Protein AF-A0A6L8HTH6-F1 (afdb_monomer)

Solvent-accessible surface area (backbone atoms only — not comparable to full-atom values): 28071 Å² total; per-residue (Å²): 134,63,76,67,59,60,54,58,64,71,73,51,79,66,88,66,79,50,76,73,47,48,69,48,47,52,23,50,49,39,28,51,43,17,48,33,50,43,60,61,72,52,52,37,51,85,82,63,54,65,46,49,65,26,28,51,46,13,30,51,47,13,42,53,49,41,50,51,86,66,55,68,87,54,42,53,59,53,44,50,56,54,46,50,52,38,40,54,71,38,47,30,78,69,26,59,63,98,43,74,67,46,6,47,51,39,45,53,50,53,51,54,51,50,57,48,34,67,72,67,74,49,69,56,59,60,58,62,67,56,52,47,48,52,40,48,48,37,21,50,53,29,18,52,20,26,25,27,42,69,56,67,56,31,43,59,73,36,44,51,61,52,48,52,56,46,49,48,54,52,74,52,34,96,66,77,88,52,71,31,60,56,41,24,50,48,14,43,53,49,32,43,52,49,38,51,50,57,52,48,50,56,52,31,61,74,70,68,55,88,74,69,96,57,46,73,58,55,52,46,54,51,46,49,53,52,45,51,52,49,52,54,52,60,73,68,58,83,54,81,86,52,44,71,66,46,48,60,54,48,45,72,65,39,49,68,54,50,65,71,40,43,78,61,49,70,75,50,62,47,56,28,52,70,77,50,78,82,70,67,94,65,60,54,48,65,61,57,26,40,56,57,86,69,88,76,70,47,67,50,80,43,54,94,69,62,83,65,74,38,51,65,62,63,47,41,49,67,48,38,30,35,27,48,66,70,66,41,80,44,83,35,53,51,68,42,68,37,70,22,40,71,45,55,73,71,52,76,54,60,45,81,47,50,40,43,38,37,31,52,44,76,48,43,67,44,64,25,32,60,50,56,28,32,32,66,48,49,26,38,37,32,18,48,66,96,41,61,61,47,63,39,31,34,28,45,75,59,80,39,44,68,75,40,72,50,41,28,35,12,34,45,81,68,68,48,72,70,58,51,55,69,53,83,87,85,70,57,66,75,52,55,71,47,68,64,54,70,48,96,78,62,59,66,66,54,57,54,48,52,53,62,62,35,62,95,59,89,39,72,49,60,36,51,53,36,47,51,59,56,59,67,72,43,46,84,36,48,80,34,76,51,51,58,76,98,41,44,41,52,57,36,34,73,75,73,60,48,43,30,40,72,66,55,55,53,58,62,66,104

pLDDT: mean 86.54, std 12.52, range [32.03, 98.25]

Sequence (510 aa):
MSGRLRRFFIETPRLLMSWEDWLTFAPALVVYIAIAVAIQQAEWVRDFPSLVPAVIGGLIIGLLAARTRASHFVVHPVALLLGLMVITLTATPYGDGGSIAARVEDVVARMNEWVLVVREDDVSNDNLPFVLLVHTLGVFVSYLAAWAVFRWRNAWIAVAPACAGLLVIIATTSGRPSGAFLMFSFGALLLISRLHLQRAFVQWDRARVEYPEWLSLQSAQLTLVLTVVMVVIAWQVPLGKQADAIDTTIDYVTDPIEAALEPVSRLFNDLAGSGGNFHKFGRTLPIRGDVSLGSKVLFEVRGESLGLVRGTSYDEYTGSGWRSSGREEEEVNAGDPTSAEIQARAYRERIITTLDIEVFDDEETLFSVGTPLGTNIDSVADLPESFPGDIERIRSQEDLQEGDRYRVAGTLSIATPDQLRADGVNYPDWVRERYLQLPDDLPERVGDEAARVTEGVTNPYDLAKAIEAYILEFELDMSVRSAPSRRDVVDFFLFDLQRGYFDYFSTAMT

Secondary structure (DSSP, 8-state):
--HHHHHHHHTS--SSPPHHHHHHHHHHHHHHHHHHHHHHHT--STTPPPSHHHHHHHHHHHHHHHH--S-HHHHHHHHHHHHHHHHHHHHGGGS-SSSHHHHHHHHHHHHHHHHHHHHTT------HHHHHHHHHHHHHHHHHHHHIIIII--HHHHHHHHHHHHHHHHHHS-SSPPHHHHHHHHHHHHHHHHHHHHHHHHHHHHHT----TTHHHHHHHHHHHHHHHHHHHHHH---TTTHHHHHHHHHHHHHHHHHHHHHHHTT-TT-TT--S-S---SSEEE--SB--------EEEEES----EE-B---EE-SSEEE---EEEEEE-TTPBPTHHHHHTTSSSEEEEEEEEEESS-EEEEPEEBEEEEESS-EEEEEETT-TT--SEEEEEEEE-TT-EEEEEEEEE---HHHHHT------HHHHHHHT---TT--HHHHHHHHHHTTT--SHHHHHHHHHHHHTTSEE-SBPPPPPTT--HHHHIIIII-EE-HHHHHHHH-

Nearest PDB structures (foldseek):
  7piu-assembly1_R  TM=1.355E-01  e=2.571E-01  Homo sapiens
  3npk-assembly1_A  TM=1.562E-01  e=8.217E-01  Campylobacter jejuni RM1221

Mean predicted aligned error: 8.84 Å

Radius of gyration: 29.87 Å; Cα contacts (8 Å, |Δi|>4): 756; chains: 1; bounding box: 66×54×95 Å

Structure (mmCIF, N/CA/C/O backbone):
data_AF-A0A6L8HTH6-F1
#
_entry.id   AF-A0A6L8HTH6-F1
#
loop_
_atom_site.group_PDB
_atom_site.id
_atom_site.type_symbol
_atom_site.label_atom_id
_atom_site.label_alt_id
_atom_site.label_comp_id
_atom_site.la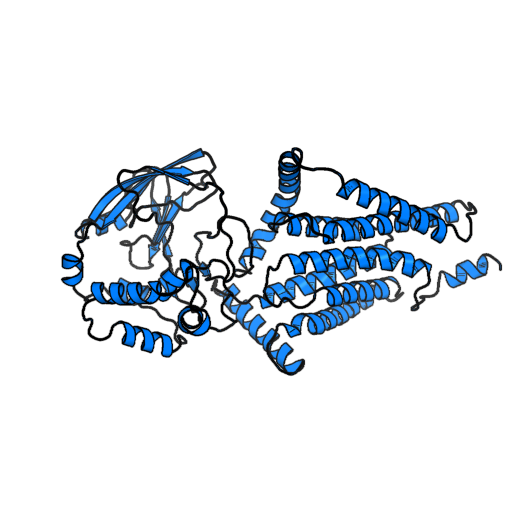bel_asym_id
_atom_site.label_entity_id
_atom_site.label_seq_id
_atom_site.pdbx_PDB_ins_code
_atom_site.Cartn_x
_atom_site.Cartn_y
_atom_site.Cartn_z
_atom_site.occupancy
_atom_site.B_iso_or_equiv
_atom_site.auth_seq_id
_atom_site.auth_comp_id
_atom_site.auth_asym_id
_atom_site.auth_atom_id
_atom_site.pdbx_PDB_model_num
ATOM 1 N N . MET A 1 1 ? 34.445 0.503 -51.834 1.00 44.09 1 MET A N 1
ATOM 2 C CA . MET A 1 1 ? 33.323 -0.458 -51.997 1.00 44.09 1 MET A CA 1
ATOM 3 C C . MET A 1 1 ? 32.061 0.319 -52.346 1.00 44.09 1 MET A C 1
ATOM 5 O O . MET A 1 1 ? 31.753 1.278 -51.656 1.00 44.09 1 MET A O 1
ATOM 9 N N . SER A 1 2 ? 31.390 -0.019 -53.449 1.00 44.41 2 SER A N 1
ATOM 10 C CA . SER A 1 2 ? 30.325 0.797 -54.057 1.00 44.41 2 SER A CA 1
ATOM 11 C C . SER A 1 2 ? 29.021 0.820 -53.238 1.00 44.41 2 SER A C 1
ATOM 13 O O . SER A 1 2 ? 28.629 -0.176 -52.628 1.00 44.41 2 SER A O 1
ATOM 15 N N . GLY A 1 3 ? 28.306 1.953 -53.264 1.00 43.00 3 GLY A N 1
ATOM 16 C CA . GLY A 1 3 ? 27.085 2.217 -52.481 1.00 43.00 3 GLY A CA 1
ATOM 17 C C . GLY A 1 3 ? 25.904 1.252 -52.691 1.00 43.00 3 GLY A C 1
ATOM 18 O O . GLY A 1 3 ? 24.955 1.275 -51.910 1.00 43.00 3 GLY A O 1
ATOM 19 N N . ARG A 1 4 ? 25.962 0.348 -53.683 1.00 37.31 4 ARG A N 1
ATOM 20 C CA . ARG A 1 4 ? 24.978 -0.742 -53.851 1.00 37.31 4 ARG A CA 1
ATOM 21 C C . ARG A 1 4 ? 25.170 -1.885 -52.846 1.00 37.31 4 ARG A C 1
ATOM 23 O O . ARG A 1 4 ? 24.177 -2.453 -52.408 1.00 37.31 4 ARG A O 1
ATOM 30 N N . LEU A 1 5 ? 26.403 -2.173 -52.417 1.00 34.75 5 LEU A N 1
ATOM 31 C CA . LEU A 1 5 ? 26.671 -3.182 -51.380 1.00 34.75 5 LEU A CA 1
ATOM 32 C C . LEU A 1 5 ? 26.262 -2.691 -49.983 1.00 34.75 5 LEU A C 1
ATOM 34 O O . LEU A 1 5 ? 25.754 -3.483 -49.195 1.00 34.75 5 LEU A O 1
ATOM 38 N N . ARG A 1 6 ? 26.378 -1.381 -49.695 1.00 42.88 6 ARG A N 1
ATOM 39 C CA . ARG A 1 6 ? 25.811 -0.787 -48.466 1.00 42.88 6 ARG A CA 1
ATOM 40 C C . ARG A 1 6 ? 24.289 -0.971 -48.407 1.00 42.88 6 ARG A C 1
ATOM 42 O O . ARG A 1 6 ? 23.794 -1.393 -47.372 1.00 42.88 6 ARG A O 1
ATOM 49 N N . ARG A 1 7 ? 23.558 -0.748 -49.509 1.00 38.50 7 ARG A N 1
ATOM 50 C CA . ARG A 1 7 ? 22.094 -0.957 -49.557 1.00 38.50 7 ARG A CA 1
ATOM 51 C C . ARG A 1 7 ? 21.678 -2.419 -49.372 1.00 38.50 7 ARG A C 1
ATOM 53 O O . ARG A 1 7 ? 20.735 -2.672 -48.637 1.00 38.50 7 ARG A O 1
ATOM 60 N N . PHE A 1 8 ? 22.407 -3.376 -49.951 1.00 32.03 8 PHE A N 1
ATOM 61 C CA . PHE A 1 8 ? 22.089 -4.803 -49.791 1.00 32.03 8 PHE A CA 1
ATOM 62 C C . PHE A 1 8 ? 22.287 -5.300 -48.345 1.00 32.03 8 PHE A C 1
ATOM 64 O O . PHE A 1 8 ? 21.510 -6.107 -47.848 1.00 32.03 8 PHE A O 1
ATOM 71 N N . PHE A 1 9 ? 23.275 -4.759 -47.623 1.00 36.28 9 PHE A N 1
ATOM 72 C CA . PHE A 1 9 ? 23.505 -5.082 -46.209 1.00 36.28 9 PHE A CA 1
ATOM 73 C C . PHE A 1 9 ? 22.554 -4.383 -45.223 1.00 36.28 9 PHE A C 1
ATOM 75 O O . PHE A 1 9 ? 22.465 -4.810 -44.071 1.00 36.28 9 PHE A O 1
ATOM 82 N N . ILE A 1 10 ? 21.839 -3.342 -45.661 1.00 44.44 10 ILE A N 1
ATOM 83 C CA . ILE A 1 10 ? 20.794 -2.650 -44.886 1.00 44.44 10 ILE A CA 1
ATOM 84 C C . ILE A 1 10 ? 19.468 -3.443 -44.915 1.00 44.44 10 ILE A C 1
ATOM 86 O O . ILE A 1 10 ? 18.613 -3.261 -44.051 1.00 44.44 10 ILE A O 1
ATOM 90 N N . GLU A 1 11 ? 19.317 -4.393 -45.846 1.00 40.59 11 GLU A N 1
ATOM 91 C CA . GLU A 1 11 ? 18.091 -5.169 -46.071 1.00 40.59 11 GLU A CA 1
ATOM 92 C C . GLU A 1 11 ? 18.224 -6.673 -45.756 1.00 40.59 11 GLU A C 1
ATOM 94 O O . GLU A 1 11 ? 17.476 -7.492 -46.291 1.00 40.59 11 GLU A O 1
ATOM 99 N N . THR A 1 12 ? 19.096 -7.073 -44.836 1.00 40.91 12 THR A N 1
ATOM 100 C CA . THR A 1 12 ? 19.072 -8.431 -44.259 1.00 40.91 12 THR A CA 1
ATOM 101 C C . THR A 1 12 ? 18.843 -8.334 -42.756 1.00 40.91 12 THR A C 1
ATOM 103 O O . THR A 1 12 ? 19.548 -7.547 -42.123 1.00 40.91 12 THR A O 1
ATOM 106 N N . PRO A 1 13 ? 17.898 -9.090 -42.158 1.00 49.62 13 PRO A N 1
ATOM 107 C CA . PRO A 1 13 ? 17.739 -9.109 -40.709 1.00 49.62 13 PRO A CA 1
ATOM 108 C C . PRO A 1 13 ? 19.037 -9.633 -40.088 1.00 49.62 13 PRO A C 1
ATOM 110 O O . PRO A 1 13 ? 19.347 -10.821 -40.157 1.00 49.62 13 PRO A O 1
ATOM 113 N N . ARG A 1 14 ? 19.843 -8.730 -39.529 1.00 62.19 14 ARG A N 1
ATOM 114 C CA . ARG A 1 14 ? 21.039 -9.097 -38.776 1.00 62.19 14 ARG A CA 1
ATOM 115 C C . ARG A 1 14 ? 20.611 -9.374 -37.341 1.00 62.19 14 ARG A C 1
ATOM 117 O O . ARG A 1 14 ? 20.308 -8.447 -36.591 1.00 62.19 14 ARG A O 1
ATOM 124 N N . LEU A 1 15 ? 20.577 -10.658 -36.989 1.00 59.78 15 LEU A N 1
ATOM 125 C CA . LEU A 1 15 ? 20.404 -11.104 -35.602 1.00 59.78 15 LEU A CA 1
ATOM 126 C C . LEU A 1 15 ? 21.563 -10.614 -34.718 1.00 59.78 15 LEU A C 1
ATOM 128 O O . LEU A 1 15 ? 21.353 -10.278 -33.560 1.00 59.78 15 LEU A O 1
ATOM 132 N N . LEU A 1 16 ? 22.769 -10.503 -35.284 1.00 69.06 16 LEU A N 1
ATOM 133 C CA . LEU A 1 16 ? 23.934 -9.943 -34.602 1.00 69.06 16 LEU A CA 1
ATOM 134 C C . LEU A 1 16 ? 23.901 -8.408 -34.634 1.00 69.06 16 LEU A C 1
ATOM 136 O O . LEU A 1 16 ? 23.765 -7.802 -35.702 1.00 69.06 16 LEU A O 1
ATOM 140 N N . MET A 1 17 ? 24.050 -7.787 -33.462 1.00 75.62 17 MET A N 1
ATOM 141 C CA . MET A 1 17 ? 24.172 -6.335 -33.329 1.00 75.62 17 MET A CA 1
ATOM 142 C C . MET A 1 17 ? 25.450 -5.822 -34.000 1.00 75.62 17 MET A C 1
ATOM 144 O O . MET A 1 17 ? 26.545 -6.339 -33.778 1.00 75.62 17 MET A O 1
ATOM 148 N N . SER A 1 18 ? 25.316 -4.758 -34.785 1.00 84.06 18 SER A N 1
ATOM 149 C CA . SER A 1 18 ? 26.449 -3.940 -35.215 1.00 84.06 18 SER A CA 1
ATOM 150 C C . SER A 1 18 ? 26.910 -3.007 -34.087 1.00 84.06 18 SER A C 1
ATOM 152 O O . SER A 1 18 ? 26.186 -2.771 -33.122 1.00 84.06 18 SER A O 1
ATOM 154 N N . TRP A 1 19 ? 28.103 -2.424 -34.205 1.00 81.56 19 TRP A N 1
ATOM 155 C CA . TRP A 1 19 ? 28.587 -1.432 -33.233 1.00 81.56 19 TRP A CA 1
ATOM 156 C C . TRP A 1 19 ? 27.652 -0.210 -33.119 1.00 81.56 19 TRP A C 1
ATOM 158 O O . TRP A 1 19 ? 27.480 0.346 -32.039 1.00 81.56 19 TRP A O 1
ATOM 168 N N . GLU A 1 20 ? 26.983 0.172 -34.212 1.00 84.19 20 GLU A N 1
ATOM 169 C CA . GLU A 1 20 ? 25.988 1.251 -34.229 1.00 84.19 20 GLU A CA 1
ATOM 170 C C . GLU A 1 20 ? 24.714 0.914 -33.446 1.00 84.19 20 GLU A C 1
ATOM 172 O O . GLU A 1 20 ? 24.043 1.818 -32.929 1.00 84.19 20 GLU A O 1
ATOM 177 N N . ASP A 1 21 ? 24.389 -0.377 -33.369 1.00 85.81 21 ASP A N 1
ATOM 178 C CA . ASP A 1 21 ? 23.266 -0.890 -32.595 1.00 85.81 21 ASP A CA 1
ATOM 179 C C . ASP A 1 21 ? 23.595 -0.872 -31.110 1.00 85.81 21 ASP A C 1
ATOM 181 O O . ASP A 1 21 ? 22.783 -0.401 -30.320 1.00 85.81 21 ASP A O 1
ATOM 185 N N . TRP A 1 22 ? 24.813 -1.279 -30.744 1.00 88.88 22 TRP A N 1
ATOM 186 C CA . TRP A 1 22 ? 25.313 -1.181 -29.374 1.00 88.88 22 TRP A CA 1
ATOM 187 C C . TRP A 1 22 ? 25.331 0.262 -28.866 1.00 88.88 22 TRP A C 1
ATOM 189 O O . TRP A 1 22 ? 24.907 0.510 -27.741 1.00 88.88 22 TRP A O 1
ATOM 199 N N . LEU A 1 23 ? 25.702 1.230 -29.714 1.00 89.69 23 LEU A N 1
ATOM 200 C CA . LEU A 1 23 ? 25.622 2.661 -29.384 1.00 89.69 23 LEU A CA 1
ATOM 201 C C . LEU A 1 23 ? 24.196 3.170 -29.127 1.00 89.69 23 LEU A C 1
ATOM 203 O O . LEU A 1 23 ? 24.031 4.251 -28.573 1.00 89.69 23 LEU A O 1
ATOM 207 N N . THR A 1 24 ? 23.170 2.426 -29.541 1.00 92.38 24 THR A N 1
ATOM 208 C CA . THR A 1 24 ? 21.759 2.778 -29.311 1.00 92.38 24 THR A CA 1
ATOM 209 C C . THR A 1 24 ? 21.164 1.956 -28.166 1.00 92.38 24 THR A C 1
ATOM 211 O O . THR A 1 24 ? 20.426 2.483 -27.339 1.00 92.38 24 THR A O 1
ATOM 214 N N . PHE A 1 25 ? 21.521 0.674 -28.086 1.00 94.06 25 PHE A N 1
ATOM 215 C CA . PHE A 1 25 ? 21.062 -0.243 -27.052 1.00 94.06 25 PHE A CA 1
ATOM 216 C C . PHE A 1 25 ? 21.638 0.101 -25.678 1.00 94.06 25 PHE A C 1
ATOM 218 O O . PHE A 1 25 ? 20.900 0.065 -24.704 1.00 94.06 25 PHE A O 1
ATOM 225 N N . ALA A 1 26 ? 22.917 0.483 -25.584 1.00 94.81 26 ALA A N 1
ATOM 226 C CA . ALA A 1 26 ? 23.540 0.804 -24.300 1.00 94.81 26 ALA A CA 1
ATOM 227 C C . ALA A 1 26 ? 22.874 2.003 -23.586 1.00 94.81 26 ALA A C 1
ATOM 229 O O . ALA A 1 26 ? 22.539 1.858 -22.414 1.00 94.81 26 ALA A O 1
ATOM 230 N N . PRO A 1 27 ? 22.577 3.142 -24.246 1.00 95.44 27 PRO A N 1
ATOM 231 C CA . PRO A 1 27 ? 21.788 4.207 -23.621 1.00 95.44 27 PRO A CA 1
ATOM 232 C C . PRO A 1 27 ? 20.387 3.763 -23.183 1.00 95.44 27 PRO A C 1
ATOM 234 O O . PRO A 1 27 ? 19.966 4.098 -22.080 1.00 95.44 27 PRO A O 1
ATOM 237 N N . ALA A 1 28 ? 19.680 2.973 -24.004 1.00 96.31 28 ALA A N 1
ATOM 238 C CA . ALA A 1 28 ? 18.368 2.436 -23.634 1.00 96.31 28 ALA A CA 1
ATOM 239 C C . ALA A 1 28 ? 18.455 1.510 -22.409 1.00 96.31 28 ALA A C 1
ATOM 241 O O . ALA A 1 28 ? 17.639 1.607 -21.501 1.00 96.31 28 ALA A O 1
ATOM 242 N N . LEU A 1 29 ? 19.484 0.666 -22.345 1.00 97.00 29 LEU A N 1
ATOM 243 C CA . LEU A 1 29 ? 19.769 -0.185 -21.197 1.00 97.00 29 LEU A CA 1
ATOM 244 C C . LEU A 1 29 ? 19.983 0.647 -19.925 1.00 97.00 29 LEU A C 1
ATOM 246 O O . LEU A 1 29 ? 19.386 0.343 -18.901 1.00 97.00 29 LEU A O 1
ATOM 250 N N . VAL A 1 30 ? 20.772 1.723 -19.999 1.00 96.69 30 VAL A N 1
ATOM 251 C CA . VAL A 1 30 ? 21.015 2.620 -18.857 1.00 96.69 30 VAL A CA 1
ATOM 252 C C . VAL A 1 30 ? 19.722 3.281 -18.367 1.00 96.69 30 VAL A C 1
ATOM 254 O O . VAL A 1 30 ? 19.465 3.272 -17.166 1.00 96.69 30 VAL A O 1
ATOM 257 N N . VAL A 1 31 ? 18.889 3.797 -19.280 1.00 96.75 31 VAL A N 1
ATOM 258 C CA . VAL A 1 31 ? 17.579 4.397 -18.948 1.00 96.75 31 VAL A CA 1
ATOM 259 C C . VAL A 1 31 ? 16.720 3.430 -18.142 1.00 96.75 31 VAL A C 1
ATOM 261 O O . VAL A 1 31 ? 16.164 3.783 -17.110 1.00 96.75 31 VAL A O 1
ATOM 264 N N . TYR A 1 32 ? 16.622 2.195 -18.613 1.00 96.69 32 TYR A N 1
ATOM 265 C CA . TYR A 1 32 ? 15.690 1.219 -18.073 1.00 96.69 32 TYR A CA 1
ATOM 266 C C . TYR A 1 32 ? 16.222 0.499 -16.825 1.00 96.69 32 TYR A C 1
ATOM 268 O O . TYR A 1 32 ? 15.445 0.190 -15.924 1.00 96.69 32 TYR A O 1
ATOM 276 N N . ILE A 1 33 ? 17.542 0.321 -16.705 1.00 96.06 33 ILE A N 1
ATOM 277 C CA . ILE A 1 33 ? 18.172 -0.074 -15.437 1.00 96.06 33 ILE A CA 1
ATOM 278 C C . ILE A 1 33 ? 17.953 1.010 -14.378 1.00 96.06 33 ILE A C 1
ATOM 280 O O . ILE A 1 33 ? 17.729 0.672 -13.223 1.00 96.06 33 ILE A O 1
ATOM 284 N N . ALA A 1 34 ? 17.965 2.295 -14.746 1.00 94.25 34 ALA A N 1
ATOM 285 C CA . ALA A 1 34 ? 17.720 3.371 -13.787 1.00 94.25 34 ALA A CA 1
ATOM 286 C C . ALA A 1 34 ? 16.332 3.299 -13.164 1.00 94.25 34 ALA A C 1
ATOM 288 O O . ALA A 1 34 ? 16.215 3.408 -11.949 1.00 94.25 34 ALA A O 1
ATOM 289 N N . ILE A 1 35 ? 15.309 3.018 -13.969 1.00 92.69 35 ILE A N 1
ATOM 290 C CA . ILE A 1 35 ? 13.950 2.784 -13.469 1.00 92.69 35 ILE A CA 1
ATOM 291 C C . ILE A 1 35 ? 13.924 1.559 -12.550 1.00 92.69 35 ILE A C 1
ATOM 293 O O . ILE A 1 35 ? 13.371 1.625 -11.459 1.00 92.69 35 ILE A O 1
ATOM 297 N N . ALA A 1 36 ? 14.551 0.452 -12.964 1.00 93.69 36 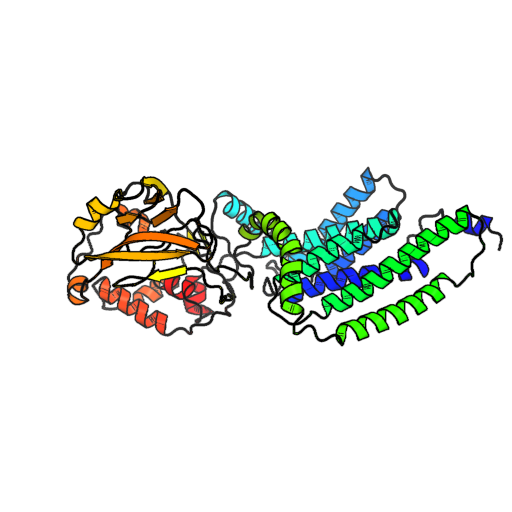ALA A N 1
ATOM 298 C CA . ALA A 1 36 ? 14.576 -0.769 -12.162 1.00 93.69 36 ALA A CA 1
ATOM 299 C C . ALA A 1 36 ? 15.245 -0.561 -10.795 1.00 93.69 36 ALA A C 1
ATOM 301 O O . ALA A 1 36 ? 14.737 -1.036 -9.785 1.00 93.69 36 ALA A O 1
ATOM 302 N N . VAL A 1 37 ? 16.351 0.183 -10.765 1.00 91.50 37 VAL A N 1
ATOM 303 C CA . VAL A 1 37 ? 17.055 0.547 -9.530 1.00 91.50 37 VAL A CA 1
ATOM 304 C C . VAL A 1 37 ? 16.223 1.507 -8.681 1.00 91.50 37 VAL A C 1
ATOM 306 O O . VAL A 1 37 ? 16.192 1.337 -7.470 1.00 91.50 37 VAL A O 1
ATOM 309 N N . ALA A 1 38 ? 15.529 2.478 -9.284 1.00 89.19 38 ALA A N 1
ATOM 310 C CA . ALA A 1 38 ? 14.655 3.391 -8.545 1.00 89.19 38 ALA A CA 1
ATOM 311 C C . ALA A 1 38 ? 13.529 2.639 -7.824 1.00 89.19 38 ALA A C 1
ATOM 313 O O . ALA A 1 38 ? 13.320 2.862 -6.640 1.00 89.19 38 ALA A O 1
ATOM 314 N N . ILE A 1 39 ? 12.868 1.699 -8.511 1.00 88.31 39 ILE A N 1
ATOM 315 C CA . ILE A 1 39 ? 11.820 0.853 -7.917 1.00 88.31 39 ILE A CA 1
ATOM 316 C C . ILE A 1 39 ? 12.378 0.024 -6.754 1.00 88.31 39 ILE A C 1
ATOM 318 O O . ILE A 1 39 ? 11.735 -0.106 -5.722 1.00 88.31 39 ILE A O 1
ATOM 322 N N . GLN A 1 40 ? 13.588 -0.521 -6.895 1.00 86.62 40 GLN A N 1
ATOM 323 C CA . GLN A 1 40 ? 14.223 -1.295 -5.823 1.00 86.62 40 GLN A CA 1
ATOM 324 C C . GLN A 1 40 ? 14.600 -0.439 -4.614 1.00 86.62 40 GLN A C 1
ATOM 326 O O . GLN A 1 40 ? 14.490 -0.902 -3.487 1.00 86.62 40 GLN A O 1
ATOM 331 N N . GLN A 1 41 ? 15.048 0.794 -4.850 1.00 85.38 41 GLN A N 1
ATOM 332 C CA . GLN A 1 41 ? 15.402 1.748 -3.798 1.00 85.38 41 GLN A CA 1
ATOM 333 C C . GLN A 1 41 ? 14.184 2.338 -3.088 1.00 85.38 41 GLN A C 1
ATOM 335 O O . GLN A 1 41 ? 14.347 2.893 -2.009 1.00 85.38 41 GLN A O 1
ATOM 340 N N . ALA A 1 42 ? 12.994 2.228 -3.682 1.00 80.50 42 ALA A N 1
ATOM 341 C CA . ALA A 1 42 ? 11.752 2.641 -3.043 1.00 80.50 42 ALA A CA 1
ATOM 342 C C . ALA A 1 42 ? 11.352 1.710 -1.883 1.00 80.50 42 ALA A C 1
ATOM 344 O O . ALA A 1 42 ? 10.518 2.089 -1.074 1.00 80.50 42 ALA A O 1
ATOM 345 N N . GLU A 1 43 ? 11.932 0.502 -1.810 1.00 79.81 43 GLU A N 1
ATOM 346 C CA . GLU A 1 43 ? 11.732 -0.468 -0.720 1.00 79.81 43 GLU A CA 1
ATOM 347 C C . GLU A 1 43 ? 10.253 -0.782 -0.402 1.00 79.81 43 GLU A C 1
ATOM 349 O O . GLU A 1 43 ? 9.937 -1.255 0.684 1.00 79.81 43 GLU A O 1
ATOM 354 N N . TRP A 1 44 ? 9.354 -0.613 -1.384 1.00 78.19 44 TRP A N 1
ATOM 355 C CA . TRP A 1 44 ? 7.908 -0.843 -1.243 1.00 78.19 44 TRP A CA 1
ATOM 356 C C . TRP A 1 44 ? 7.548 -2.235 -0.716 1.00 78.19 44 TRP A C 1
ATOM 358 O O . TRP A 1 44 ? 6.530 -2.400 -0.052 1.00 78.19 44 TRP A O 1
ATOM 368 N N . VAL A 1 45 ? 8.364 -3.244 -1.030 1.00 81.38 45 VAL A N 1
ATOM 369 C CA . VAL A 1 45 ? 8.184 -4.628 -0.582 1.00 81.38 45 VAL A CA 1
ATOM 370 C C . VAL A 1 45 ? 9.538 -5.181 -0.152 1.00 81.38 45 VAL A C 1
ATOM 372 O O . VAL A 1 45 ? 10.531 -5.067 -0.878 1.00 81.38 45 VAL A O 1
ATOM 375 N N . ARG A 1 46 ? 9.586 -5.828 1.015 1.00 77.06 46 ARG A N 1
ATOM 376 C CA . ARG A 1 46 ? 10.796 -6.516 1.489 1.00 77.06 46 ARG A CA 1
ATOM 377 C C . ARG A 1 46 ? 11.090 -7.746 0.634 1.00 77.06 46 ARG A C 1
ATOM 379 O O . ARG A 1 46 ? 10.178 -8.413 0.155 1.00 77.06 46 ARG A O 1
ATOM 386 N N . ASP A 1 47 ? 12.374 -8.025 0.425 1.00 84.00 47 ASP A N 1
ATOM 387 C CA . ASP A 1 47 ? 12.854 -9.127 -0.421 1.00 84.00 47 ASP A CA 1
ATOM 388 C C . ASP A 1 47 ? 12.334 -9.080 -1.875 1.00 84.00 47 ASP A C 1
ATOM 390 O O . ASP A 1 47 ? 12.227 -10.107 -2.551 1.00 84.00 47 ASP A O 1
ATOM 394 N N . PHE A 1 48 ? 12.039 -7.876 -2.387 1.00 88.31 48 PHE A N 1
ATOM 395 C CA . PHE A 1 48 ? 11.583 -7.680 -3.762 1.00 88.31 48 PHE A CA 1
ATOM 396 C C . PHE A 1 48 ? 12.597 -8.270 -4.770 1.00 88.31 48 PHE A C 1
ATOM 398 O O . PHE A 1 48 ? 13.761 -7.843 -4.802 1.00 88.31 48 PHE A O 1
ATOM 405 N N . PRO A 1 49 ? 12.196 -9.233 -5.629 1.00 92.69 49 PRO A N 1
ATOM 406 C CA . PRO A 1 49 ? 13.096 -9.842 -6.600 1.00 92.69 49 PRO A CA 1
ATOM 407 C C . PRO A 1 49 ? 13.679 -8.817 -7.564 1.00 92.69 49 PRO A C 1
ATOM 409 O O . PRO A 1 49 ? 13.049 -7.818 -7.908 1.00 92.69 49 PRO A O 1
ATOM 412 N N . SER A 1 50 ? 14.898 -9.065 -8.046 1.00 93.38 50 SER A N 1
ATOM 413 C CA . SER A 1 50 ? 15.554 -8.053 -8.861 1.00 93.38 50 SER A CA 1
ATOM 414 C C . SER A 1 50 ? 14.801 -7.778 -10.168 1.00 93.38 50 SER A C 1
ATOM 416 O O . SER A 1 50 ? 14.617 -8.688 -10.974 1.00 93.38 50 SER A O 1
ATOM 418 N N . LEU A 1 51 ? 14.437 -6.514 -10.420 1.00 95.00 51 LEU A N 1
ATOM 419 C CA . LEU A 1 51 ? 13.713 -6.103 -11.629 1.00 95.00 51 LEU A CA 1
ATOM 420 C C . LEU A 1 51 ? 14.646 -5.932 -12.840 1.00 95.00 51 LEU A C 1
ATOM 422 O O . LEU A 1 51 ? 14.211 -5.974 -13.993 1.00 95.00 51 LEU A O 1
ATOM 426 N N . VAL A 1 52 ? 15.950 -5.767 -12.595 1.00 96.00 52 VAL A N 1
ATOM 427 C CA . VAL A 1 52 ? 16.961 -5.529 -13.637 1.00 96.00 52 VAL A CA 1
ATOM 428 C C . VAL A 1 52 ? 16.958 -6.629 -14.714 1.00 96.00 52 VAL A C 1
ATOM 430 O O . VAL A 1 52 ? 16.864 -6.284 -15.894 1.00 96.00 52 VAL A O 1
ATOM 433 N N . PRO A 1 53 ? 16.992 -7.940 -14.389 1.00 96.94 53 PRO A N 1
ATOM 434 C CA . PRO A 1 53 ? 16.926 -8.995 -15.400 1.00 96.94 53 PRO A CA 1
ATOM 435 C C . PRO A 1 53 ? 15.628 -8.977 -16.215 1.00 96.94 53 PRO A C 1
ATOM 437 O O . PRO A 1 53 ? 15.667 -9.255 -17.413 1.00 96.94 53 PRO A O 1
ATOM 440 N N . ALA A 1 54 ? 14.498 -8.616 -15.601 1.00 97.19 54 ALA A N 1
ATOM 441 C CA . ALA A 1 54 ? 13.203 -8.569 -16.276 1.00 97.19 54 ALA A CA 1
ATOM 442 C C . ALA A 1 54 ? 13.190 -7.478 -17.351 1.00 97.19 54 ALA A C 1
ATOM 444 O O . ALA A 1 54 ? 12.864 -7.716 -18.514 1.00 97.19 54 ALA A O 1
ATOM 445 N N . VAL A 1 55 ? 13.660 -6.291 -16.979 1.00 97.44 55 VAL A N 1
ATOM 446 C CA . VAL A 1 55 ? 13.779 -5.138 -17.868 1.00 97.44 55 VAL A CA 1
ATOM 447 C C . VAL A 1 55 ? 14.801 -5.378 -18.989 1.00 97.44 55 VAL A C 1
ATOM 449 O O . VAL A 1 55 ? 14.548 -5.042 -20.147 1.00 97.44 55 VAL A O 1
ATOM 452 N N . ILE A 1 56 ? 15.934 -6.024 -18.689 1.00 97.88 56 ILE A N 1
ATOM 453 C CA . ILE A 1 56 ? 16.902 -6.456 -19.711 1.00 97.88 56 ILE A CA 1
ATOM 454 C C . ILE A 1 56 ? 16.254 -7.455 -20.676 1.00 97.88 56 ILE A C 1
ATOM 456 O O . ILE A 1 56 ? 16.401 -7.321 -21.893 1.00 97.88 56 ILE A O 1
ATOM 460 N N . GLY A 1 57 ? 15.520 -8.436 -20.146 1.00 97.75 57 GLY A N 1
ATOM 461 C CA . GLY A 1 57 ? 14.783 -9.421 -20.930 1.00 97.75 57 GLY A CA 1
ATOM 462 C C . GLY A 1 57 ? 13.791 -8.761 -21.885 1.00 97.75 57 GLY A C 1
ATOM 463 O O . GLY A 1 57 ? 13.829 -9.033 -23.085 1.00 97.75 57 GLY A O 1
ATOM 464 N N . GLY A 1 58 ? 12.973 -7.828 -21.391 1.00 97.81 58 GLY A N 1
ATOM 465 C CA . GLY A 1 58 ? 12.026 -7.075 -22.213 1.00 97.81 58 GLY A CA 1
ATOM 466 C C . GLY A 1 58 ? 12.709 -6.244 -23.305 1.00 97.81 58 GLY A C 1
ATOM 467 O O . GLY A 1 58 ? 12.304 -6.327 -24.468 1.00 97.81 58 GLY A O 1
ATOM 468 N N . LEU A 1 59 ? 13.811 -5.544 -22.998 1.00 97.56 59 LEU A N 1
ATOM 469 C CA . LEU A 1 59 ? 14.611 -4.824 -24.003 1.00 97.56 59 LEU A CA 1
ATOM 470 C C . LEU A 1 59 ? 15.147 -5.754 -25.104 1.00 97.56 59 LEU A C 1
ATOM 472 O O . LEU A 1 59 ? 15.094 -5.409 -26.288 1.00 97.56 59 LEU A O 1
ATOM 476 N N . ILE A 1 60 ? 15.669 -6.929 -24.736 1.00 96.56 60 ILE A N 1
ATOM 477 C CA . ILE A 1 60 ? 16.199 -7.915 -25.690 1.00 96.56 60 ILE A CA 1
ATOM 478 C C . ILE A 1 60 ? 15.068 -8.472 -26.562 1.00 96.56 60 ILE A C 1
ATOM 480 O O . ILE A 1 60 ? 15.208 -8.515 -27.786 1.00 96.56 60 ILE A O 1
ATOM 484 N N . ILE A 1 61 ? 13.935 -8.852 -25.965 1.00 97.00 61 ILE A N 1
ATOM 485 C CA . ILE A 1 61 ? 12.763 -9.348 -26.699 1.00 97.00 61 ILE A CA 1
ATOM 486 C C . ILE A 1 61 ? 12.264 -8.277 -27.677 1.00 97.00 61 ILE A C 1
ATOM 488 O O . ILE A 1 61 ? 12.035 -8.575 -28.850 1.00 97.00 61 ILE A O 1
ATOM 492 N N . GLY A 1 62 ? 12.148 -7.022 -27.233 1.00 96.00 62 GLY A N 1
ATOM 493 C CA . GLY A 1 62 ? 11.682 -5.909 -28.062 1.00 96.00 62 GLY A CA 1
ATOM 494 C C . GLY A 1 62 ? 12.636 -5.581 -29.208 1.00 96.00 62 GLY A C 1
ATOM 495 O O . GLY A 1 62 ? 12.196 -5.351 -30.336 1.00 96.00 62 GLY A O 1
ATOM 496 N N . LEU A 1 63 ? 13.946 -5.650 -28.968 1.00 94.44 63 LEU A N 1
ATOM 497 C CA . LEU A 1 63 ? 14.964 -5.517 -30.007 1.00 94.44 63 LEU A CA 1
ATOM 498 C C . LEU A 1 63 ? 14.850 -6.620 -31.065 1.00 94.44 63 LEU A C 1
ATOM 500 O O . LEU A 1 63 ? 14.883 -6.327 -32.263 1.00 94.44 63 LEU A O 1
ATOM 504 N N . LEU A 1 64 ? 14.761 -7.882 -30.635 1.00 93.50 64 LEU A N 1
ATOM 505 C CA . LEU A 1 64 ? 14.649 -9.023 -31.542 1.00 93.50 64 LEU A CA 1
ATOM 506 C C . LEU A 1 64 ? 13.368 -8.906 -32.370 1.00 93.50 64 LEU A C 1
ATOM 508 O O . LEU A 1 64 ? 13.426 -8.973 -33.599 1.00 93.50 64 LEU A O 1
ATOM 512 N N . ALA A 1 65 ? 12.243 -8.622 -31.711 1.00 93.75 65 ALA A N 1
ATOM 513 C CA . ALA A 1 65 ? 10.954 -8.376 -32.343 1.00 93.75 65 ALA A CA 1
ATOM 514 C C . ALA A 1 65 ? 11.047 -7.269 -33.403 1.00 93.75 65 ALA A C 1
ATOM 516 O O . ALA A 1 65 ? 10.659 -7.490 -34.552 1.00 93.75 65 ALA A O 1
ATOM 517 N N . ALA A 1 66 ? 11.637 -6.118 -33.064 1.00 91.69 66 ALA A N 1
ATOM 518 C CA . ALA A 1 66 ? 11.781 -4.971 -33.962 1.00 91.69 66 ALA A CA 1
ATOM 519 C C . ALA A 1 66 ? 12.613 -5.265 -35.223 1.00 91.69 66 ALA A C 1
ATOM 521 O O . ALA A 1 66 ? 12.465 -4.577 -36.237 1.00 91.69 66 ALA A O 1
ATOM 522 N N . ARG A 1 67 ? 13.495 -6.270 -35.170 1.00 88.19 67 ARG A N 1
ATOM 523 C CA . ARG A 1 67 ? 14.361 -6.682 -36.288 1.00 88.19 67 ARG A CA 1
ATOM 524 C C . ARG A 1 67 ? 13.786 -7.808 -37.126 1.00 88.19 67 ARG A C 1
ATOM 526 O O . ARG A 1 67 ? 14.231 -8.013 -38.260 1.00 88.19 67 ARG A O 1
ATOM 533 N N . THR A 1 68 ? 12.845 -8.566 -36.579 1.00 88.31 68 THR A N 1
ATOM 534 C CA . THR A 1 68 ? 12.210 -9.646 -37.325 1.00 88.31 68 THR A CA 1
ATOM 535 C C . THR A 1 68 ? 11.369 -9.086 -38.475 1.00 88.31 68 THR A C 1
ATOM 537 O O . THR A 1 68 ? 10.750 -8.029 -38.379 1.00 88.31 68 THR A O 1
ATOM 540 N N . ARG A 1 69 ? 11.366 -9.803 -39.602 1.00 84.12 69 ARG A N 1
ATOM 541 C CA . ARG A 1 69 ? 10.518 -9.498 -40.770 1.00 84.12 69 ARG A CA 1
ATOM 542 C C . ARG A 1 69 ? 9.203 -10.265 -40.769 1.00 84.12 69 ARG A C 1
ATOM 544 O O . ARG A 1 69 ? 8.442 -10.169 -41.727 1.00 84.12 69 ARG A O 1
ATOM 551 N N . ALA A 1 70 ? 8.979 -11.073 -39.738 1.00 87.69 70 ALA A N 1
ATOM 552 C CA . ALA A 1 70 ? 7.746 -11.813 -39.591 1.00 87.69 70 ALA A CA 1
ATOM 553 C C . ALA A 1 70 ? 6.570 -10.842 -39.430 1.00 87.69 70 ALA A C 1
ATOM 555 O O . ALA A 1 70 ? 6.729 -9.691 -39.019 1.00 87.69 70 ALA A O 1
ATOM 556 N N . SER A 1 71 ? 5.380 -11.321 -39.780 1.00 90.56 71 SER A N 1
ATOM 557 C CA . SER A 1 71 ? 4.153 -10.559 -39.582 1.00 90.56 71 SER A CA 1
ATOM 558 C C . SER A 1 71 ? 3.991 -10.186 -38.109 1.00 90.56 71 SER A C 1
ATOM 560 O O . SER A 1 71 ? 4.294 -10.991 -37.227 1.00 90.56 71 SER A O 1
ATOM 562 N N . HIS A 1 72 ? 3.461 -8.993 -37.837 1.00 88.88 72 HIS A N 1
ATOM 563 C CA . HIS A 1 72 ? 3.202 -8.532 -36.471 1.00 88.88 72 HIS A CA 1
ATOM 564 C C . HIS A 1 72 ? 2.291 -9.515 -35.702 1.00 88.88 72 HIS A C 1
ATOM 566 O O . HIS A 1 72 ? 2.470 -9.703 -34.502 1.00 88.88 72 HIS A O 1
ATOM 572 N N . PHE A 1 73 ? 1.406 -10.231 -36.412 1.00 91.56 73 PHE A N 1
ATOM 573 C CA . PHE A 1 73 ? 0.554 -11.295 -35.860 1.00 91.56 73 PHE A CA 1
ATOM 574 C C . PHE A 1 73 ? 1.319 -12.513 -35.320 1.00 91.56 73 PHE A C 1
ATOM 576 O O . PHE A 1 73 ? 0.753 -13.287 -34.563 1.00 91.56 73 PHE A O 1
ATOM 583 N N . VAL A 1 74 ? 2.585 -12.700 -35.698 1.00 93.06 74 VAL A N 1
ATOM 584 C CA . VAL A 1 74 ? 3.453 -13.767 -35.170 1.00 93.06 74 VAL A CA 1
ATOM 585 C C . VAL A 1 74 ? 4.416 -13.207 -34.128 1.00 93.06 74 VAL A C 1
ATOM 587 O O . VAL A 1 74 ? 4.651 -13.825 -33.095 1.00 93.06 74 VAL A O 1
ATOM 590 N N . VAL A 1 75 ? 4.956 -12.014 -34.380 1.00 93.44 75 VAL A N 1
ATOM 591 C CA . VAL A 1 75 ? 5.996 -11.411 -33.539 1.00 93.44 75 VAL A CA 1
ATOM 592 C C . VAL A 1 75 ? 5.483 -11.076 -32.141 1.00 93.44 75 VAL A C 1
ATOM 594 O O . VAL A 1 75 ? 6.153 -11.407 -31.166 1.00 93.44 75 VAL A O 1
ATOM 597 N N . HIS A 1 76 ? 4.311 -10.445 -32.024 1.00 94.62 76 HIS A N 1
ATOM 598 C CA . HIS A 1 76 ? 3.794 -10.031 -30.718 1.00 94.62 76 HIS A CA 1
ATOM 599 C C . HIS A 1 76 ? 3.377 -11.223 -29.835 1.00 94.62 76 HIS A C 1
ATOM 601 O O . HIS A 1 76 ? 3.774 -11.228 -28.672 1.00 94.62 76 HIS A O 1
ATOM 607 N N . PRO A 1 77 ? 2.697 -12.275 -30.341 1.00 96.19 77 PRO A N 1
ATOM 608 C CA . PRO A 1 77 ? 2.429 -13.470 -29.534 1.00 96.19 77 PRO A CA 1
ATOM 609 C C . PRO A 1 77 ? 3.690 -14.204 -29.072 1.00 96.19 77 PRO A C 1
ATOM 611 O O . PRO A 1 77 ? 3.768 -14.631 -27.925 1.00 96.19 77 PRO A O 1
ATOM 614 N N . VAL A 1 78 ? 4.714 -14.316 -29.926 1.00 95.81 78 VAL A N 1
ATOM 615 C CA . VAL A 1 78 ? 5.995 -14.920 -29.519 1.00 95.81 78 VAL A CA 1
ATOM 616 C C . VAL A 1 78 ? 6.689 -14.063 -28.460 1.00 95.81 78 VAL A C 1
ATOM 618 O O . VAL A 1 78 ? 7.196 -14.598 -27.477 1.00 95.81 78 VAL A O 1
ATOM 621 N N . ALA A 1 79 ? 6.682 -12.737 -28.621 1.00 96.00 79 ALA A N 1
ATOM 622 C CA . ALA A 1 79 ? 7.215 -11.820 -27.618 1.00 96.00 79 ALA A CA 1
ATOM 623 C C . ALA A 1 79 ? 6.471 -11.930 -26.279 1.00 96.00 79 ALA A C 1
ATOM 625 O O . ALA A 1 79 ? 7.117 -11.888 -25.238 1.00 96.00 79 ALA A O 1
ATOM 626 N N . LEU A 1 80 ? 5.150 -12.133 -26.301 1.00 96.62 80 LEU A N 1
ATOM 627 C CA . LEU A 1 80 ? 4.343 -12.355 -25.102 1.00 96.62 80 LEU A CA 1
ATOM 628 C C . LEU A 1 80 ? 4.746 -13.648 -24.378 1.00 96.62 80 LEU A C 1
ATOM 630 O O . LEU A 1 80 ? 4.943 -13.622 -23.169 1.00 96.62 80 LEU A O 1
ATOM 634 N N . LEU A 1 81 ? 4.935 -14.755 -25.106 1.00 97.00 81 LEU A N 1
ATOM 635 C CA . LEU A 1 81 ? 5.387 -16.026 -24.521 1.00 97.00 81 LEU A CA 1
ATOM 636 C C . LEU A 1 81 ? 6.788 -15.916 -23.903 1.00 97.00 81 LEU A C 1
ATOM 638 O O . LEU A 1 81 ? 7.026 -16.419 -22.807 1.00 97.00 81 LEU A O 1
ATOM 642 N N . LEU A 1 82 ? 7.713 -15.232 -24.585 1.00 97.62 82 LEU A N 1
ATOM 643 C CA . LEU A 1 82 ? 9.050 -14.967 -24.046 1.00 97.62 82 LEU A CA 1
ATOM 644 C C . LEU A 1 82 ? 8.996 -14.028 -22.836 1.00 97.62 82 LEU A C 1
ATOM 646 O O . LEU A 1 82 ? 9.731 -14.233 -21.876 1.00 97.62 82 LEU A O 1
ATOM 650 N N . GLY A 1 83 ? 8.121 -13.021 -22.867 1.00 97.19 83 GLY A N 1
ATOM 651 C CA . GLY A 1 83 ? 7.894 -12.114 -21.747 1.00 97.19 83 GLY A CA 1
ATOM 652 C C . GLY A 1 83 ? 7.369 -12.856 -20.523 1.00 97.19 83 GLY A C 1
ATOM 653 O O . GLY A 1 83 ? 7.923 -12.693 -19.442 1.00 97.19 83 GLY A O 1
ATOM 654 N N . LEU A 1 84 ? 6.385 -13.742 -20.706 1.00 95.62 84 LEU A N 1
ATOM 655 C CA . LEU A 1 84 ? 5.874 -14.609 -19.645 1.00 95.62 84 LEU A CA 1
ATOM 656 C C . LEU A 1 84 ? 6.987 -15.481 -19.057 1.00 95.62 84 LEU A C 1
ATOM 658 O O . LEU A 1 84 ? 7.131 -15.534 -17.843 1.00 95.62 84 LEU A O 1
ATOM 662 N N . MET A 1 85 ? 7.830 -16.086 -19.900 1.00 95.56 85 MET A N 1
ATOM 663 C CA . MET A 1 85 ? 8.989 -16.858 -19.439 1.00 95.56 85 MET A CA 1
ATOM 664 C C . MET A 1 85 ? 9.963 -16.006 -18.610 1.00 95.56 85 MET A C 1
ATOM 666 O O . MET A 1 85 ? 10.443 -16.467 -17.577 1.00 95.56 85 MET A O 1
ATOM 670 N N . VAL A 1 86 ? 10.255 -14.770 -19.035 1.00 97.00 86 VAL A N 1
ATOM 671 C CA . VAL A 1 86 ? 11.103 -13.844 -18.266 1.00 97.00 86 VAL A CA 1
ATOM 672 C C . VAL A 1 86 ? 10.469 -13.545 -16.910 1.00 97.00 86 VAL A C 1
ATOM 674 O O . VAL A 1 86 ? 11.144 -13.717 -15.901 1.00 97.00 86 VAL A O 1
ATOM 677 N N . ILE A 1 87 ? 9.182 -13.188 -16.875 1.00 95.06 87 ILE A N 1
ATOM 678 C CA . ILE A 1 87 ? 8.445 -12.900 -15.635 1.00 95.06 87 ILE A CA 1
ATOM 679 C C . ILE A 1 87 ? 8.489 -14.107 -14.696 1.00 95.06 87 ILE A C 1
ATOM 681 O O . ILE A 1 87 ? 8.814 -13.949 -13.522 1.00 95.06 87 ILE A O 1
ATOM 685 N N . THR A 1 88 ? 8.249 -15.320 -15.204 1.00 91.94 88 THR A N 1
ATOM 686 C CA . THR A 1 88 ? 8.352 -16.547 -14.407 1.00 91.94 88 THR A CA 1
ATOM 687 C C . THR A 1 88 ? 9.748 -16.699 -13.802 1.00 91.94 88 THR A C 1
ATOM 689 O O . THR A 1 88 ? 9.869 -17.019 -12.627 1.00 91.94 88 THR A O 1
ATOM 692 N N . LEU A 1 89 ? 10.819 -16.438 -14.552 1.00 92.19 89 LEU A N 1
ATOM 693 C CA . LEU A 1 89 ? 12.185 -16.592 -14.041 1.00 92.19 89 LEU A CA 1
ATOM 694 C C . LEU A 1 89 ? 12.585 -15.504 -13.036 1.00 92.19 89 LEU A C 1
ATOM 696 O O . LEU A 1 89 ? 13.420 -15.763 -12.171 1.00 92.19 89 LEU A O 1
ATOM 700 N N . THR A 1 90 ? 12.022 -14.302 -13.151 1.00 94.06 90 THR A N 1
ATOM 701 C CA . THR A 1 90 ? 12.421 -13.153 -12.327 1.00 94.06 90 THR A CA 1
ATOM 702 C C . THR A 1 90 ? 11.542 -12.946 -11.104 1.00 94.06 90 THR A C 1
ATOM 704 O O . THR A 1 90 ? 12.064 -12.523 -10.082 1.00 94.06 90 THR A O 1
ATOM 707 N N . ALA A 1 91 ? 10.248 -13.271 -11.179 1.00 91.25 91 ALA A N 1
ATOM 708 C CA . ALA A 1 91 ? 9.294 -13.042 -10.091 1.00 91.25 91 ALA A CA 1
ATOM 709 C C . ALA A 1 91 ? 9.061 -14.274 -9.198 1.00 91.25 91 ALA A C 1
ATOM 711 O O . ALA A 1 91 ? 8.802 -14.115 -8.009 1.00 91.25 91 ALA A O 1
ATOM 712 N N . THR A 1 92 ? 9.218 -15.504 -9.710 1.00 89.94 92 THR A N 1
ATOM 713 C CA . THR A 1 92 ? 9.045 -16.715 -8.878 1.00 89.94 92 THR A CA 1
ATOM 714 C C . THR A 1 92 ? 10.024 -16.867 -7.715 1.00 89.94 92 THR A C 1
ATOM 716 O O . THR A 1 92 ? 9.658 -17.569 -6.782 1.00 89.94 92 THR A O 1
ATOM 719 N N . PRO A 1 93 ? 11.221 -16.239 -7.667 1.00 91.81 93 PRO A N 1
ATOM 720 C CA . PRO A 1 93 ? 12.016 -16.219 -6.442 1.00 91.81 93 PRO A CA 1
ATOM 721 C C . PRO A 1 93 ? 11.300 -15.646 -5.211 1.00 91.81 93 PRO A C 1
ATOM 723 O O . PRO A 1 93 ? 11.785 -15.892 -4.115 1.00 91.81 93 PRO A O 1
ATOM 726 N N . TYR A 1 94 ? 10.192 -14.913 -5.386 1.00 91.25 94 TYR A N 1
ATOM 727 C CA . TYR A 1 94 ? 9.338 -14.441 -4.289 1.00 91.25 94 TYR A CA 1
ATOM 728 C C . TYR A 1 94 ? 8.369 -15.508 -3.750 1.00 91.25 94 TYR A C 1
ATOM 730 O O . TYR A 1 94 ? 7.825 -15.359 -2.660 1.00 91.25 94 TYR A O 1
ATOM 738 N N . GLY A 1 95 ? 8.113 -16.558 -4.534 1.00 89.50 95 GLY A N 1
ATOM 739 C CA . GLY A 1 95 ? 7.321 -17.704 -4.101 1.00 89.50 95 GLY A CA 1
ATOM 740 C C . GLY A 1 95 ? 8.158 -18.693 -3.299 1.00 89.50 95 GLY A C 1
ATOM 741 O O . GLY A 1 95 ? 9.378 -18.801 -3.481 1.00 89.50 95 GLY A O 1
ATOM 742 N N . ASP A 1 96 ? 7.483 -19.465 -2.460 1.00 87.88 96 ASP A N 1
ATOM 743 C CA . ASP A 1 96 ? 8.120 -20.468 -1.621 1.00 87.88 96 ASP A CA 1
ATOM 744 C C . ASP A 1 96 ? 8.455 -21.745 -2.403 1.00 87.88 96 ASP A C 1
ATOM 746 O O . ASP A 1 96 ? 7.737 -22.192 -3.297 1.00 87.88 96 ASP A O 1
ATOM 750 N N . GLY A 1 97 ? 9.591 -22.363 -2.069 1.00 88.56 97 GLY A N 1
ATOM 751 C CA . GLY A 1 97 ? 9.982 -23.665 -2.608 1.00 88.56 97 GLY A CA 1
ATOM 752 C C . GLY A 1 97 ? 11.429 -23.762 -3.095 1.00 88.56 97 GLY A C 1
ATOM 753 O O . GLY A 1 97 ? 12.051 -22.808 -3.574 1.00 88.56 97 GLY A O 1
ATOM 754 N N . GLY A 1 98 ? 11.981 -24.975 -2.994 1.00 88.81 98 GLY A N 1
ATOM 755 C CA . GLY A 1 98 ? 13.368 -25.273 -3.374 1.00 88.81 98 GLY A CA 1
ATOM 756 C C . GLY A 1 98 ? 13.608 -25.437 -4.881 1.00 88.81 98 GLY A C 1
ATOM 757 O O . GLY A 1 98 ? 14.754 -25.396 -5.321 1.00 88.81 98 GLY A O 1
ATOM 758 N N . SER A 1 99 ? 12.554 -25.616 -5.686 1.00 92.81 99 SER A N 1
ATOM 759 C CA . SER A 1 99 ? 12.640 -25.770 -7.146 1.00 92.81 99 SER A CA 1
ATOM 760 C C . SER A 1 99 ? 11.802 -24.713 -7.869 1.00 92.81 99 SER A C 1
ATOM 762 O O . SER A 1 99 ? 10.836 -24.209 -7.307 1.00 92.81 99 SER A O 1
ATOM 764 N N . ILE A 1 100 ? 12.130 -24.409 -9.132 1.00 89.31 100 ILE A N 1
ATOM 765 C CA . ILE A 1 100 ? 11.345 -23.462 -9.950 1.00 89.31 100 ILE A CA 1
ATOM 766 C C . ILE A 1 100 ? 9.887 -23.923 -10.070 1.00 89.31 100 ILE A C 1
ATOM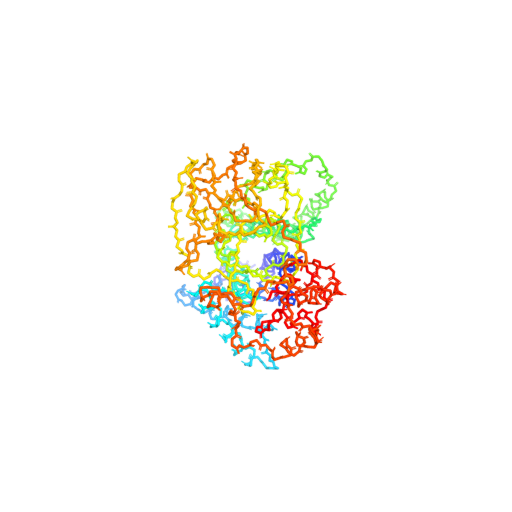 768 O O . ILE A 1 100 ? 8.987 -23.100 -9.987 1.00 89.31 100 ILE A O 1
ATOM 772 N N . ALA A 1 101 ? 9.647 -25.229 -10.224 1.00 92.38 101 ALA A N 1
ATOM 773 C CA . ALA A 1 101 ? 8.294 -25.771 -10.321 1.00 92.38 101 ALA A CA 1
ATOM 774 C C . ALA A 1 101 ? 7.485 -25.529 -9.037 1.00 92.38 101 ALA A C 1
ATOM 776 O O . ALA A 1 101 ? 6.363 -25.046 -9.125 1.00 92.38 101 ALA A O 1
ATOM 777 N N . ALA A 1 102 ? 8.083 -25.779 -7.866 1.00 94.06 102 ALA A N 1
ATOM 778 C CA . ALA A 1 102 ? 7.437 -25.529 -6.575 1.00 94.06 102 ALA A CA 1
ATOM 779 C C . ALA A 1 102 ? 7.125 -24.038 -6.370 1.00 94.06 102 ALA A C 1
ATOM 781 O O . ALA A 1 102 ? 6.027 -23.694 -5.957 1.00 94.06 102 ALA A O 1
ATOM 782 N N . ARG A 1 103 ? 8.049 -23.147 -6.753 1.00 93.50 103 ARG A N 1
ATOM 783 C CA . ARG A 1 103 ? 7.818 -21.696 -6.681 1.00 93.50 103 ARG A CA 1
ATOM 784 C C . ARG A 1 103 ? 6.713 -21.226 -7.618 1.00 93.50 103 ARG A C 1
ATOM 786 O O . ARG A 1 103 ? 5.961 -20.327 -7.277 1.00 93.50 103 ARG A O 1
ATOM 793 N N . VAL A 1 104 ? 6.620 -21.802 -8.819 1.00 92.94 104 VAL A N 1
ATOM 794 C CA . VAL A 1 104 ? 5.520 -21.509 -9.751 1.00 92.94 104 VAL A CA 1
ATOM 795 C C . VAL A 1 104 ? 4.189 -21.976 -9.172 1.00 92.94 104 VAL A C 1
ATOM 797 O O . VAL A 1 104 ? 3.208 -21.251 -9.281 1.00 92.94 104 VAL A O 1
ATOM 800 N N . GLU A 1 105 ? 4.155 -23.160 -8.564 1.00 94.12 105 GLU A N 1
ATOM 801 C CA . GLU A 1 105 ? 2.963 -23.688 -7.900 1.00 94.12 105 GLU A CA 1
ATOM 802 C C . GLU A 1 105 ? 2.511 -22.780 -6.750 1.00 94.12 105 GLU A C 1
ATOM 804 O O . GLU A 1 105 ? 1.344 -22.395 -6.722 1.00 94.12 105 GLU A O 1
ATOM 809 N N . ASP A 1 106 ? 3.435 -22.347 -5.887 1.00 93.75 106 ASP A N 1
ATOM 810 C CA . ASP A 1 106 ? 3.154 -21.395 -4.806 1.00 93.75 106 ASP A CA 1
ATOM 811 C C . ASP A 1 106 ? 2.640 -20.049 -5.337 1.00 93.75 106 ASP A C 1
ATOM 813 O O . ASP A 1 106 ? 1.612 -19.547 -4.886 1.00 93.75 106 ASP A O 1
ATOM 817 N N . VAL A 1 107 ? 3.293 -19.502 -6.368 1.00 93.69 107 VAL A N 1
ATOM 818 C CA . VAL A 1 107 ? 2.858 -18.257 -7.015 1.00 93.69 107 VAL A CA 1
ATOM 819 C C . VAL A 1 107 ? 1.442 -18.380 -7.578 1.00 93.69 107 VAL A C 1
ATOM 821 O O . VAL A 1 107 ? 0.638 -17.463 -7.433 1.00 93.69 107 VAL A O 1
ATOM 824 N N . VAL A 1 108 ? 1.117 -19.501 -8.228 1.00 93.44 108 VAL A N 1
ATOM 825 C CA . VAL A 1 108 ? -0.228 -19.742 -8.769 1.00 93.44 108 VAL A CA 1
ATOM 826 C C . VAL A 1 108 ? -1.253 -19.886 -7.645 1.00 93.44 108 VAL A C 1
ATOM 828 O O . VAL A 1 108 ? -2.344 -19.331 -7.765 1.00 93.44 108 VAL A O 1
ATOM 831 N N . ALA A 1 109 ? -0.919 -20.592 -6.562 1.00 93.25 109 ALA A N 1
ATOM 832 C CA . ALA A 1 109 ? -1.797 -20.751 -5.406 1.00 93.25 109 ALA A CA 1
ATOM 833 C C . ALA A 1 109 ? -2.130 -19.396 -4.763 1.00 93.25 109 ALA A C 1
ATOM 835 O O . ALA A 1 109 ? -3.302 -19.029 -4.703 1.00 93.25 109 ALA A O 1
ATOM 836 N N . ARG A 1 110 ? -1.109 -18.602 -4.421 1.00 91.94 110 ARG A N 1
ATOM 837 C CA . ARG A 1 110 ? -1.261 -17.264 -3.823 1.00 91.94 110 ARG A CA 1
ATOM 838 C C . ARG A 1 110 ? -2.002 -16.286 -4.735 1.00 91.94 110 ARG A C 1
ATOM 840 O O . ARG A 1 110 ? -2.810 -15.492 -4.272 1.00 91.94 110 ARG A O 1
ATOM 847 N N . MET A 1 111 ? -1.797 -16.366 -6.054 1.00 92.38 111 MET A N 1
ATOM 848 C CA . MET A 1 111 ? -2.580 -15.565 -7.004 1.00 92.38 111 MET A CA 1
ATOM 849 C C . MET A 1 111 ? -4.056 -15.970 -7.047 1.00 92.38 111 MET A C 1
ATOM 851 O O . MET A 1 111 ? -4.911 -15.101 -7.205 1.00 92.38 111 MET A O 1
ATOM 855 N N . ASN A 1 112 ? -4.375 -17.261 -6.918 1.00 92.69 112 ASN A N 1
ATOM 856 C CA . ASN A 1 112 ? -5.766 -17.708 -6.836 1.00 92.69 112 ASN A CA 1
ATOM 857 C C . ASN A 1 112 ? -6.421 -17.247 -5.525 1.00 92.69 112 ASN A C 1
ATOM 859 O O . ASN A 1 112 ? -7.555 -16.779 -5.568 1.00 92.69 112 ASN A O 1
ATOM 863 N N . GLU A 1 113 ? -5.703 -17.334 -4.401 1.00 89.25 113 GLU A N 1
ATOM 864 C CA . GLU A 1 113 ? -6.137 -16.816 -3.093 1.00 89.25 113 GLU A CA 1
ATOM 865 C C . GLU A 1 113 ? -6.397 -15.306 -3.161 1.00 89.25 113 GLU A C 1
ATOM 867 O O . GLU A 1 113 ? -7.486 -14.852 -2.824 1.00 89.25 113 GLU A O 1
ATOM 872 N N . TRP A 1 114 ? -5.463 -14.529 -3.715 1.00 89.75 114 TRP A N 1
ATOM 873 C CA . TRP A 1 114 ? -5.636 -13.084 -3.876 1.00 89.75 114 TRP A CA 1
ATOM 874 C C . TRP A 1 114 ? -6.838 -12.718 -4.759 1.00 89.75 114 TRP A C 1
ATOM 876 O O . TRP A 1 114 ? -7.575 -11.790 -4.442 1.00 89.75 114 TRP A O 1
ATOM 886 N N . VAL A 1 115 ? -7.092 -13.454 -5.851 1.00 89.81 115 VAL A N 1
ATOM 887 C CA . VAL A 1 115 ? -8.285 -13.219 -6.690 1.00 89.81 115 VAL A CA 1
ATOM 888 C C . VAL A 1 115 ? -9.582 -13.472 -5.916 1.00 89.81 115 VAL A C 1
ATOM 890 O O . VAL A 1 115 ? -10.581 -12.813 -6.204 1.00 89.81 115 VAL A O 1
ATOM 893 N N . LEU A 1 116 ? -9.596 -14.423 -4.979 1.00 88.06 116 LEU A N 1
ATOM 894 C CA . LEU A 1 116 ? -10.749 -14.659 -4.109 1.00 88.06 116 LEU A CA 1
ATOM 895 C C . LEU A 1 116 ? -10.910 -13.514 -3.106 1.00 88.06 116 LEU A C 1
ATOM 897 O O . LEU A 1 116 ? -11.977 -12.912 -3.076 1.00 88.06 116 LEU A O 1
ATOM 901 N N . VAL A 1 117 ? -9.833 -13.131 -2.414 1.00 85.62 117 VAL A N 1
ATOM 902 C CA . VAL A 1 117 ? -9.822 -12.005 -1.464 1.00 85.62 117 VAL A CA 1
ATOM 903 C C . VAL A 1 117 ? -10.332 -10.712 -2.109 1.00 85.62 117 VAL A C 1
ATOM 905 O O . VAL A 1 117 ? -11.224 -10.063 -1.575 1.00 85.62 117 VAL A O 1
ATOM 908 N N . VAL A 1 118 ? -9.851 -10.373 -3.309 1.00 84.75 118 VAL A N 1
ATOM 909 C CA . VAL A 1 118 ? -10.304 -9.178 -4.046 1.00 84.75 118 VAL A CA 1
ATOM 910 C C . VAL A 1 118 ? -11.778 -9.258 -4.455 1.00 84.75 118 VAL A C 1
ATOM 912 O O . VAL A 1 118 ? -12.430 -8.231 -4.598 1.00 84.75 118 VAL A O 1
ATOM 915 N N . ARG A 1 119 ? -12.327 -10.456 -4.689 1.00 86.12 119 ARG A N 1
ATOM 916 C CA . ARG A 1 119 ? -13.754 -10.621 -5.024 1.00 86.12 119 ARG A CA 1
ATOM 917 C C . ARG A 1 119 ? -14.663 -10.534 -3.807 1.00 86.12 119 ARG A C 1
ATOM 919 O O . ARG A 1 119 ? -15.833 -10.206 -3.976 1.00 86.12 119 ARG A O 1
ATOM 926 N N . GLU A 1 120 ? -14.143 -10.885 -2.640 1.00 84.12 120 GLU A N 1
ATOM 927 C CA . GLU A 1 120 ? -14.866 -10.897 -1.369 1.00 84.12 120 GLU A CA 1
ATOM 928 C C . GLU A 1 120 ? -14.672 -9.594 -0.574 1.00 84.12 120 GLU A C 1
ATOM 930 O O . GLU A 1 120 ? -15.190 -9.486 0.533 1.00 84.12 120 GLU A O 1
ATOM 935 N N . ASP A 1 121 ? -13.972 -8.600 -1.145 1.00 78.25 121 ASP A N 1
ATOM 936 C CA . ASP A 1 121 ? -13.567 -7.352 -0.477 1.00 78.25 121 ASP A CA 1
ATOM 937 C C . ASP A 1 121 ? -12.860 -7.610 0.871 1.00 78.25 121 ASP A C 1
ATOM 939 O O . ASP A 1 121 ? -13.053 -6.886 1.852 1.00 78.25 121 ASP A O 1
ATOM 943 N N . ASP A 1 122 ? -12.041 -8.665 0.917 1.00 80.44 122 ASP A N 1
ATOM 944 C CA . ASP A 1 122 ? -11.354 -9.117 2.124 1.00 80.44 122 ASP A CA 1
ATOM 945 C C . ASP A 1 122 ? -9.936 -8.525 2.268 1.00 80.44 122 ASP A C 1
ATOM 947 O O . ASP A 1 122 ? -9.390 -7.883 1.362 1.00 80.44 122 ASP A O 1
ATOM 951 N N . VAL A 1 123 ? -9.315 -8.726 3.430 1.00 80.31 123 VAL A N 1
ATOM 952 C CA . VAL A 1 123 ? -7.973 -8.217 3.736 1.00 80.31 123 VAL A CA 1
ATOM 953 C C . VAL A 1 123 ? -6.892 -9.176 3.228 1.00 80.31 123 VAL A C 1
ATOM 955 O O . VAL A 1 123 ? -6.834 -10.335 3.622 1.00 80.31 123 VAL A O 1
ATOM 958 N N . SER A 1 124 ? -5.961 -8.674 2.410 1.00 80.06 124 SER A N 1
ATOM 959 C CA . SER A 1 124 ? -4.745 -9.404 2.021 1.00 80.06 124 SER A CA 1
ATOM 960 C C . SER A 1 124 ? -3.493 -8.566 2.258 1.00 80.06 124 SER A C 1
ATOM 962 O O . SER A 1 124 ? -3.346 -7.488 1.679 1.00 80.06 124 SER A O 1
ATOM 964 N N . ASN A 1 125 ? -2.551 -9.135 3.012 1.00 79.69 125 ASN A N 1
ATOM 965 C CA . ASN A 1 125 ? -1.199 -8.597 3.205 1.00 79.69 125 ASN A CA 1
ATOM 966 C C . ASN A 1 125 ? -0.175 -9.220 2.236 1.00 79.69 125 ASN A C 1
ATOM 968 O O . ASN A 1 125 ? 1.031 -9.032 2.372 1.00 79.69 125 ASN A O 1
ATOM 972 N N . ASP A 1 126 ? -0.632 -10.006 1.256 1.00 85.44 126 ASP A N 1
ATOM 973 C CA . ASP A 1 126 ? 0.258 -10.626 0.284 1.00 85.44 126 ASP A CA 1
ATOM 974 C C . ASP A 1 126 ? 0.726 -9.618 -0.782 1.00 85.44 126 ASP A C 1
ATOM 976 O O . ASP A 1 126 ? -0.061 -9.109 -1.582 1.00 85.44 126 ASP A O 1
ATOM 980 N N . ASN A 1 127 ? 2.037 -9.376 -0.833 1.00 87.38 127 ASN A N 1
ATOM 981 C CA . ASN A 1 127 ? 2.673 -8.481 -1.799 1.00 87.38 127 ASN A CA 1
ATOM 982 C C . ASN A 1 127 ? 3.024 -9.151 -3.147 1.00 87.38 127 ASN A C 1
ATOM 984 O O . ASN A 1 127 ? 3.439 -8.467 -4.087 1.00 87.38 127 ASN A O 1
ATOM 988 N N . LEU A 1 128 ? 2.860 -10.473 -3.298 1.00 90.94 128 LEU A N 1
ATOM 989 C CA . LEU A 1 128 ? 3.163 -11.196 -4.543 1.00 90.94 128 LEU A CA 1
ATOM 990 C C . LEU A 1 128 ? 2.416 -10.635 -5.771 1.00 90.94 128 LEU A C 1
ATOM 992 O O . LEU A 1 128 ? 3.057 -10.461 -6.815 1.00 90.94 128 LEU A O 1
ATOM 996 N N . PRO A 1 129 ? 1.108 -10.324 -5.698 1.00 91.19 129 PRO A N 1
ATOM 997 C CA . PRO A 1 129 ? 0.370 -9.732 -6.812 1.00 91.19 129 PRO A CA 1
ATOM 998 C C . PRO A 1 129 ? 0.996 -8.417 -7.296 1.00 91.19 129 PRO A C 1
ATOM 1000 O O . PRO A 1 129 ? 1.142 -8.203 -8.504 1.00 91.19 129 PRO A O 1
ATOM 1003 N N . PHE A 1 130 ? 1.465 -7.578 -6.367 1.00 89.31 130 PHE A N 1
ATOM 1004 C CA . PHE A 1 130 ? 2.184 -6.347 -6.687 1.00 89.31 130 PHE A CA 1
ATOM 1005 C C . PHE A 1 130 ? 3.541 -6.631 -7.344 1.00 89.31 130 PHE A C 1
ATOM 1007 O O . PHE A 1 130 ? 3.864 -6.060 -8.389 1.00 89.31 130 PHE A O 1
ATOM 1014 N N . VAL A 1 131 ? 4.323 -7.566 -6.790 1.00 92.19 131 VAL A N 1
ATOM 1015 C CA . VAL A 1 131 ? 5.613 -7.991 -7.363 1.00 92.19 131 VAL A CA 1
ATOM 1016 C C . VAL A 1 131 ? 5.441 -8.460 -8.811 1.00 92.19 131 VAL A C 1
ATOM 1018 O O . VAL A 1 131 ? 6.215 -8.061 -9.690 1.00 92.19 131 VAL A O 1
ATOM 1021 N N . LEU A 1 132 ? 4.417 -9.273 -9.084 1.00 94.25 132 LEU A N 1
ATOM 1022 C CA . LEU A 1 132 ? 4.095 -9.758 -10.427 1.00 94.25 132 LEU A CA 1
ATOM 1023 C C . LEU A 1 132 ? 3.658 -8.630 -11.361 1.00 94.25 132 LEU A C 1
ATOM 1025 O O . LEU A 1 132 ? 4.093 -8.604 -12.518 1.00 94.25 132 LEU A O 1
ATOM 1029 N N . LEU A 1 133 ? 2.840 -7.693 -10.877 1.00 92.38 133 LEU A N 1
ATOM 1030 C CA . LEU A 1 133 ? 2.405 -6.526 -11.639 1.00 92.38 133 LEU A CA 1
ATOM 1031 C C . LEU A 1 133 ? 3.609 -5.686 -12.082 1.00 92.38 133 LEU A C 1
ATOM 1033 O O . LEU A 1 133 ? 3.762 -5.413 -13.275 1.00 92.38 133 LEU A O 1
ATOM 1037 N N . VAL A 1 134 ? 4.505 -5.344 -11.153 1.00 92.62 134 VAL A N 1
ATOM 1038 C CA . VAL A 1 134 ? 5.701 -4.535 -11.429 1.00 92.62 134 VAL A CA 1
ATOM 1039 C C . VAL A 1 134 ? 6.649 -5.245 -12.399 1.00 92.62 134 VAL A C 1
ATOM 1041 O O . VAL A 1 134 ? 7.140 -4.624 -13.343 1.00 92.62 134 VAL A O 1
ATOM 1044 N N . HIS A 1 135 ? 6.871 -6.555 -12.242 1.00 96.12 135 HIS A N 1
ATOM 1045 C CA . HIS A 1 135 ? 7.673 -7.334 -13.193 1.00 96.12 135 HIS A CA 1
ATOM 1046 C C . HIS A 1 135 ? 7.037 -7.379 -14.587 1.00 96.12 135 HIS A C 1
ATOM 1048 O O . HIS A 1 135 ? 7.734 -7.222 -15.594 1.00 96.12 135 HIS A O 1
ATOM 1054 N N . THR A 1 136 ? 5.715 -7.538 -14.656 1.00 96.06 136 THR A N 1
ATOM 1055 C CA . THR A 1 136 ? 4.964 -7.556 -15.917 1.00 96.06 136 THR A CA 1
ATOM 1056 C C . THR A 1 136 ? 5.053 -6.211 -16.634 1.00 96.06 136 THR A C 1
ATOM 1058 O O . THR A 1 136 ? 5.403 -6.166 -17.816 1.00 96.06 136 THR A O 1
ATOM 1061 N N . LEU A 1 137 ? 4.823 -5.108 -15.918 1.00 94.00 137 LEU A N 1
ATOM 1062 C CA . LEU A 1 137 ? 4.999 -3.746 -16.427 1.00 94.00 137 LEU A CA 1
ATOM 1063 C C . LEU A 1 137 ? 6.444 -3.486 -16.856 1.00 94.00 137 LEU A C 1
ATOM 1065 O O . LEU A 1 137 ? 6.670 -2.965 -17.946 1.00 94.00 137 LEU A O 1
ATOM 1069 N N . GLY A 1 138 ? 7.427 -3.904 -16.057 1.00 95.00 138 GLY A N 1
ATOM 1070 C CA . GLY A 1 138 ? 8.847 -3.765 -16.375 1.00 95.00 138 GLY A CA 1
ATOM 1071 C C . GLY A 1 138 ? 9.214 -4.427 -17.705 1.00 95.00 138 GLY A C 1
ATOM 1072 O O . GLY A 1 138 ? 9.836 -3.793 -18.563 1.00 95.00 138 GLY A O 1
ATOM 1073 N N . VAL A 1 139 ? 8.776 -5.672 -17.929 1.00 97.75 139 VAL A N 1
ATOM 1074 C CA . VAL A 1 139 ? 8.974 -6.384 -19.206 1.00 97.75 139 VAL A CA 1
ATOM 1075 C C . VAL A 1 139 ? 8.210 -5.705 -20.343 1.00 97.75 139 VAL A C 1
ATOM 1077 O O . VAL A 1 139 ? 8.773 -5.494 -21.417 1.00 97.75 139 VAL A O 1
ATOM 1080 N N . PHE A 1 140 ? 6.948 -5.336 -20.125 1.00 96.56 140 PHE A N 1
ATOM 1081 C CA . PHE A 1 140 ? 6.094 -4.750 -21.156 1.00 96.56 140 PHE A CA 1
ATOM 1082 C C . PHE A 1 140 ? 6.589 -3.377 -21.633 1.00 96.56 140 PHE A C 1
ATOM 1084 O O . PHE A 1 140 ? 6.734 -3.148 -22.837 1.00 96.56 140 PHE A O 1
ATOM 1091 N N . VAL A 1 141 ? 6.894 -2.467 -20.706 1.00 95.56 141 VAL A N 1
ATOM 1092 C CA . VAL A 1 141 ? 7.345 -1.107 -21.029 1.00 95.56 141 VAL A CA 1
ATOM 1093 C C . VAL A 1 141 ? 8.726 -1.148 -21.680 1.00 95.56 141 VAL A C 1
ATOM 1095 O O . VAL A 1 141 ? 8.943 -0.475 -22.686 1.00 95.56 141 VAL A O 1
ATOM 1098 N N . SER A 1 142 ? 9.649 -1.974 -21.178 1.00 97.19 142 SER A N 1
ATOM 1099 C CA . SER A 1 142 ? 10.974 -2.125 -21.792 1.00 97.19 142 SER A CA 1
ATOM 1100 C C . SER A 1 142 ? 10.908 -2.768 -23.185 1.00 97.19 142 SER A C 1
ATOM 1102 O O . SER A 1 142 ? 11.597 -2.323 -24.109 1.00 97.19 142 SER A O 1
ATOM 1104 N N . TYR A 1 143 ? 10.014 -3.739 -23.392 1.00 97.44 143 TYR A N 1
ATOM 1105 C CA . TYR A 1 143 ? 9.698 -4.281 -24.713 1.00 97.44 143 TYR A CA 1
ATOM 1106 C C . TYR A 1 143 ? 9.204 -3.194 -25.676 1.00 97.44 143 TYR A C 1
ATOM 1108 O O . TYR A 1 143 ? 9.748 -3.042 -26.778 1.00 97.44 143 TYR A O 1
ATOM 1116 N N . LEU A 1 144 ? 8.203 -2.411 -25.259 1.00 96.38 144 LEU A N 1
ATOM 1117 C CA . LEU A 1 144 ? 7.618 -1.346 -26.072 1.00 96.38 144 LEU A CA 1
ATOM 1118 C C . LEU A 1 144 ? 8.651 -0.263 -26.403 1.00 96.38 144 LEU A C 1
ATOM 1120 O O . LEU A 1 144 ? 8.690 0.244 -27.525 1.00 96.38 144 LEU A O 1
ATOM 1124 N N . ALA A 1 145 ? 9.530 0.050 -25.458 1.00 96.38 145 ALA A N 1
ATOM 1125 C CA . ALA A 1 145 ? 10.601 1.014 -25.634 1.00 96.38 145 ALA A CA 1
ATOM 1126 C C . ALA A 1 145 ? 11.635 0.562 -26.657 1.00 96.38 145 ALA A C 1
ATOM 1128 O O . ALA A 1 145 ? 11.977 1.321 -27.566 1.00 96.38 145 ALA A O 1
ATOM 1129 N N . ALA A 1 146 ? 12.097 -0.687 -26.567 1.00 96.12 146 ALA A N 1
ATOM 1130 C CA . ALA A 1 146 ? 12.989 -1.254 -27.568 1.00 96.12 146 ALA A CA 1
ATOM 1131 C C . ALA A 1 146 ? 12.307 -1.293 -28.945 1.00 96.12 146 ALA A C 1
ATOM 1133 O O . ALA A 1 146 ? 12.912 -0.900 -29.947 1.00 96.12 146 ALA A O 1
ATOM 1134 N N . TRP A 1 147 ? 11.025 -1.659 -29.011 1.00 95.31 147 TRP A N 1
ATOM 1135 C CA . TRP A 1 147 ? 10.262 -1.584 -30.254 1.00 95.31 147 TRP A CA 1
ATOM 1136 C C . TRP A 1 147 ? 10.222 -0.156 -30.822 1.00 95.31 147 TRP A C 1
ATOM 1138 O O . TRP A 1 147 ? 10.567 0.060 -31.986 1.00 95.31 147 TRP A O 1
ATOM 1148 N N . ALA A 1 148 ? 9.888 0.844 -30.008 1.00 95.12 148 ALA A N 1
ATOM 1149 C CA . ALA A 1 148 ? 9.840 2.242 -30.427 1.00 95.12 148 ALA A CA 1
ATOM 1150 C C . ALA A 1 148 ? 11.210 2.771 -30.882 1.00 95.12 148 ALA A C 1
ATOM 1152 O O . ALA A 1 148 ? 11.303 3.460 -31.904 1.00 95.12 148 ALA A O 1
ATOM 1153 N N . VAL A 1 149 ? 12.284 2.412 -30.178 1.00 94.69 149 VAL A N 1
ATOM 1154 C CA . VAL A 1 149 ? 13.656 2.824 -30.494 1.00 94.69 149 VAL A CA 1
ATOM 1155 C C . VAL A 1 149 ? 14.136 2.201 -31.803 1.00 94.69 149 VAL A C 1
ATOM 1157 O O . VAL A 1 149 ? 14.591 2.921 -32.692 1.00 94.69 149 VAL A O 1
ATOM 1160 N N . PHE A 1 150 ? 14.007 0.884 -31.968 1.00 91.56 150 PHE A N 1
ATOM 1161 C CA . PHE A 1 150 ? 14.604 0.179 -33.105 1.00 91.56 150 PHE A CA 1
ATOM 1162 C C . PHE A 1 150 ? 13.695 0.130 -34.340 1.00 91.56 150 PHE A C 1
ATOM 1164 O O . PHE A 1 150 ? 14.192 0.228 -35.465 1.00 91.56 150 PHE A O 1
ATOM 1171 N N . ARG A 1 151 ? 12.370 0.013 -34.166 1.00 90.12 151 ARG A N 1
ATOM 1172 C CA . ARG A 1 151 ? 11.412 -0.088 -35.281 1.00 90.12 151 ARG A CA 1
ATOM 1173 C C . ARG A 1 151 ? 10.920 1.274 -35.753 1.00 90.12 151 ARG A C 1
ATOM 1175 O O . ARG A 1 151 ? 10.879 1.513 -36.961 1.00 90.12 151 ARG A O 1
ATOM 1182 N N . TRP A 1 152 ? 10.527 2.144 -34.822 1.00 89.38 152 TRP A N 1
ATOM 1183 C CA . TRP A 1 152 ? 9.946 3.458 -35.131 1.00 89.38 152 TRP A CA 1
ATOM 1184 C C . TRP A 1 152 ? 10.959 4.601 -35.086 1.00 89.38 152 TRP A C 1
ATOM 1186 O O . TRP A 1 152 ? 10.668 5.689 -35.582 1.00 89.38 152 TRP A O 1
ATOM 1196 N N . ARG A 1 153 ? 12.153 4.366 -34.526 1.00 89.69 153 ARG A N 1
ATOM 1197 C CA . ARG A 1 153 ? 13.178 5.396 -34.301 1.00 89.69 153 ARG A CA 1
ATOM 1198 C C . ARG A 1 153 ? 12.606 6.566 -33.508 1.00 89.69 153 ARG A C 1
ATOM 1200 O O . ARG A 1 153 ? 12.815 7.730 -33.864 1.00 89.69 153 ARG A O 1
ATOM 1207 N N . ASN A 1 154 ? 11.848 6.266 -32.451 1.00 91.31 154 ASN A N 1
ATOM 1208 C CA . ASN A 1 154 ? 11.240 7.259 -31.576 1.00 91.31 154 ASN A CA 1
ATOM 1209 C C . ASN A 1 154 ? 11.714 7.152 -30.127 1.00 91.31 154 ASN A C 1
ATOM 1211 O O . ASN A 1 154 ? 11.291 6.265 -29.398 1.00 91.31 154 ASN A O 1
ATOM 1215 N N . ALA A 1 155 ? 12.561 8.104 -29.722 1.00 92.00 155 ALA A N 1
ATOM 1216 C CA . ALA A 1 155 ? 13.094 8.172 -28.366 1.00 92.00 155 ALA A CA 1
ATOM 1217 C C . ALA A 1 155 ? 12.030 8.606 -27.357 1.00 92.00 155 ALA A C 1
ATOM 1219 O O . ALA A 1 155 ? 12.067 8.159 -26.222 1.00 92.00 155 ALA A O 1
ATOM 1220 N N . TRP A 1 156 ? 11.057 9.425 -27.762 1.00 93.19 156 TRP A N 1
ATOM 1221 C CA . TRP A 1 156 ? 10.077 9.984 -26.831 1.00 93.19 156 TRP A CA 1
ATOM 1222 C C . TRP A 1 156 ? 9.122 8.935 -26.267 1.00 93.19 156 TRP A C 1
ATOM 1224 O O . TRP A 1 156 ? 8.816 8.986 -25.086 1.00 93.19 156 TRP A O 1
ATOM 1234 N N . ILE A 1 157 ? 8.726 7.939 -27.066 1.00 92.56 157 ILE A N 1
ATOM 1235 C CA . ILE A 1 157 ? 7.882 6.829 -26.585 1.00 92.56 157 ILE A CA 1
ATOM 1236 C C . ILE A 1 157 ? 8.639 5.955 -25.571 1.00 92.56 157 ILE A C 1
ATOM 1238 O O . ILE A 1 157 ? 8.020 5.378 -24.688 1.00 92.56 157 ILE A O 1
ATOM 1242 N N . ALA A 1 158 ? 9.968 5.874 -25.674 1.00 93.81 158 ALA A N 1
ATOM 1243 C CA . ALA A 1 158 ? 10.794 5.156 -24.706 1.00 93.81 158 ALA A CA 1
ATOM 1244 C C . ALA A 1 158 ? 11.093 6.001 -23.454 1.00 93.81 158 ALA A C 1
ATOM 1246 O O . ALA A 1 158 ? 11.033 5.506 -22.340 1.00 93.81 158 ALA A O 1
ATOM 1247 N N . VAL A 1 159 ? 11.419 7.283 -23.621 1.00 95.50 159 VAL A N 1
ATOM 1248 C CA . VAL A 1 159 ? 11.916 8.125 -22.525 1.00 95.50 159 VAL A CA 1
ATOM 1249 C C . VAL A 1 159 ? 10.786 8.778 -21.732 1.00 95.50 159 VAL A C 1
ATOM 1251 O O . VAL A 1 159 ? 10.878 8.828 -20.514 1.00 95.50 159 VAL A O 1
ATOM 1254 N N . ALA A 1 160 ? 9.727 9.281 -22.372 1.00 91.88 160 ALA A N 1
ATOM 1255 C CA . ALA A 1 160 ? 8.721 10.082 -21.670 1.00 91.88 160 ALA A CA 1
ATOM 1256 C C . ALA A 1 160 ? 7.905 9.274 -20.638 1.00 91.88 160 ALA A C 1
ATOM 1258 O O . ALA A 1 160 ? 7.841 9.721 -19.495 1.00 91.88 160 ALA A O 1
ATOM 1259 N N . PRO A 1 161 ? 7.364 8.075 -20.953 1.00 89.69 161 PRO A N 1
ATOM 1260 C CA . PRO A 1 161 ? 6.657 7.268 -19.953 1.00 89.69 161 PRO A CA 1
ATOM 1261 C C . PRO A 1 161 ? 7.579 6.808 -18.819 1.00 89.69 161 PRO A C 1
ATOM 1263 O O . PRO A 1 161 ? 7.188 6.789 -17.658 1.00 89.69 161 PRO A O 1
ATOM 1266 N N . ALA A 1 162 ? 8.828 6.480 -19.156 1.00 91.38 162 ALA A N 1
ATOM 1267 C CA . ALA A 1 162 ? 9.853 6.116 -18.190 1.00 91.38 162 ALA A CA 1
ATOM 1268 C C . ALA A 1 162 ? 10.212 7.274 -17.240 1.00 91.38 162 ALA A C 1
ATOM 1270 O O . ALA A 1 162 ? 10.404 7.050 -16.050 1.00 91.38 162 ALA A O 1
ATOM 1271 N N . CYS A 1 163 ? 10.265 8.503 -17.761 1.00 89.75 163 CYS A N 1
ATOM 1272 C CA . CYS A 1 163 ? 10.466 9.720 -16.978 1.00 89.75 163 CYS A CA 1
ATOM 1273 C C . CYS A 1 163 ? 9.300 9.940 -16.011 1.00 89.75 163 CYS A C 1
ATOM 1275 O O . CYS A 1 163 ? 9.536 10.145 -14.829 1.00 89.75 163 CYS A O 1
ATOM 1277 N N . ALA A 1 164 ? 8.057 9.837 -16.496 1.00 85.31 164 ALA A N 1
ATOM 1278 C CA . ALA A 1 164 ? 6.865 9.995 -15.665 1.00 85.31 164 ALA A CA 1
ATOM 1279 C C . ALA A 1 164 ? 6.833 8.976 -14.514 1.00 85.31 164 ALA A C 1
ATOM 1281 O O . ALA A 1 164 ? 6.681 9.367 -13.364 1.00 85.31 164 ALA A O 1
ATOM 1282 N N . GLY A 1 165 ? 7.074 7.691 -14.801 1.00 84.00 165 GLY A N 1
ATOM 1283 C CA . GLY A 1 165 ? 7.140 6.662 -13.758 1.00 84.00 165 GLY A CA 1
ATOM 1284 C C . GLY A 1 165 ? 8.257 6.912 -12.740 1.00 84.00 165 GLY A C 1
ATOM 1285 O O . GLY A 1 165 ? 8.049 6.737 -11.547 1.00 84.00 165 GLY A O 1
ATOM 1286 N N . LEU A 1 166 ? 9.428 7.372 -13.192 1.00 86.06 166 LEU A N 1
ATOM 1287 C CA . LEU A 1 166 ? 10.529 7.727 -12.295 1.00 86.06 166 LEU A CA 1
ATOM 1288 C C . LEU A 1 166 ? 10.199 8.934 -11.406 1.00 86.06 166 LEU A C 1
ATOM 1290 O O . LEU A 1 166 ? 10.604 8.944 -10.249 1.00 86.06 166 LEU A O 1
ATOM 1294 N N . LEU A 1 167 ? 9.481 9.931 -11.929 1.00 81.19 167 LEU A N 1
ATOM 1295 C CA . LEU A 1 167 ? 9.045 11.091 -11.150 1.00 81.19 167 LEU A CA 1
ATOM 1296 C C . LEU A 1 167 ? 8.044 10.696 -10.065 1.00 81.19 167 LEU A C 1
ATOM 1298 O O . LEU A 1 167 ? 8.239 11.115 -8.934 1.00 81.19 167 LEU A O 1
ATOM 1302 N N . VAL A 1 168 ? 7.066 9.837 -10.376 1.00 78.69 168 VAL A N 1
ATOM 1303 C CA . VAL A 1 168 ? 6.136 9.292 -9.369 1.00 78.69 168 VAL A CA 1
ATOM 1304 C C . VAL A 1 168 ? 6.909 8.564 -8.267 1.00 78.69 168 VAL A C 1
ATOM 1306 O O . VAL A 1 168 ? 6.726 8.861 -7.097 1.00 78.69 168 VAL A O 1
ATOM 1309 N N . ILE A 1 169 ? 7.857 7.687 -8.624 1.00 80.00 169 ILE A N 1
ATOM 1310 C CA . ILE A 1 169 ? 8.676 6.970 -7.628 1.00 80.00 169 ILE A CA 1
ATOM 1311 C C . ILE A 1 169 ? 9.442 7.945 -6.724 1.00 80.00 169 ILE A C 1
ATOM 1313 O O . ILE A 1 169 ? 9.524 7.735 -5.516 1.00 80.00 169 ILE A O 1
ATOM 1317 N N . ILE A 1 170 ? 10.024 9.001 -7.301 1.00 76.56 170 ILE A N 1
ATOM 1318 C CA . ILE A 1 170 ? 10.765 10.014 -6.541 1.00 76.56 170 ILE A CA 1
ATOM 1319 C C . ILE A 1 170 ? 9.825 10.819 -5.639 1.00 76.56 170 ILE A C 1
ATOM 1321 O O . ILE A 1 170 ? 10.195 11.066 -4.497 1.00 76.56 170 ILE A O 1
ATOM 1325 N N . ALA A 1 171 ? 8.635 11.189 -6.119 1.00 72.00 171 ALA A N 1
ATOM 1326 C CA . ALA A 1 171 ? 7.633 11.914 -5.338 1.00 72.00 171 ALA A CA 1
ATOM 1327 C C . ALA A 1 171 ? 7.161 11.095 -4.126 1.00 72.00 171 ALA A C 1
ATOM 1329 O O . ALA A 1 171 ? 7.052 11.626 -3.026 1.00 72.00 171 ALA A O 1
ATOM 1330 N N . THR A 1 172 ? 6.990 9.781 -4.294 1.00 68.31 172 THR A N 1
ATOM 1331 C CA . THR A 1 172 ? 6.534 8.891 -3.217 1.00 68.31 172 THR A CA 1
ATOM 1332 C C . THR A 1 172 ? 7.637 8.449 -2.249 1.00 68.31 172 THR A C 1
ATOM 1334 O O . THR A 1 172 ? 7.336 7.867 -1.214 1.00 68.31 172 THR A O 1
ATOM 1337 N N . THR A 1 173 ? 8.921 8.659 -2.567 1.00 67.69 173 THR A N 1
ATOM 1338 C CA . THR A 1 173 ? 10.036 8.153 -1.745 1.00 67.69 173 THR A CA 1
ATOM 1339 C C . THR A 1 173 ? 10.667 9.279 -0.926 1.00 67.69 173 THR A C 1
ATOM 1341 O O . THR A 1 173 ? 11.332 10.161 -1.466 1.00 67.69 173 THR A O 1
ATOM 1344 N N . SER A 1 174 ? 10.540 9.208 0.400 1.00 55.12 174 SER A N 1
ATOM 1345 C CA . SER A 1 174 ? 11.133 10.156 1.355 1.00 55.12 174 SER A CA 1
ATOM 1346 C C . SER A 1 174 ? 12.673 10.093 1.355 1.00 55.12 174 SER A C 1
ATOM 1348 O O . SER A 1 174 ? 13.282 9.399 2.168 1.00 55.12 174 SER A O 1
ATOM 1350 N N . GLY A 1 175 ? 13.353 10.808 0.450 1.00 54.12 175 GLY A N 1
ATOM 1351 C CA . GLY A 1 175 ? 14.820 10.792 0.391 1.00 54.12 175 GLY A CA 1
ATOM 1352 C C . GLY A 1 175 ? 15.458 11.617 -0.735 1.00 54.12 175 GLY A C 1
ATOM 1353 O O . GLY A 1 175 ? 14.857 11.892 -1.763 1.00 54.12 175 GLY A O 1
ATOM 1354 N N . ARG A 1 176 ? 16.720 12.024 -0.517 1.00 52.69 176 ARG A N 1
ATOM 1355 C CA . ARG A 1 176 ? 17.592 12.812 -1.428 1.00 52.69 176 ARG A CA 1
ATOM 1356 C C . ARG A 1 176 ? 17.619 12.281 -2.880 1.00 52.69 176 ARG A C 1
ATOM 1358 O O . ARG A 1 176 ? 17.432 11.084 -3.073 1.00 52.69 176 ARG A O 1
ATOM 1365 N N . PRO A 1 177 ? 17.965 13.117 -3.891 1.00 55.12 177 PRO A N 1
ATOM 1366 C CA . PRO A 1 177 ? 17.880 12.752 -5.308 1.00 55.12 177 PRO A CA 1
ATOM 1367 C C . PRO A 1 177 ? 18.610 11.442 -5.607 1.00 55.12 177 PRO A C 1
ATOM 1369 O O . PRO A 1 177 ? 19.829 11.330 -5.441 1.00 55.12 177 PRO A O 1
ATOM 1372 N N . SER A 1 178 ? 17.837 10.449 -6.041 1.00 66.00 178 SER A N 1
ATOM 1373 C CA . SER A 1 178 ? 18.320 9.099 -6.287 1.00 66.00 178 SER A CA 1
ATOM 1374 C C . SER A 1 178 ? 19.364 9.124 -7.403 1.00 66.00 178 SER A C 1
ATOM 1376 O O . SER A 1 178 ? 19.181 9.744 -8.454 1.00 66.00 178 SER A O 1
ATOM 1378 N N . GLY A 1 179 ? 20.481 8.415 -7.222 1.00 79.62 179 GLY A N 1
ATOM 1379 C CA . GLY A 1 179 ? 21.448 8.200 -8.307 1.00 79.62 179 GLY A CA 1
ATOM 1380 C C . GLY A 1 179 ? 20.786 7.636 -9.576 1.00 79.62 179 GLY A C 1
ATOM 1381 O O . GLY A 1 179 ? 21.293 7.836 -10.681 1.00 79.62 179 GLY A O 1
ATOM 1382 N N . ALA A 1 180 ? 19.609 7.016 -9.431 1.00 86.12 180 ALA A N 1
ATOM 1383 C CA . ALA A 1 180 ? 18.734 6.617 -10.519 1.00 86.12 180 ALA A CA 1
ATOM 1384 C C . ALA A 1 180 ? 18.276 7.791 -11.407 1.00 86.12 180 ALA A C 1
ATOM 1386 O O . ALA A 1 180 ? 18.340 7.651 -12.624 1.00 86.12 180 ALA A O 1
ATOM 1387 N N . PHE A 1 181 ? 17.904 8.960 -10.871 1.00 86.00 181 PHE A N 1
ATOM 1388 C CA . PHE A 1 181 ? 17.527 10.119 -11.698 1.00 86.00 181 PHE A CA 1
ATOM 1389 C C . PHE A 1 181 ? 18.668 10.602 -12.600 1.00 86.00 181 PHE A C 1
ATOM 1391 O O . PHE A 1 181 ? 18.468 10.881 -13.787 1.00 86.00 181 PHE A O 1
ATOM 1398 N N . LEU A 1 182 ? 19.893 10.652 -12.072 1.00 87.38 182 LEU A N 1
ATOM 1399 C CA . LEU A 1 182 ? 21.067 11.026 -12.866 1.00 87.38 182 LEU A CA 1
ATOM 1400 C C . LEU A 1 182 ? 21.402 9.960 -13.902 1.00 87.38 182 LEU A C 1
ATOM 1402 O O . LEU A 1 182 ? 21.709 10.294 -15.045 1.00 87.38 182 LEU A O 1
ATOM 1406 N N . MET A 1 183 ? 21.330 8.684 -13.514 1.00 91.50 183 MET A N 1
ATOM 1407 C CA . MET A 1 183 ? 21.570 7.563 -14.417 1.00 91.50 183 MET A CA 1
ATOM 1408 C C . MET A 1 183 ? 20.548 7.557 -15.559 1.00 91.50 183 MET A C 1
ATOM 1410 O O . MET A 1 183 ? 20.928 7.433 -16.725 1.00 91.50 183 MET A O 1
ATOM 1414 N N . PHE A 1 184 ? 19.273 7.789 -15.241 1.00 93.81 184 PHE A N 1
ATOM 1415 C CA . PHE A 1 184 ? 18.195 7.958 -16.207 1.00 93.81 184 PHE A CA 1
ATOM 1416 C C . PHE A 1 184 ? 18.474 9.131 -17.146 1.00 93.81 184 PHE A C 1
ATOM 1418 O O . PHE A 1 184 ? 18.498 8.943 -18.360 1.00 93.81 184 PHE A O 1
ATOM 1425 N N . SER A 1 185 ? 18.752 10.319 -16.601 1.00 91.75 185 SER A N 1
ATOM 1426 C CA . SER A 1 185 ? 19.014 11.540 -17.375 1.00 91.75 185 SER A CA 1
ATOM 1427 C C . SER A 1 185 ? 20.198 11.365 -18.327 1.00 91.75 185 SER A C 1
ATOM 1429 O O . SER A 1 185 ? 20.125 11.728 -19.503 1.00 91.75 185 SER A O 1
ATOM 1431 N N . PHE A 1 186 ? 21.272 10.739 -17.841 1.00 93.88 186 PHE A N 1
ATOM 1432 C CA . PHE A 1 186 ? 22.448 10.406 -18.633 1.00 93.88 186 PHE A CA 1
ATOM 1433 C C . PHE A 1 186 ? 22.101 9.472 -19.803 1.00 93.88 186 PHE A C 1
ATOM 1435 O O . PHE A 1 186 ? 22.428 9.768 -20.956 1.00 93.88 186 PHE A O 1
ATOM 1442 N N . GLY A 1 187 ? 21.393 8.370 -19.538 1.00 95.44 187 GLY A N 1
ATOM 1443 C CA . GLY A 1 187 ? 20.955 7.441 -20.581 1.00 95.44 187 GLY A CA 1
ATOM 1444 C C . GLY A 1 187 ? 19.983 8.085 -21.578 1.00 95.44 187 GLY A C 1
ATOM 1445 O O . GLY A 1 187 ? 20.108 7.882 -22.787 1.00 95.44 187 GLY A O 1
ATOM 1446 N N . ALA A 1 188 ? 19.049 8.902 -21.090 1.00 95.50 188 ALA A N 1
ATOM 1447 C CA . ALA A 1 188 ? 18.008 9.544 -21.882 1.00 95.50 188 ALA A CA 1
ATOM 1448 C C . ALA A 1 188 ? 18.590 10.566 -22.865 1.00 95.50 188 ALA A C 1
ATOM 1450 O O . ALA A 1 188 ? 18.255 10.529 -24.049 1.00 95.50 188 ALA A O 1
ATOM 1451 N N . LEU A 1 189 ? 19.505 11.432 -22.416 1.00 94.69 189 LEU A N 1
ATOM 1452 C CA . LEU A 1 189 ? 20.167 12.422 -23.274 1.00 94.69 189 LEU A CA 1
ATOM 1453 C C . LEU A 1 189 ? 20.991 11.754 -24.382 1.00 94.69 189 LEU A C 1
ATOM 1455 O O . LEU A 1 189 ? 20.894 12.139 -25.553 1.00 94.69 189 LEU A O 1
ATOM 1459 N N . LEU A 1 190 ? 21.739 10.699 -24.040 1.00 95.00 190 LEU A N 1
ATOM 1460 C CA . LEU A 1 190 ? 22.473 9.896 -25.018 1.00 95.00 190 LEU A CA 1
ATOM 1461 C C . LEU A 1 190 ? 21.534 9.236 -26.035 1.00 95.00 190 LEU A C 1
ATOM 1463 O O . LEU A 1 190 ? 21.799 9.279 -27.240 1.00 95.00 190 LEU A O 1
ATOM 1467 N N . LEU A 1 191 ? 20.424 8.656 -25.570 1.00 95.31 191 LEU A N 1
ATOM 1468 C CA . LEU A 1 191 ? 19.449 7.982 -26.423 1.00 95.31 191 LEU A CA 1
ATOM 1469 C C . LEU A 1 191 ? 18.750 8.969 -27.369 1.00 95.31 191 LEU A C 1
ATOM 1471 O O . LEU A 1 191 ? 18.681 8.725 -28.574 1.00 95.31 191 LEU A O 1
ATOM 1475 N N . ILE A 1 192 ? 18.278 10.107 -26.854 1.00 94.94 192 ILE A N 1
ATOM 1476 C CA . ILE A 1 192 ? 17.617 11.152 -27.646 1.00 94.94 192 ILE A CA 1
ATOM 1477 C C . ILE A 1 192 ? 18.567 11.690 -28.718 1.00 94.94 192 ILE A C 1
ATOM 1479 O O . ILE A 1 192 ? 18.192 11.730 -29.894 1.00 94.94 192 ILE A O 1
ATOM 1483 N N . SER A 1 193 ? 19.804 12.037 -28.346 1.00 92.69 193 SER A N 1
ATOM 1484 C CA . SER A 1 193 ? 20.826 12.493 -29.297 1.00 92.69 193 SER A CA 1
ATOM 1485 C C . SER A 1 193 ? 21.092 11.442 -30.380 1.00 92.69 193 SER A C 1
ATOM 1487 O O . SER A 1 193 ? 21.089 11.746 -31.578 1.00 92.69 193 SER A O 1
ATOM 1489 N N . ARG A 1 194 ? 21.225 10.166 -29.987 1.00 92.81 194 ARG A N 1
ATOM 1490 C CA . ARG A 1 194 ? 21.458 9.063 -30.925 1.00 92.81 194 ARG A CA 1
ATOM 1491 C C . ARG A 1 194 ? 20.320 8.908 -31.931 1.00 92.81 194 ARG A C 1
ATOM 1493 O O . ARG A 1 194 ? 20.583 8.766 -33.127 1.00 92.81 194 ARG A O 1
ATOM 1500 N N . LEU A 1 195 ? 19.067 8.949 -31.481 1.00 91.25 195 LEU A N 1
ATOM 1501 C CA . LEU A 1 195 ? 17.913 8.816 -32.372 1.00 91.25 195 LEU A CA 1
ATOM 1502 C C . LEU A 1 195 ? 17.710 10.055 -33.245 1.00 91.25 195 LEU A C 1
ATOM 1504 O O . LEU A 1 195 ? 17.291 9.922 -34.398 1.00 91.25 195 LEU A O 1
ATOM 1508 N N . HIS A 1 196 ? 18.044 11.245 -32.743 1.00 91.06 196 HIS A N 1
ATOM 1509 C CA . HIS A 1 196 ? 18.066 12.458 -33.552 1.00 91.06 196 HIS A CA 1
ATOM 1510 C C . HIS A 1 196 ? 19.054 12.316 -34.718 1.00 91.06 196 HIS A C 1
ATOM 1512 O O . HIS A 1 196 ? 18.673 12.518 -35.872 1.00 91.06 196 HIS A O 1
ATOM 1518 N N . LEU A 1 197 ? 20.279 11.854 -34.449 1.00 89.81 197 LEU A N 1
ATOM 1519 C CA . LEU A 1 197 ? 21.276 11.608 -35.490 1.00 89.81 197 LEU A CA 1
ATOM 1520 C C . LEU A 1 197 ? 20.835 10.524 -36.484 1.00 89.81 197 LEU A C 1
ATOM 1522 O O . LEU A 1 197 ? 20.992 10.691 -37.691 1.00 89.81 197 LEU A O 1
ATOM 1526 N N . GLN A 1 198 ? 20.232 9.428 -36.013 1.00 88.62 198 GLN A N 1
ATOM 1527 C CA . GLN A 1 198 ? 19.704 8.388 -36.905 1.00 88.62 198 GLN A CA 1
ATOM 1528 C C . GLN A 1 198 ? 18.603 8.910 -37.838 1.00 88.62 198 GLN A C 1
ATOM 1530 O O . GLN A 1 198 ? 18.507 8.468 -38.985 1.00 88.62 198 GLN A O 1
ATOM 1535 N N . ARG A 1 199 ? 17.763 9.842 -37.371 1.00 87.31 199 ARG A N 1
ATOM 1536 C CA . ARG A 1 199 ? 16.772 10.522 -38.220 1.00 87.31 199 ARG A CA 1
ATOM 1537 C C . ARG A 1 199 ? 17.446 11.481 -39.201 1.00 87.31 199 ARG A C 1
ATOM 1539 O O . ARG A 1 199 ? 17.047 11.503 -40.364 1.00 87.31 199 ARG A O 1
ATOM 1546 N N . ALA A 1 200 ? 18.475 12.207 -38.764 1.00 88.19 200 ALA A N 1
ATOM 1547 C CA . ALA A 1 200 ? 19.261 13.090 -39.622 1.00 88.19 200 ALA A CA 1
ATOM 1548 C C . ALA A 1 200 ? 19.936 12.316 -40.765 1.00 88.19 200 ALA A C 1
ATOM 1550 O O . ALA A 1 200 ? 19.815 12.724 -41.916 1.00 88.19 200 ALA A O 1
ATOM 1551 N N . PHE A 1 201 ? 20.519 11.138 -40.498 1.00 87.00 201 PHE A N 1
ATOM 1552 C CA . PHE A 1 201 ? 21.075 10.278 -41.551 1.00 87.00 201 PHE A CA 1
ATOM 1553 C C . PHE A 1 201 ? 20.042 9.894 -42.610 1.00 87.00 201 PHE A C 1
ATOM 1555 O O . PHE A 1 201 ? 20.327 9.991 -43.797 1.00 87.00 201 PHE A O 1
ATOM 1562 N N . VAL A 1 202 ? 18.814 9.541 -42.213 1.00 85.88 202 VAL A N 1
ATOM 1563 C CA . VAL A 1 202 ? 17.742 9.241 -43.182 1.00 85.88 202 VAL A CA 1
ATOM 1564 C C . VAL A 1 202 ? 17.408 10.457 -44.043 1.00 85.88 202 VAL A C 1
ATOM 1566 O O . VAL A 1 202 ? 17.138 10.311 -45.236 1.00 85.88 202 VAL A O 1
ATOM 1569 N N . GLN A 1 203 ? 17.394 11.652 -43.453 1.00 88.88 203 GLN A N 1
ATOM 1570 C CA . GLN A 1 203 ? 17.131 12.889 -44.187 1.00 88.88 203 GLN A CA 1
ATOM 1571 C C . GLN A 1 203 ? 18.274 13.215 -45.157 1.00 88.88 203 GLN A C 1
ATOM 1573 O O . GLN A 1 203 ? 18.007 13.522 -46.318 1.00 88.88 203 GLN A O 1
ATOM 1578 N N . TRP A 1 204 ? 19.529 13.082 -44.727 1.00 90.38 204 TRP A N 1
ATOM 1579 C CA . TRP A 1 204 ? 20.706 13.312 -45.567 1.00 90.38 204 TRP A CA 1
ATOM 1580 C C . TRP A 1 204 ? 20.842 12.283 -46.687 1.00 90.38 204 TRP A C 1
ATOM 1582 O O . TRP A 1 204 ? 21.109 12.672 -47.820 1.00 90.38 204 TRP A O 1
ATOM 1592 N N . ASP A 1 205 ? 20.545 11.009 -46.428 1.00 88.00 205 ASP A N 1
ATOM 1593 C CA . ASP A 1 205 ? 20.501 9.963 -47.455 1.00 88.00 205 ASP A CA 1
ATOM 1594 C C . ASP A 1 205 ? 19.450 10.269 -48.531 1.00 88.00 205 ASP A C 1
ATOM 1596 O O . ASP A 1 205 ? 19.695 10.083 -49.727 1.00 88.00 205 ASP A O 1
ATOM 1600 N N . ARG A 1 206 ? 18.276 10.777 -48.125 1.00 90.44 206 ARG A N 1
ATOM 1601 C CA . ARG A 1 206 ? 17.230 11.233 -49.058 1.00 90.44 206 ARG A CA 1
ATOM 1602 C C . ARG A 1 206 ? 17.674 12.462 -49.851 1.00 90.44 206 ARG A C 1
ATOM 1604 O O . ARG A 1 206 ? 17.393 12.537 -51.045 1.00 90.44 206 ARG A O 1
ATOM 1611 N N . ALA A 1 207 ? 18.385 13.385 -49.207 1.00 92.62 207 ALA A N 1
ATOM 1612 C CA . ALA A 1 207 ? 18.932 14.593 -49.822 1.00 92.62 207 ALA A CA 1
ATOM 1613 C C . ALA A 1 207 ? 20.243 14.360 -50.604 1.00 92.62 207 ALA A C 1
ATOM 1615 O O . ALA A 1 207 ? 20.721 15.278 -51.263 1.00 92.62 207 ALA A O 1
ATOM 1616 N N . ARG A 1 208 ? 20.809 13.142 -50.565 1.00 90.50 208 ARG A N 1
ATOM 1617 C CA . ARG A 1 208 ? 22.118 12.770 -51.140 1.00 90.50 208 ARG A CA 1
ATOM 1618 C C . ARG A 1 208 ? 23.284 13.637 -50.646 1.00 90.50 208 ARG A C 1
ATOM 1620 O O . ARG A 1 208 ? 24.215 13.906 -51.401 1.00 90.50 208 ARG A O 1
ATOM 1627 N N . VAL A 1 209 ? 23.230 14.066 -49.390 1.00 91.75 209 VAL A N 1
ATOM 1628 C CA . VAL A 1 209 ? 24.324 14.795 -48.738 1.00 91.75 209 VAL A CA 1
ATOM 1629 C C . VAL A 1 209 ? 25.331 13.779 -48.205 1.00 91.75 209 VAL A C 1
ATOM 1631 O O . 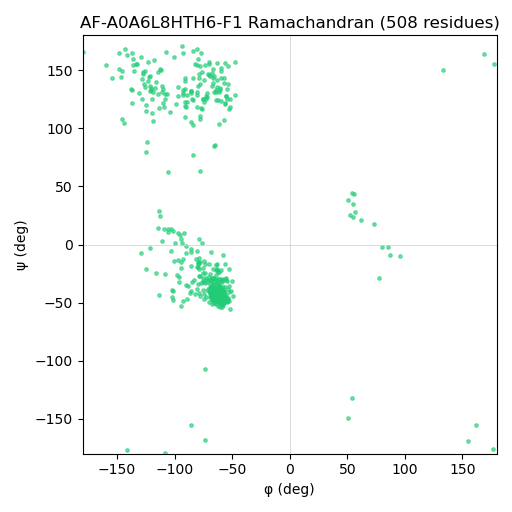VAL A 1 209 ? 24.959 12.880 -47.454 1.00 91.75 209 VAL A O 1
ATOM 1634 N N . GLU A 1 210 ? 26.599 13.904 -48.598 1.00 87.31 210 GLU A N 1
ATOM 1635 C CA . GLU A 1 210 ? 27.673 13.068 -48.058 1.00 87.31 210 GLU A CA 1
ATOM 1636 C C . GLU A 1 210 ? 28.038 13.505 -46.635 1.00 87.31 210 GLU A C 1
ATOM 1638 O O . GLU A 1 210 ? 28.077 14.694 -46.320 1.00 87.31 210 GLU A O 1
ATOM 1643 N N . TYR A 1 211 ? 28.323 12.534 -45.772 1.00 86.69 211 TYR A N 1
ATOM 1644 C CA . TYR A 1 211 ? 28.722 12.763 -44.388 1.00 86.69 211 TYR A CA 1
ATOM 1645 C C . TYR A 1 211 ? 29.903 11.854 -44.005 1.00 86.69 211 TYR A C 1
ATOM 1647 O O . TYR A 1 211 ? 30.075 10.786 -44.603 1.00 86.69 211 TYR A O 1
ATOM 1655 N N . PRO A 1 212 ? 30.733 12.249 -43.018 1.00 89.00 212 PRO A N 1
ATOM 1656 C CA . PRO A 1 212 ? 31.921 11.489 -42.628 1.00 89.00 212 PRO A CA 1
ATOM 1657 C C . PRO A 1 212 ? 31.602 10.060 -42.162 1.00 89.00 212 PRO A C 1
ATOM 1659 O O . PRO A 1 212 ? 30.623 9.836 -41.451 1.00 89.00 212 PRO A O 1
ATOM 1662 N N . GLU A 1 213 ? 32.473 9.094 -42.482 1.00 80.25 213 GLU A N 1
ATOM 1663 C CA . GLU A 1 213 ? 32.268 7.673 -42.136 1.00 80.25 213 GLU A CA 1
ATOM 1664 C C . GLU A 1 213 ? 32.180 7.409 -40.624 1.00 80.25 213 GLU A C 1
ATOM 1666 O O . GLU A 1 213 ? 31.473 6.499 -40.197 1.00 80.25 213 GLU A O 1
ATOM 1671 N N . TRP A 1 214 ? 32.857 8.227 -39.813 1.00 83.81 214 TRP A N 1
ATOM 1672 C CA . TRP A 1 214 ? 32.937 8.083 -38.355 1.00 83.81 214 TRP A CA 1
ATOM 1673 C C . TRP A 1 214 ? 32.043 9.070 -37.599 1.00 83.81 214 TRP A C 1
ATOM 1675 O O . TRP A 1 214 ? 32.191 9.218 -36.384 1.00 83.81 214 TRP A O 1
ATOM 1685 N N . LEU A 1 215 ? 31.109 9.738 -38.290 1.00 87.88 215 LEU A N 1
ATOM 1686 C CA . LEU A 1 215 ? 30.275 10.776 -37.681 1.00 87.88 215 LEU A CA 1
ATOM 1687 C C . LEU A 1 215 ? 29.490 10.241 -36.475 1.00 87.88 215 LEU A C 1
ATOM 1689 O O . LEU A 1 215 ? 29.464 10.903 -35.446 1.00 87.88 215 LEU A O 1
ATOM 1693 N N . SER A 1 216 ? 28.947 9.018 -36.564 1.00 84.88 216 SER A N 1
ATOM 1694 C CA . SER A 1 216 ? 28.271 8.320 -35.454 1.00 84.88 216 SER A CA 1
ATOM 1695 C C . SER A 1 216 ? 29.130 8.239 -34.182 1.00 84.88 216 SER A C 1
ATOM 1697 O O . SER A 1 216 ? 28.609 8.402 -33.080 1.00 84.88 216 SER A O 1
ATOM 1699 N N . LEU A 1 217 ? 30.435 7.973 -34.316 1.00 85.94 217 LEU A N 1
ATOM 1700 C CA . LEU A 1 217 ? 31.342 7.833 -33.174 1.00 85.94 217 LEU A CA 1
ATOM 1701 C C . LEU A 1 217 ? 31.749 9.204 -32.619 1.00 85.94 217 LEU A C 1
ATOM 1703 O O . LEU A 1 217 ? 31.734 9.400 -31.407 1.00 85.94 217 LEU A O 1
ATOM 1707 N N . GLN A 1 218 ? 32.043 10.165 -33.499 1.00 89.12 218 GLN A N 1
ATOM 1708 C CA . GLN A 1 218 ? 32.391 11.536 -33.112 1.00 89.12 218 GLN A CA 1
ATOM 1709 C C . GLN A 1 218 ? 31.233 12.230 -32.387 1.00 89.12 218 GLN A C 1
ATOM 1711 O O . GLN A 1 218 ? 31.425 12.828 -31.329 1.00 89.12 218 GLN A O 1
ATOM 1716 N N . SER A 1 219 ? 30.010 12.096 -32.905 1.00 88.81 219 SER A N 1
ATOM 1717 C CA . SER A 1 219 ? 28.813 12.625 -32.252 1.00 88.81 219 SER A CA 1
ATOM 1718 C C . SER A 1 219 ? 28.543 11.938 -30.917 1.00 88.81 219 SER A C 1
ATOM 1720 O O . SER A 1 219 ? 28.114 12.599 -29.977 1.00 88.81 219 SER A O 1
ATOM 1722 N N . ALA A 1 220 ? 28.785 10.623 -30.817 1.00 87.88 220 ALA A N 1
ATOM 1723 C CA . ALA A 1 220 ? 28.594 9.881 -29.574 1.00 87.88 220 ALA A CA 1
ATOM 1724 C C . ALA A 1 220 ? 29.584 10.345 -28.497 1.00 87.88 220 ALA A C 1
ATOM 1726 O O . ALA A 1 220 ? 29.164 10.606 -27.376 1.00 87.88 220 ALA A O 1
ATOM 1727 N N . GLN A 1 221 ? 30.863 10.527 -28.843 1.00 91.00 221 GLN A N 1
ATOM 1728 C CA . GLN A 1 221 ? 31.875 11.074 -27.933 1.00 91.00 221 GLN A CA 1
ATOM 1729 C C . GLN A 1 221 ? 31.529 12.495 -27.476 1.00 91.00 221 GLN A C 1
ATOM 1731 O O . GLN A 1 221 ? 31.576 12.780 -26.282 1.00 91.00 221 GLN A O 1
ATOM 1736 N N . LEU A 1 222 ? 31.132 13.376 -28.401 1.00 91.62 222 LEU A N 1
ATOM 1737 C CA . LEU A 1 222 ? 30.741 14.742 -28.054 1.00 91.62 222 LEU A CA 1
ATOM 1738 C C . LEU A 1 222 ? 29.499 14.761 -27.153 1.00 91.62 222 LEU A C 1
ATOM 1740 O O . LEU A 1 222 ? 29.496 15.445 -26.133 1.00 91.62 222 LEU A O 1
ATOM 1744 N N . THR A 1 223 ? 28.467 13.984 -27.498 1.00 91.25 223 THR A N 1
ATOM 1745 C CA . THR A 1 223 ? 27.245 13.883 -26.685 1.00 91.25 223 THR A CA 1
ATOM 1746 C C . THR A 1 223 ? 27.569 13.326 -25.305 1.00 91.25 223 THR A C 1
ATOM 1748 O O . THR A 1 223 ? 27.055 13.842 -24.322 1.00 91.25 223 THR A O 1
ATOM 1751 N N . LEU A 1 224 ? 28.443 12.321 -25.209 1.00 93.19 224 LEU A N 1
ATOM 1752 C CA . LEU A 1 224 ? 28.892 11.764 -23.936 1.00 93.19 224 LEU A CA 1
ATOM 1753 C C . LEU A 1 224 ? 29.533 12.837 -23.057 1.00 93.19 224 LEU A C 1
ATOM 1755 O O . LEU A 1 224 ? 29.108 13.012 -21.920 1.00 93.19 224 LEU A O 1
ATOM 1759 N N . VAL A 1 225 ? 30.493 13.597 -23.590 1.00 94.12 225 VAL A N 1
ATOM 1760 C CA . VAL A 1 225 ? 31.156 14.677 -22.844 1.00 94.12 225 VAL A CA 1
ATOM 1761 C C . VAL A 1 225 ? 30.151 15.747 -22.416 1.00 94.12 225 VAL A C 1
ATOM 1763 O O . VAL A 1 225 ? 30.118 16.107 -21.243 1.00 94.12 225 VAL A O 1
ATOM 1766 N N . LEU A 1 226 ? 29.296 16.219 -23.328 1.00 93.12 226 LEU A N 1
ATOM 1767 C CA . LEU A 1 226 ? 28.280 17.228 -23.014 1.00 93.12 226 LEU A CA 1
ATOM 1768 C C . LEU A 1 226 ? 27.275 16.731 -21.969 1.00 93.12 226 LEU A C 1
ATOM 1770 O O . LEU A 1 226 ? 26.922 17.482 -21.067 1.00 93.12 226 LEU A O 1
ATOM 1774 N N . THR A 1 227 ? 26.861 15.466 -22.051 1.00 93.06 227 THR A N 1
ATOM 1775 C CA . THR A 1 227 ? 25.939 14.851 -21.088 1.00 93.06 227 THR A CA 1
ATOM 1776 C C . THR A 1 227 ? 26.586 14.762 -19.709 1.00 93.06 227 THR A C 1
ATOM 1778 O O . THR A 1 227 ? 25.963 15.149 -18.728 1.00 93.06 227 THR A O 1
ATOM 1781 N N . VAL A 1 228 ? 27.848 14.325 -19.620 1.00 92.75 228 VAL A N 1
ATOM 1782 C CA . VAL A 1 228 ? 28.594 14.295 -18.349 1.00 92.75 228 VAL A CA 1
ATOM 1783 C C . VAL A 1 228 ? 28.710 15.699 -17.760 1.00 92.75 228 VAL A C 1
ATOM 1785 O O . VAL A 1 228 ? 28.429 15.886 -16.581 1.00 92.75 228 VAL A O 1
ATOM 1788 N N . VAL A 1 229 ? 29.067 16.696 -18.574 1.00 92.50 229 VAL A N 1
ATOM 1789 C CA . VAL A 1 229 ? 29.153 18.093 -18.128 1.00 92.50 229 VAL A CA 1
ATOM 1790 C C . VAL A 1 229 ? 27.797 18.593 -17.627 1.00 92.50 229 VAL A C 1
ATOM 1792 O O . VAL A 1 229 ? 27.738 19.173 -16.548 1.00 92.50 229 VAL A O 1
ATOM 1795 N N . MET A 1 230 ? 26.705 18.327 -18.349 1.00 88.44 230 MET A N 1
ATOM 1796 C CA . MET A 1 230 ? 25.355 18.705 -17.920 1.00 88.44 230 MET A CA 1
ATOM 1797 C C . MET A 1 230 ? 24.954 18.039 -16.602 1.00 88.44 230 MET A C 1
ATOM 1799 O O . MET A 1 230 ? 24.429 18.721 -15.729 1.00 88.44 230 MET A O 1
ATOM 1803 N N . VAL A 1 231 ? 25.225 16.742 -16.434 1.00 86.00 231 VAL A N 1
ATOM 1804 C CA . VAL A 1 231 ? 24.918 16.001 -15.199 1.00 86.00 231 VAL A CA 1
ATOM 1805 C C . VAL A 1 231 ? 25.732 16.539 -14.018 1.00 86.00 231 VAL A C 1
ATOM 1807 O O . VAL A 1 231 ? 25.181 16.735 -12.939 1.00 86.00 231 VAL A O 1
ATOM 1810 N N . VAL A 1 232 ? 27.020 16.842 -14.218 1.00 87.62 232 VAL A N 1
ATOM 1811 C CA . VAL A 1 232 ? 27.876 17.443 -13.179 1.00 87.62 232 VAL A CA 1
ATOM 1812 C C . VAL A 1 232 ? 27.390 18.840 -12.805 1.00 87.62 232 VAL A C 1
ATOM 1814 O O . VAL A 1 232 ? 27.343 19.159 -11.622 1.00 87.62 232 VAL A O 1
ATOM 1817 N N . ILE A 1 233 ? 27.006 19.666 -13.782 1.00 86.50 233 ILE A N 1
ATOM 1818 C CA . ILE A 1 233 ? 26.438 20.992 -13.510 1.00 86.50 233 ILE A CA 1
ATOM 1819 C C . ILE A 1 233 ? 25.129 20.848 -12.734 1.00 86.50 233 ILE A C 1
ATOM 1821 O O . ILE A 1 233 ? 24.986 21.493 -11.701 1.00 86.50 233 ILE A O 1
ATOM 1825 N N . ALA A 1 234 ? 24.216 19.980 -13.180 1.00 81.12 234 ALA A N 1
ATOM 1826 C CA . ALA A 1 234 ? 22.935 19.736 -12.518 1.00 81.12 234 ALA A CA 1
ATOM 1827 C C . ALA A 1 234 ? 23.115 19.292 -11.058 1.00 81.12 234 ALA A C 1
ATOM 1829 O O . ALA A 1 234 ? 22.419 19.790 -10.181 1.00 81.12 234 ALA A O 1
ATOM 1830 N N . TRP A 1 235 ? 24.099 18.431 -10.782 1.00 80.56 235 TRP A N 1
ATOM 1831 C CA . TRP A 1 235 ? 24.428 17.986 -9.425 1.00 80.56 235 TRP A CA 1
ATOM 1832 C C . TRP A 1 235 ? 24.919 19.115 -8.501 1.00 80.56 235 TRP A C 1
ATOM 1834 O O . TRP A 1 235 ? 24.785 19.019 -7.285 1.00 80.56 235 TRP A O 1
ATOM 1844 N N . GLN A 1 236 ? 25.503 20.181 -9.054 1.00 82.00 236 GLN A N 1
ATOM 1845 C CA . GLN A 1 236 ? 26.055 21.302 -8.282 1.00 82.00 236 GLN A CA 1
ATOM 1846 C C . GLN A 1 236 ? 25.039 22.423 -8.019 1.00 82.00 236 GLN A C 1
ATOM 1848 O O . GLN A 1 236 ? 25.360 23.358 -7.288 1.00 82.00 236 GLN A O 1
ATOM 1853 N N . VAL A 1 237 ? 23.839 22.377 -8.611 1.00 78.12 237 VAL A N 1
ATOM 1854 C CA . VAL A 1 237 ? 22.815 23.417 -8.425 1.00 78.12 237 VAL A CA 1
ATOM 1855 C C . VAL A 1 237 ? 22.143 23.253 -7.050 1.00 78.12 237 VAL A C 1
ATOM 1857 O O . VAL A 1 237 ? 21.484 22.240 -6.816 1.00 78.12 237 VAL A O 1
ATOM 1860 N N . PRO A 1 238 ? 22.263 24.229 -6.126 1.00 65.19 238 PRO A N 1
ATOM 1861 C CA . PRO A 1 238 ? 21.605 24.159 -4.825 1.00 65.19 238 PRO A CA 1
ATOM 1862 C C . PRO A 1 238 ? 20.115 24.507 -4.963 1.00 65.19 238 PRO A C 1
ATOM 1864 O O . PRO A 1 238 ? 19.755 25.658 -5.195 1.00 65.19 238 PRO A O 1
ATOM 1867 N N . LEU A 1 239 ? 19.241 23.517 -4.780 1.00 62.84 239 LEU A N 1
ATOM 1868 C CA . LEU A 1 239 ? 17.785 23.642 -4.974 1.00 62.84 239 LEU A CA 1
ATOM 1869 C C . LEU A 1 239 ? 17.040 24.392 -3.842 1.00 62.84 239 LEU A C 1
ATOM 1871 O O . LEU A 1 239 ? 15.833 24.573 -3.917 1.00 62.84 239 LEU A O 1
ATOM 1875 N N . GLY A 1 240 ? 17.735 24.885 -2.810 1.00 58.59 240 GLY A N 1
ATOM 1876 C CA . GLY A 1 240 ? 17.158 25.210 -1.493 1.00 58.59 240 GLY A CA 1
ATOM 1877 C C . GLY A 1 240 ? 15.878 26.065 -1.431 1.00 58.59 240 GLY A C 1
ATOM 1878 O O . GLY A 1 240 ? 15.000 25.728 -0.658 1.00 58.59 240 GLY A O 1
ATOM 1879 N N . LYS A 1 241 ? 15.747 27.158 -2.200 1.00 53.34 241 LYS A N 1
ATOM 1880 C CA . LYS A 1 241 ? 14.516 27.997 -2.222 1.00 53.34 241 LYS A CA 1
ATOM 1881 C C . LYS A 1 241 ? 13.629 27.767 -3.448 1.00 53.34 241 LYS A C 1
ATOM 1883 O O . LYS A 1 241 ? 12.588 28.395 -3.580 1.00 53.34 241 LYS A O 1
ATOM 1888 N N . GLN A 1 242 ? 14.099 26.953 -4.387 1.00 57.91 242 GLN A N 1
ATOM 1889 C CA . GLN A 1 242 ? 13.344 26.567 -5.577 1.00 57.91 242 GLN A CA 1
ATOM 1890 C C . GLN A 1 242 ? 12.612 25.242 -5.363 1.00 57.91 242 GLN A C 1
ATOM 1892 O O . GLN A 1 242 ? 11.715 24.961 -6.142 1.00 57.91 242 GLN A O 1
ATOM 1897 N N . ALA A 1 243 ? 12.971 24.479 -4.322 1.00 59.25 243 ALA A N 1
ATOM 1898 C CA . ALA A 1 243 ? 12.329 23.232 -3.923 1.00 59.25 243 ALA A CA 1
ATOM 1899 C C . ALA A 1 243 ? 10.811 23.404 -3.780 1.00 59.25 243 ALA A C 1
ATOM 1901 O O . ALA A 1 243 ? 10.096 22.812 -4.568 1.00 59.25 243 ALA A O 1
ATOM 1902 N N . ASP A 1 244 ? 10.340 24.349 -2.960 1.00 59.56 244 ASP A N 1
ATOM 1903 C CA . ASP A 1 244 ? 8.897 24.569 -2.756 1.00 59.56 244 ASP A CA 1
ATOM 1904 C C . ASP A 1 244 ? 8.131 24.892 -4.060 1.00 59.56 244 ASP A C 1
ATOM 1906 O O . ASP A 1 244 ? 6.999 24.466 -4.255 1.00 59.56 244 ASP A O 1
ATOM 1910 N N . ALA A 1 245 ? 8.744 25.636 -4.993 1.00 61.91 245 ALA A N 1
ATOM 1911 C CA . ALA A 1 245 ? 8.130 25.951 -6.290 1.00 61.91 245 ALA A CA 1
ATOM 1912 C C . ALA A 1 245 ? 8.195 24.777 -7.289 1.00 61.91 245 ALA A C 1
ATOM 1914 O O . ALA A 1 245 ? 7.385 24.689 -8.216 1.00 61.91 245 ALA A O 1
ATOM 1915 N N . ILE A 1 246 ? 9.193 23.907 -7.132 1.00 64.44 246 ILE A N 1
ATOM 1916 C CA . ILE A 1 246 ? 9.345 22.669 -7.894 1.00 64.44 246 ILE A CA 1
ATOM 1917 C C . ILE A 1 246 ? 8.342 21.634 -7.388 1.00 64.44 246 ILE A C 1
ATOM 1919 O O . ILE A 1 246 ? 7.736 20.986 -8.231 1.00 64.44 246 ILE A O 1
ATOM 1923 N N . ASP A 1 247 ? 8.103 21.557 -6.079 1.00 65.31 247 ASP A N 1
ATOM 1924 C CA . ASP A 1 247 ? 7.141 20.642 -5.462 1.00 65.31 247 ASP A CA 1
ATOM 1925 C C . ASP A 1 247 ? 5.740 20.893 -6.032 1.00 65.31 247 ASP A C 1
ATOM 1927 O O . ASP A 1 247 ? 5.193 20.012 -6.682 1.00 65.31 247 ASP A O 1
ATOM 1931 N N . THR A 1 248 ? 5.256 22.144 -6.044 1.00 68.75 248 THR A N 1
ATOM 1932 C CA . THR A 1 248 ? 3.955 22.476 -6.671 1.00 68.75 248 THR A CA 1
ATOM 1933 C C . THR A 1 248 ? 3.878 22.112 -8.165 1.00 68.75 248 THR A C 1
ATOM 1935 O O . THR A 1 248 ? 2.806 21.838 -8.703 1.00 68.75 248 THR A O 1
ATOM 1938 N N . THR A 1 249 ? 5.008 22.149 -8.881 1.00 70.31 249 THR A N 1
ATOM 1939 C CA . THR A 1 249 ? 5.051 21.779 -10.307 1.00 70.31 249 THR A CA 1
ATOM 1940 C C . THR A 1 249 ? 5.076 20.263 -10.498 1.00 70.31 249 THR A C 1
ATOM 1942 O O . THR A 1 249 ? 4.540 19.769 -11.490 1.00 70.31 249 THR A O 1
ATOM 1945 N N . ILE A 1 250 ? 5.730 19.539 -9.588 1.00 69.19 250 ILE A N 1
ATOM 1946 C CA . ILE A 1 250 ? 5.748 18.079 -9.557 1.00 69.19 250 ILE A CA 1
ATOM 1947 C C . ILE A 1 250 ? 4.338 17.583 -9.250 1.00 69.19 250 ILE A C 1
ATOM 1949 O O . ILE A 1 250 ? 3.823 16.834 -10.075 1.00 69.19 250 ILE A O 1
ATOM 1953 N N . ASP A 1 251 ? 3.701 18.104 -8.199 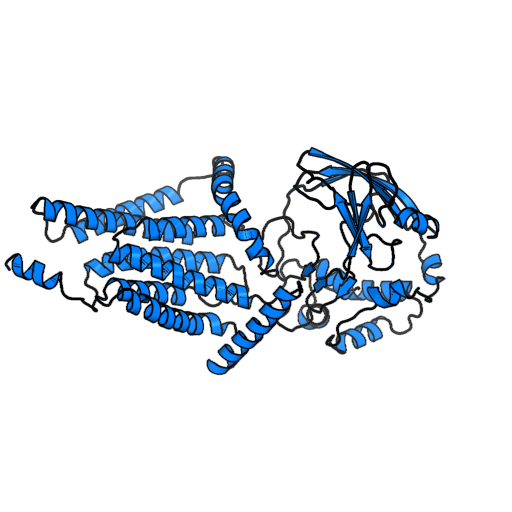1.00 73.25 251 ASP A N 1
ATOM 1954 C CA . ASP A 1 251 ? 2.336 17.760 -7.773 1.00 73.25 251 ASP A CA 1
ATOM 1955 C C . ASP A 1 251 ? 1.345 17.909 -8.937 1.00 73.25 251 ASP A C 1
ATOM 1957 O O . ASP A 1 251 ? 0.667 16.964 -9.331 1.00 73.25 251 ASP A O 1
ATOM 1961 N N . TYR A 1 252 ? 1.384 19.037 -9.658 1.00 77.12 252 TYR A N 1
ATOM 1962 C CA . TYR A 1 252 ? 0.535 19.245 -10.841 1.00 77.12 252 TYR A CA 1
ATOM 1963 C C . TYR A 1 252 ? 0.673 18.153 -11.927 1.00 77.12 252 TYR A C 1
ATOM 1965 O O . TYR A 1 252 ? -0.256 17.910 -12.704 1.00 77.12 252 TYR A O 1
ATOM 1973 N N . VAL A 1 253 ? 1.843 17.516 -12.034 1.00 72.31 253 VAL A N 1
ATOM 1974 C CA . VAL A 1 253 ? 2.107 16.429 -12.987 1.00 72.31 253 VAL A CA 1
ATOM 1975 C C . VAL A 1 253 ? 1.792 15.058 -12.385 1.00 72.31 253 VAL A C 1
ATOM 1977 O O . VAL A 1 253 ? 1.353 14.174 -13.128 1.00 72.31 253 VAL A O 1
ATOM 1980 N N . THR A 1 254 ? 2.031 14.859 -11.089 1.00 73.19 254 THR A N 1
ATOM 1981 C CA . THR A 1 254 ? 1.873 13.571 -10.404 1.00 73.19 254 THR A CA 1
ATOM 1982 C C . THR A 1 254 ? 0.448 13.332 -9.926 1.00 73.19 254 THR A C 1
ATOM 1984 O O . THR A 1 254 ? -0.046 12.232 -10.162 1.00 73.19 254 THR A O 1
ATOM 1987 N N . ASP A 1 255 ? -0.261 14.332 -9.398 1.00 77.69 255 ASP A N 1
ATOM 1988 C CA . ASP A 1 255 ? -1.606 14.180 -8.819 1.00 77.69 255 ASP A CA 1
ATOM 1989 C C . ASP A 1 255 ? -2.604 13.507 -9.775 1.00 77.69 255 ASP A C 1
ATOM 1991 O O . ASP A 1 255 ? -3.278 12.557 -9.371 1.00 77.69 255 ASP A O 1
ATOM 1995 N N . PRO A 1 256 ? -2.694 13.880 -11.075 1.00 81.94 256 PRO A N 1
ATOM 1996 C CA . PRO A 1 256 ? -3.625 13.214 -11.987 1.00 81.94 256 PRO A CA 1
ATOM 1997 C C . PRO A 1 256 ? -3.266 11.744 -12.232 1.00 81.94 256 PRO A C 1
ATOM 1999 O O . PRO A 1 256 ? -4.135 10.931 -12.547 1.00 81.94 256 PRO A O 1
ATOM 2002 N N . ILE A 1 257 ? -1.976 11.405 -12.143 1.00 74.12 257 ILE A N 1
ATOM 2003 C CA . ILE A 1 257 ? -1.473 10.041 -12.321 1.00 74.12 257 ILE A CA 1
ATOM 2004 C C . ILE A 1 257 ? -1.734 9.232 -11.051 1.00 74.12 257 ILE A C 1
ATOM 2006 O O . ILE A 1 257 ? -2.207 8.104 -11.152 1.00 74.12 257 ILE A O 1
ATOM 2010 N N . GLU A 1 258 ? -1.471 9.801 -9.878 1.00 73.00 258 GLU A N 1
ATOM 2011 C CA . GLU A 1 258 ? -1.736 9.172 -8.584 1.00 73.00 258 GLU A CA 1
ATOM 2012 C C . GLU A 1 258 ? -3.229 8.909 -8.392 1.00 73.00 258 GLU A C 1
ATOM 2014 O O . GLU A 1 258 ? -3.608 7.774 -8.108 1.00 73.00 258 GLU A O 1
ATOM 2019 N N . ALA A 1 259 ? -4.088 9.887 -8.695 1.00 74.75 259 ALA A N 1
ATOM 2020 C CA . ALA A 1 259 ? -5.539 9.715 -8.677 1.00 74.75 259 ALA A CA 1
ATOM 2021 C C . ALA A 1 259 ? -6.006 8.605 -9.638 1.00 74.75 259 ALA A C 1
ATOM 2023 O O . ALA A 1 259 ? -6.869 7.794 -9.302 1.00 74.75 259 ALA A O 1
ATOM 2024 N N . ALA A 1 260 ? -5.409 8.509 -10.833 1.00 76.44 260 ALA A N 1
ATOM 2025 C CA . ALA A 1 260 ? -5.721 7.437 -11.780 1.00 76.44 260 ALA A CA 1
ATOM 2026 C C . ALA A 1 260 ? -5.231 6.051 -11.315 1.00 76.44 260 ALA A C 1
ATOM 2028 O O . ALA A 1 260 ? -5.783 5.033 -11.740 1.00 76.44 260 ALA A O 1
ATOM 2029 N N . LEU A 1 261 ? -4.193 6.000 -10.475 1.00 71.88 261 LEU A N 1
ATOM 2030 C CA . LEU A 1 261 ? -3.621 4.769 -9.927 1.00 71.88 261 LEU A CA 1
ATOM 2031 C C . LEU A 1 261 ? -4.225 4.372 -8.573 1.00 71.88 261 LEU A C 1
ATOM 2033 O O . LEU A 1 261 ? -4.046 3.226 -8.167 1.00 71.88 261 LEU A O 1
ATOM 2037 N N . GLU A 1 262 ? -4.978 5.249 -7.907 1.00 71.38 262 GLU A N 1
ATOM 2038 C CA . GLU A 1 262 ? -5.556 4.992 -6.584 1.00 71.38 262 GLU A CA 1
ATOM 2039 C C . GLU A 1 262 ? -6.426 3.718 -6.515 1.00 71.38 262 GLU A C 1
ATOM 2041 O O . GLU A 1 262 ? -6.253 2.925 -5.588 1.00 71.38 262 GLU A O 1
ATOM 2046 N N . PRO A 1 263 ? -7.307 3.413 -7.491 1.00 72.94 263 PRO A N 1
ATOM 2047 C CA . PRO A 1 263 ? -8.068 2.162 -7.457 1.00 72.94 263 PRO A CA 1
ATOM 2048 C C . PRO A 1 263 ? -7.171 0.920 -7.492 1.00 72.94 263 PRO A C 1
ATOM 2050 O O . PRO A 1 263 ? -7.528 -0.119 -6.949 1.00 72.94 263 PRO A O 1
ATOM 2053 N N . VAL A 1 264 ? -6.004 1.025 -8.137 1.00 71.81 264 VAL A N 1
ATOM 2054 C CA . VAL A 1 264 ? -5.022 -0.058 -8.232 1.00 71.81 264 VAL A CA 1
ATOM 2055 C C . VAL A 1 264 ? -4.190 -0.145 -6.955 1.00 71.81 264 VAL A C 1
ATOM 2057 O O . VAL A 1 264 ? -3.906 -1.253 -6.513 1.00 71.81 264 VAL A O 1
ATOM 2060 N N . SER A 1 265 ? -3.823 0.980 -6.332 1.00 68.56 265 SER A N 1
ATOM 2061 C CA . SER A 1 265 ? -3.079 0.969 -5.065 1.00 68.56 265 SER A CA 1
ATOM 2062 C C . SER A 1 265 ? -3.905 0.387 -3.916 1.00 68.56 265 SER A C 1
ATOM 2064 O O . SER A 1 265 ? -3.359 -0.355 -3.107 1.00 68.56 265 SER A O 1
ATOM 2066 N N . ARG A 1 266 ? -5.229 0.605 -3.902 1.00 69.31 266 ARG A N 1
ATOM 2067 C CA . ARG A 1 266 ? -6.161 -0.020 -2.939 1.00 69.31 266 ARG A CA 1
ATOM 2068 C C . ARG A 1 266 ? -6.165 -1.555 -2.985 1.00 69.31 266 ARG A C 1
ATOM 2070 O O . ARG A 1 266 ? -6.543 -2.185 -2.006 1.00 69.31 266 ARG A O 1
ATOM 2077 N N . LEU A 1 267 ? -5.735 -2.166 -4.092 1.00 74.81 267 LEU A N 1
ATOM 2078 C CA . LEU A 1 267 ? -5.604 -3.626 -4.205 1.00 74.81 267 LEU A CA 1
ATOM 2079 C C . LEU A 1 267 ? -4.330 -4.173 -3.535 1.00 74.81 267 LEU A C 1
ATOM 2081 O O . LEU A 1 267 ? -4.188 -5.390 -3.401 1.00 74.81 267 LEU A O 1
ATOM 2085 N N . PHE A 1 268 ? -3.397 -3.296 -3.148 1.00 74.56 268 PHE A N 1
ATOM 2086 C CA . PHE A 1 268 ? -2.094 -3.640 -2.580 1.00 74.56 268 PHE A CA 1
ATOM 2087 C C . PHE A 1 268 ? -1.914 -2.948 -1.230 1.00 74.56 268 PHE A C 1
ATOM 2089 O O . PHE A 1 268 ? -1.261 -1.915 -1.097 1.00 74.56 268 PHE A O 1
ATOM 2096 N N . ASN A 1 269 ? -2.531 -3.546 -0.218 1.00 66.19 269 ASN A N 1
ATOM 2097 C CA . ASN A 1 269 ? -2.691 -2.942 1.094 1.00 66.19 269 ASN A CA 1
ATOM 2098 C C . ASN A 1 269 ? -1.422 -2.911 1.961 1.00 66.19 269 ASN A C 1
ATOM 2100 O O . ASN A 1 269 ? -1.430 -2.174 2.935 1.00 66.19 269 ASN A O 1
ATOM 2104 N N . ASP A 1 270 ? -0.353 -3.646 1.637 1.00 64.75 270 ASP A N 1
ATOM 2105 C CA . ASP A 1 270 ? 0.854 -3.788 2.480 1.00 64.75 270 ASP A CA 1
ATOM 2106 C C . ASP A 1 270 ? 2.126 -3.147 1.873 1.00 64.75 270 ASP A C 1
ATOM 2108 O O . ASP A 1 270 ? 3.255 -3.525 2.186 1.00 64.75 270 ASP A O 1
ATOM 2112 N N . LEU A 1 271 ? 1.972 -2.156 0.988 1.00 62.12 271 LEU A N 1
ATOM 2113 C CA . LEU A 1 271 ? 3.119 -1.437 0.419 1.00 62.12 271 LEU A CA 1
ATOM 2114 C C . LEU A 1 271 ? 3.719 -0.448 1.430 1.00 62.12 271 LEU A C 1
ATOM 2116 O O . LEU A 1 271 ? 3.029 0.443 1.931 1.00 62.12 271 LEU A O 1
ATOM 2120 N N . ALA A 1 272 ? 5.023 -0.576 1.685 1.00 54.91 272 ALA A N 1
ATOM 2121 C CA . ALA A 1 272 ? 5.766 0.326 2.561 1.00 54.91 272 ALA A CA 1
ATOM 2122 C C . ALA A 1 272 ? 5.843 1.747 1.975 1.00 54.91 272 ALA A C 1
ATOM 2124 O O . ALA A 1 272 ? 5.978 1.932 0.763 1.00 54.91 272 ALA A O 1
ATOM 2125 N N . GLY A 1 273 ? 5.806 2.758 2.846 1.00 50.78 273 GLY A N 1
ATOM 2126 C CA . GLY A 1 273 ? 6.129 4.137 2.469 1.00 50.78 273 GLY A CA 1
ATOM 2127 C C . GLY A 1 273 ? 5.086 4.876 1.622 1.00 50.78 273 GLY A C 1
ATOM 2128 O O . GLY A 1 273 ? 5.427 5.905 1.048 1.00 50.78 273 GLY A O 1
ATOM 2129 N N . SER A 1 274 ? 3.829 4.417 1.553 1.00 48.47 274 SER A N 1
ATOM 2130 C CA . SER A 1 274 ? 2.731 5.230 1.004 1.00 48.47 274 SER A CA 1
ATOM 2131 C C . SER A 1 274 ? 2.496 6.455 1.902 1.00 48.47 274 SER A C 1
ATOM 2133 O O . SER A 1 274 ? 1.687 6.413 2.827 1.00 48.47 274 SER A O 1
ATOM 2135 N N . GLY A 1 275 ? 3.250 7.532 1.671 1.00 38.50 275 GLY A N 1
ATOM 2136 C CA . GLY A 1 275 ? 3.109 8.804 2.375 1.00 38.50 275 GLY A CA 1
ATOM 2137 C C . GLY A 1 275 ? 1.731 9.418 2.125 1.00 38.50 275 GLY A C 1
ATOM 2138 O O . GLY A 1 275 ? 1.326 9.594 0.982 1.00 38.50 275 GLY A O 1
ATOM 2139 N N . GLY A 1 276 ? 0.997 9.707 3.199 1.00 50.72 276 GLY A N 1
ATOM 2140 C CA . GLY A 1 276 ? -0.378 10.214 3.175 1.00 50.72 276 GLY A CA 1
ATOM 2141 C C . GLY A 1 276 ? -1.120 9.860 4.467 1.00 50.72 276 GLY A C 1
ATOM 2142 O O . GLY A 1 276 ? -0.495 9.394 5.424 1.00 50.72 276 GLY A O 1
ATOM 2143 N N . ASN A 1 277 ? -2.444 10.064 4.507 1.00 54.38 277 ASN A N 1
ATOM 2144 C CA . ASN A 1 277 ? -3.290 9.577 5.604 1.00 54.38 277 ASN A CA 1
ATOM 2145 C C . ASN A 1 277 ? -3.136 8.062 5.738 1.00 54.38 277 ASN A C 1
ATOM 2147 O O . ASN A 1 277 ? -3.604 7.303 4.892 1.00 54.38 277 ASN A O 1
ATOM 2151 N N . PHE A 1 278 ? -2.440 7.643 6.801 1.00 65.06 278 PHE A N 1
ATOM 2152 C CA . PHE A 1 278 ? -2.071 6.250 7.056 1.00 65.06 278 PHE A CA 1
ATOM 2153 C C . PHE A 1 278 ? -3.294 5.316 7.016 1.00 65.06 278 PHE A C 1
ATOM 2155 O O . PHE A 1 278 ? -3.236 4.230 6.426 1.00 65.06 278 PHE A O 1
ATOM 2162 N N . HIS A 1 279 ? -4.423 5.797 7.542 1.00 75.69 279 HIS A N 1
ATOM 2163 C CA . HIS A 1 279 ? -5.728 5.160 7.434 1.00 75.69 279 HIS A CA 1
ATOM 2164 C C . HIS A 1 279 ? -6.667 5.956 6.541 1.00 75.69 279 HIS A C 1
ATOM 2166 O O . HIS A 1 279 ? -6.808 7.165 6.701 1.00 75.69 279 HIS A O 1
ATOM 2172 N N . LYS A 1 280 ? -7.380 5.236 5.674 1.00 74.12 280 LYS A N 1
ATOM 2173 C CA . LYS A 1 280 ? -8.670 5.667 5.135 1.00 74.12 280 LYS A CA 1
ATOM 2174 C C . LYS A 1 280 ? -9.739 4.818 5.817 1.00 74.12 280 LYS A C 1
ATOM 2176 O O . LYS A 1 280 ? -9.595 3.596 5.860 1.00 74.12 280 LYS A O 1
ATOM 2181 N N . PHE A 1 281 ? -10.778 5.437 6.371 1.00 80.38 281 PHE A N 1
ATOM 2182 C CA . PHE A 1 281 ? -11.816 4.750 7.153 1.00 80.38 281 PHE A CA 1
ATOM 2183 C C . PHE A 1 281 ? -12.820 4.015 6.250 1.00 80.38 281 PHE A C 1
ATOM 2185 O O . PHE A 1 281 ? -13.997 4.365 6.185 1.00 80.38 281 PHE A O 1
ATOM 2192 N N . GLY A 1 282 ? -12.331 3.025 5.500 1.00 81.44 282 GLY A N 1
ATOM 2193 C CA . GLY A 1 282 ? -13.109 2.200 4.578 1.00 81.44 282 GLY A CA 1
ATOM 2194 C C . GLY A 1 282 ? -13.784 1.002 5.251 1.00 81.44 282 GLY A C 1
ATOM 2195 O O . GLY A 1 282 ? -14.049 1.002 6.449 1.00 81.44 282 GLY A O 1
ATOM 2196 N N . ARG A 1 283 ? -14.066 -0.042 4.460 1.00 83.56 283 ARG A N 1
ATOM 2197 C CA . ARG A 1 283 ? -14.617 -1.316 4.959 1.00 83.56 283 ARG A CA 1
ATOM 2198 C C . ARG A 1 283 ? -13.565 -2.220 5.598 1.00 83.56 283 ARG A C 1
ATOM 2200 O O . ARG A 1 283 ? -13.928 -3.094 6.372 1.00 83.56 283 ARG A O 1
ATOM 2207 N N . THR A 1 284 ? -12.289 -2.021 5.286 1.00 87.06 284 THR A N 1
ATOM 2208 C CA . THR A 1 284 ? -11.184 -2.897 5.692 1.00 87.06 284 THR A CA 1
ATOM 2209 C C . THR A 1 284 ? -10.063 -2.103 6.351 1.00 87.06 284 THR A C 1
ATOM 2211 O O . THR A 1 284 ? -9.706 -1.025 5.872 1.00 87.06 284 THR A O 1
ATOM 2214 N N . LEU A 1 285 ? -9.448 -2.687 7.374 1.00 89.06 285 LEU A N 1
ATOM 2215 C CA . LEU A 1 285 ? -8.256 -2.210 8.062 1.00 89.06 285 LEU A CA 1
ATOM 2216 C C . LEU A 1 285 ? -7.174 -3.308 8.026 1.00 89.06 285 LEU A C 1
ATOM 2218 O O . LEU A 1 285 ? -7.118 -4.153 8.923 1.00 89.06 285 LEU A O 1
ATOM 2222 N N . PRO A 1 286 ? -6.334 -3.337 6.977 1.00 88.06 286 PRO A N 1
ATOM 2223 C CA . PRO A 1 286 ? -5.183 -4.234 6.910 1.00 88.06 286 PRO A CA 1
ATOM 2224 C C . PRO A 1 286 ? -4.143 -3.868 7.972 1.00 88.06 286 PRO A C 1
ATOM 2226 O O . PRO A 1 286 ? -3.831 -2.688 8.141 1.00 88.06 286 PRO A O 1
ATOM 2229 N N . ILE A 1 287 ? -3.550 -4.870 8.625 1.00 90.00 287 ILE A N 1
ATOM 2230 C CA . ILE A 1 287 ? -2.418 -4.645 9.532 1.00 90.00 287 ILE A CA 1
ATOM 2231 C C . ILE A 1 287 ? -1.130 -4.780 8.731 1.00 90.00 287 ILE A C 1
ATOM 2233 O O . ILE A 1 287 ? -0.760 -5.865 8.283 1.00 90.00 287 ILE A O 1
ATOM 2237 N N . ARG A 1 288 ? -0.457 -3.649 8.533 1.00 84.25 288 ARG A N 1
ATOM 2238 C CA . ARG A 1 288 ? 0.692 -3.520 7.630 1.00 84.25 288 ARG A CA 1
ATOM 2239 C C . ARG A 1 288 ? 2.018 -3.731 8.346 1.00 84.25 288 ARG A C 1
ATOM 2241 O O . ARG A 1 288 ? 2.090 -3.661 9.574 1.00 84.25 288 ARG A O 1
ATOM 2248 N N . GLY A 1 289 ? 3.083 -3.937 7.581 1.00 82.50 289 GLY A N 1
ATOM 2249 C CA . GLY A 1 289 ? 4.457 -3.917 8.081 1.00 82.50 289 GLY A CA 1
ATOM 2250 C C . GLY A 1 289 ? 4.982 -2.519 8.401 1.00 82.50 289 GLY A C 1
ATOM 2251 O O . GLY A 1 289 ? 4.654 -1.938 9.427 1.00 82.50 289 GLY A O 1
ATOM 2252 N N . ASP A 1 290 ? 5.876 -2.017 7.553 1.00 78.19 290 ASP A N 1
ATOM 2253 C CA . ASP A 1 290 ? 6.589 -0.753 7.759 1.00 78.19 290 ASP A CA 1
ATOM 2254 C C . ASP A 1 290 ? 5.659 0.438 7.497 1.00 78.19 290 ASP A C 1
ATOM 2256 O O . ASP A 1 290 ? 5.098 0.567 6.405 1.00 78.19 290 ASP A O 1
ATOM 2260 N N . VAL A 1 291 ? 5.492 1.307 8.496 1.00 78.75 291 VAL A N 1
ATOM 2261 C CA . VAL A 1 291 ? 4.569 2.445 8.422 1.00 78.75 291 VAL A CA 1
ATOM 2262 C C . VAL A 1 291 ? 5.292 3.758 8.676 1.00 78.75 291 VAL A C 1
ATOM 2264 O O . VAL A 1 291 ? 6.172 3.866 9.529 1.00 78.75 291 VAL A O 1
ATOM 2267 N N . SER A 1 292 ? 4.911 4.790 7.924 1.00 72.12 292 SER A N 1
ATOM 2268 C CA . SER A 1 292 ? 5.454 6.137 8.073 1.00 72.12 292 SER A CA 1
ATOM 2269 C C . SER A 1 292 ? 4.332 7.103 8.413 1.00 72.12 292 SER A C 1
ATOM 2271 O O . SER A 1 292 ? 3.331 7.179 7.703 1.00 72.12 292 SER A O 1
ATOM 2273 N N . LEU A 1 293 ? 4.495 7.834 9.514 1.00 76.81 293 LEU A N 1
ATOM 2274 C CA . LEU A 1 293 ? 3.540 8.852 9.936 1.00 76.81 293 LEU A CA 1
ATOM 2275 C C . LEU A 1 293 ? 3.916 10.200 9.314 1.00 76.81 293 LEU A C 1
ATOM 2277 O O . LEU A 1 293 ? 5.059 10.649 9.421 1.00 76.81 293 LEU A O 1
ATOM 2281 N N . GLY A 1 294 ? 2.942 10.847 8.678 1.00 72.56 294 GLY A N 1
ATOM 2282 C CA . GLY A 1 294 ? 3.081 12.205 8.158 1.00 72.56 294 GLY A CA 1
ATOM 2283 C C . GLY A 1 294 ? 2.908 13.276 9.240 1.00 72.56 294 GLY A C 1
ATOM 2284 O O . GLY A 1 294 ? 2.447 13.008 10.347 1.00 72.56 294 GLY A O 1
ATOM 2285 N N . SER A 1 295 ? 3.250 14.521 8.900 1.00 79.44 295 SER A N 1
ATOM 2286 C CA . SER A 1 295 ? 3.012 15.704 9.744 1.00 79.44 295 SER A CA 1
ATOM 2287 C C . SER A 1 295 ? 1.926 16.632 9.189 1.00 79.44 295 SER A C 1
ATOM 2289 O O . SER A 1 295 ? 1.840 17.788 9.605 1.00 79.44 295 SER A O 1
ATOM 2291 N N . LYS A 1 296 ? 1.146 16.165 8.205 1.00 80.94 296 LYS A N 1
ATOM 2292 C CA . LYS A 1 296 ? 0.035 16.924 7.624 1.00 80.94 296 LYS A CA 1
ATOM 2293 C C . LYS A 1 296 ? -1.044 17.109 8.691 1.00 80.94 296 LYS A C 1
ATOM 2295 O O . LYS A 1 296 ? -1.405 16.160 9.384 1.00 80.94 296 LYS A O 1
ATOM 2300 N N . VAL A 1 297 ? -1.522 18.338 8.849 1.00 86.31 297 VAL A N 1
ATOM 2301 C CA . VAL A 1 297 ? -2.656 18.625 9.733 1.00 86.31 297 VAL A CA 1
ATOM 2302 C C . VAL A 1 297 ? -3.916 18.150 9.023 1.00 86.31 297 VAL A C 1
ATOM 2304 O O . VAL A 1 297 ? -4.143 18.551 7.889 1.00 86.31 297 VAL A O 1
ATOM 2307 N N . LEU A 1 298 ? -4.698 17.291 9.678 1.00 86.88 298 LEU A N 1
ATOM 2308 C CA . LEU A 1 298 ? -5.929 16.732 9.106 1.00 86.88 298 LEU A CA 1
ATOM 2309 C C . LEU A 1 298 ? -7.168 17.419 9.666 1.00 86.88 298 LEU A C 1
ATOM 2311 O O . LEU A 1 298 ? -8.064 17.802 8.925 1.00 86.88 298 LEU A O 1
ATOM 2315 N N . PHE A 1 299 ? -7.191 17.618 10.985 1.00 90.31 299 PHE A N 1
ATOM 2316 C CA . PHE A 1 299 ? -8.322 18.205 11.689 1.00 90.31 299 PHE A CA 1
ATOM 2317 C C . PHE A 1 299 ? -7.845 19.046 12.868 1.00 90.31 299 PHE A C 1
ATOM 2319 O O . PHE A 1 299 ? -6.857 18.709 13.528 1.00 90.31 299 PHE A O 1
ATOM 2326 N N . GLU A 1 300 ? -8.598 20.092 13.192 1.00 94.94 300 GLU A N 1
ATOM 2327 C CA . GLU A 1 300 ? -8.543 20.733 14.502 1.00 94.94 300 GLU A CA 1
ATOM 2328 C C . GLU A 1 300 ? -9.826 20.416 15.271 1.00 94.94 300 GLU A C 1
ATOM 2330 O O . GLU A 1 300 ? -10.923 20.780 14.853 1.00 94.94 300 GLU A O 1
ATOM 2335 N N . VAL A 1 301 ? -9.682 19.737 16.411 1.00 95.12 301 VAL A N 1
ATOM 2336 C CA . VAL A 1 301 ? -10.801 19.301 17.255 1.00 95.12 301 VAL A CA 1
ATOM 2337 C C . VAL A 1 301 ? -10.834 20.141 18.527 1.00 95.12 301 VAL A C 1
ATOM 2339 O O . VAL A 1 301 ? -9.854 20.206 19.272 1.00 95.12 301 VAL A O 1
ATOM 2342 N N . ARG A 1 302 ? -11.976 20.772 18.802 1.00 96.06 302 ARG A N 1
ATOM 2343 C CA . ARG A 1 302 ? -12.218 21.588 19.998 1.00 96.06 302 ARG A CA 1
ATOM 2344 C C . ARG A 1 302 ? -13.413 21.020 20.764 1.00 96.06 302 ARG A C 1
ATOM 2346 O O . ARG A 1 302 ? -14.423 20.677 20.167 1.00 96.06 302 ARG A O 1
ATOM 2353 N N . GLY A 1 303 ? -13.318 20.924 22.086 1.00 92.19 303 GLY A N 1
ATOM 2354 C CA . GLY A 1 303 ? -14.410 20.421 22.924 1.00 92.19 303 GLY A CA 1
ATOM 2355 C C . GLY A 1 303 ? -14.054 20.427 24.408 1.00 92.19 303 GLY A C 1
ATOM 2356 O O . GLY A 1 303 ? -12.886 20.564 24.771 1.00 92.19 303 GLY A O 1
ATOM 2357 N N . GLU A 1 304 ? -15.057 20.279 25.276 1.00 85.50 304 GLU A N 1
ATOM 2358 C CA . GLU A 1 304 ? -14.857 20.268 26.737 1.00 85.50 304 GLU A CA 1
ATOM 2359 C C . GLU A 1 304 ? -14.123 19.009 27.224 1.00 85.50 304 GLU A C 1
ATOM 2361 O O . GLU A 1 304 ? -13.400 19.038 28.218 1.00 85.50 304 GLU A O 1
ATOM 2366 N N . SER A 1 305 ? -14.307 17.885 26.530 1.00 86.75 305 SER A N 1
ATOM 2367 C CA . SER A 1 305 ? -13.645 16.608 26.804 1.00 86.75 305 SER A CA 1
ATOM 2368 C C . SER A 1 305 ? -13.386 15.891 25.487 1.00 86.75 305 SER A C 1
ATOM 2370 O O . SER A 1 305 ? -14.325 15.420 24.850 1.00 86.75 305 SER A O 1
ATOM 2372 N N . LEU A 1 306 ? -12.114 15.839 25.078 1.00 81.88 306 LEU A N 1
ATOM 2373 C CA . LEU A 1 306 ? -11.716 15.311 23.768 1.00 81.88 306 LEU A CA 1
ATOM 2374 C C . LEU A 1 306 ? -11.763 13.777 23.700 1.00 81.88 306 LEU A C 1
ATOM 2376 O O . LEU A 1 306 ? -12.084 13.233 22.650 1.00 81.88 306 LEU A O 1
ATOM 2380 N N . GLY A 1 307 ? -11.504 13.082 24.815 1.00 84.56 307 GLY A N 1
ATOM 2381 C CA . GLY A 1 307 ? -11.515 11.615 24.861 1.00 84.56 307 GLY A CA 1
ATOM 2382 C C . GLY A 1 307 ? -10.664 10.971 23.755 1.00 84.56 307 GLY A C 1
ATOM 2383 O O . GLY A 1 307 ? -9.660 11.538 23.326 1.00 84.56 307 GLY A O 1
ATOM 2384 N N . LEU A 1 308 ? -11.078 9.783 23.302 1.00 89.25 308 LEU A N 1
ATOM 2385 C CA . LEU A 1 308 ? -10.624 9.205 22.037 1.00 89.25 308 LEU A CA 1
ATOM 2386 C C . LEU A 1 308 ? -11.582 9.646 20.927 1.00 89.25 308 LEU A C 1
ATOM 2388 O O . LEU A 1 308 ? -12.787 9.392 21.006 1.00 89.25 308 LEU A O 1
ATOM 2392 N N . VAL A 1 309 ? -11.027 10.293 19.907 1.00 92.00 309 VAL A N 1
ATOM 2393 C CA . VAL A 1 309 ? -11.761 10.772 18.735 1.00 92.00 309 VAL A CA 1
ATOM 2394 C C . VAL A 1 309 ? -11.891 9.609 17.746 1.00 92.00 309 VAL A C 1
ATOM 2396 O O . VAL A 1 309 ? -10.929 9.220 17.089 1.00 92.00 309 VAL A O 1
ATOM 2399 N N . ARG A 1 310 ? -13.077 9.003 17.702 1.00 91.38 310 ARG A N 1
ATOM 2400 C CA . ARG A 1 310 ? -13.430 7.826 16.901 1.00 91.38 310 ARG A CA 1
ATOM 2401 C C . ARG A 1 310 ? -13.863 8.247 15.498 1.00 91.38 310 ARG A C 1
ATOM 2403 O O . ARG A 1 310 ? -14.721 9.113 15.365 1.00 91.38 310 ARG A O 1
ATOM 2410 N N . GLY A 1 311 ? -13.311 7.586 14.480 1.00 91.06 311 GLY A N 1
ATOM 2411 C CA . GLY A 1 311 ? -13.769 7.688 13.086 1.00 91.06 311 GLY A CA 1
ATOM 2412 C C . GLY A 1 311 ? -14.630 6.495 12.651 1.00 91.06 311 GLY A C 1
ATOM 2413 O O . GLY A 1 311 ? -15.719 6.671 12.118 1.00 91.06 311 GLY A O 1
ATOM 2414 N N . THR A 1 312 ? -14.178 5.268 12.928 1.00 91.81 312 THR A N 1
ATOM 2415 C CA . THR A 1 312 ? -14.913 4.034 12.595 1.00 91.81 312 THR A CA 1
ATOM 2416 C C . THR A 1 312 ? -14.635 2.924 13.614 1.00 91.81 312 THR A C 1
ATOM 2418 O O . THR A 1 312 ? -13.649 2.996 14.350 1.00 91.81 312 THR A O 1
ATOM 2421 N N . SER A 1 313 ? -15.457 1.875 13.617 1.00 91.56 313 SER A N 1
ATOM 2422 C CA . SER A 1 313 ? -15.129 0.551 14.163 1.00 91.56 313 SER A CA 1
ATOM 2423 C C . SER A 1 313 ? -15.163 -0.527 13.079 1.00 91.56 313 SER A C 1
ATOM 2425 O O . SER A 1 313 ? -15.812 -0.351 12.047 1.00 91.56 313 SER A O 1
ATOM 2427 N N . TYR A 1 314 ? -14.469 -1.631 13.346 1.00 92.69 314 TYR A N 1
ATOM 2428 C CA . TYR A 1 314 ? -14.472 -2.866 12.564 1.00 92.69 314 TYR A CA 1
ATOM 2429 C C . TYR A 1 314 ? -14.777 -4.023 13.520 1.00 92.69 314 TYR A C 1
ATOM 2431 O O . TYR A 1 314 ? -14.430 -3.929 14.698 1.00 92.69 314 TYR A O 1
ATOM 2439 N N . ASP A 1 315 ? -15.446 -5.065 13.039 1.00 91.62 315 ASP A N 1
ATOM 2440 C CA . ASP A 1 315 ? -16.033 -6.107 13.887 1.00 91.62 315 ASP A CA 1
ATOM 2441 C C . ASP A 1 315 ? -15.579 -7.530 13.545 1.00 91.62 315 ASP A C 1
ATOM 2443 O O . ASP A 1 315 ? -15.641 -8.394 14.413 1.00 91.62 315 ASP A O 1
ATOM 2447 N N . GLU A 1 316 ? -15.084 -7.775 12.330 1.00 93.38 316 GLU A N 1
ATOM 2448 C CA . GLU A 1 316 ? -14.666 -9.110 11.895 1.00 93.38 316 GLU A CA 1
ATOM 2449 C C . GLU A 1 316 ? -13.141 -9.197 11.744 1.00 93.38 316 GLU A C 1
ATOM 2451 O O . GLU A 1 316 ? -12.536 -8.447 10.966 1.00 93.38 316 GLU A O 1
ATOM 2456 N N . TYR A 1 317 ? -12.522 -10.127 12.478 1.00 95.12 317 TYR A N 1
ATOM 2457 C CA . TYR A 1 317 ? -11.089 -10.403 12.406 1.00 95.12 317 TYR A CA 1
ATOM 2458 C C . TYR A 1 317 ? -10.797 -11.523 11.404 1.00 95.12 317 TYR A C 1
ATOM 2460 O O . TYR A 1 317 ? -11.389 -12.603 11.441 1.00 95.12 317 TYR A O 1
ATOM 2468 N N . THR A 1 318 ? -9.840 -11.261 10.513 1.00 92.44 318 THR A N 1
ATOM 2469 C CA . THR A 1 318 ? -9.520 -12.108 9.345 1.00 92.44 318 THR A CA 1
ATOM 2470 C C . THR A 1 318 ? -8.160 -12.804 9.458 1.00 92.44 318 THR A C 1
ATOM 2472 O O . THR A 1 318 ? -7.680 -13.403 8.499 1.00 92.44 318 THR A O 1
ATOM 2475 N N . GLY A 1 319 ? -7.451 -12.632 10.576 1.00 92.94 319 GLY A N 1
ATOM 2476 C CA . GLY A 1 319 ? -6.053 -13.053 10.726 1.00 92.94 319 GLY A CA 1
ATOM 2477 C C . GLY A 1 319 ? -5.037 -12.114 10.059 1.00 92.94 319 GLY A C 1
ATOM 2478 O O . GLY A 1 319 ? -3.919 -11.965 10.544 1.00 92.94 319 GLY A O 1
ATOM 2479 N N . SER A 1 320 ? -5.417 -11.408 8.986 1.00 90.06 320 SER A N 1
ATOM 2480 C CA . SER A 1 320 ? -4.573 -10.401 8.305 1.00 90.06 320 SER A CA 1
ATOM 2481 C C . SER A 1 320 ? -4.917 -8.952 8.687 1.00 90.06 320 SER A C 1
ATOM 2483 O O . SER A 1 320 ? -4.146 -8.022 8.435 1.00 90.06 320 SER A O 1
ATOM 2485 N N . GLY A 1 321 ? -6.074 -8.754 9.312 1.00 92.50 321 GLY A N 1
ATOM 2486 C CA . GLY A 1 321 ? -6.557 -7.475 9.815 1.00 92.50 321 GLY A CA 1
ATOM 2487 C C . GLY A 1 321 ? -8.053 -7.506 10.068 1.00 92.50 321 GLY A C 1
ATOM 2488 O O . GLY A 1 321 ? -8.621 -8.576 10.293 1.00 92.50 321 GLY A O 1
ATOM 2489 N N . TRP A 1 322 ? -8.685 -6.340 10.022 1.00 93.69 322 TRP A N 1
ATOM 2490 C CA . TRP A 1 322 ? -10.099 -6.192 10.348 1.00 93.69 322 TRP A CA 1
ATOM 2491 C C . TRP A 1 322 ? -10.931 -5.809 9.136 1.00 93.69 322 TRP A C 1
ATOM 2493 O O . TRP A 1 322 ? -10.467 -5.090 8.249 1.00 93.69 322 TRP A O 1
ATOM 2503 N N . ARG A 1 323 ? -12.196 -6.216 9.129 1.00 90.81 323 ARG A N 1
ATOM 2504 C CA . ARG A 1 323 ? -13.191 -5.698 8.193 1.00 90.81 323 ARG A CA 1
ATOM 2505 C C . ARG A 1 323 ? -14.507 -5.402 8.893 1.00 90.81 323 ARG A C 1
ATOM 2507 O O . ARG A 1 323 ? -14.767 -5.869 9.996 1.00 90.81 323 ARG A O 1
ATOM 2514 N N . SER A 1 324 ? -15.303 -4.567 8.243 1.00 88.94 324 SER A N 1
ATOM 2515 C CA . SER A 1 324 ? -16.676 -4.289 8.641 1.00 88.94 324 SER A CA 1
ATOM 2516 C C . SER A 1 324 ? -17.587 -5.300 7.964 1.00 88.94 324 SER A C 1
ATOM 2518 O O . SER A 1 324 ? -17.600 -5.380 6.726 1.00 88.94 324 SER A O 1
ATOM 2520 N N . SER A 1 325 ? -18.352 -6.047 8.752 1.00 84.12 325 SER A N 1
ATOM 2521 C CA . SER A 1 325 ? -19.396 -6.918 8.218 1.00 84.12 325 SER A CA 1
ATOM 2522 C C . SER A 1 325 ? -20.601 -6.083 7.733 1.00 84.12 325 SER A C 1
ATOM 2524 O O . SER A 1 325 ? -20.487 -4.871 7.530 1.00 84.12 325 SER A O 1
ATOM 2526 N N . GLY A 1 326 ? -21.747 -6.706 7.438 1.00 80.94 326 GLY A N 1
ATOM 2527 C CA . GLY A 1 326 ? -22.932 -6.019 6.898 1.00 80.94 326 GLY A CA 1
ATOM 2528 C C . GLY A 1 326 ? -23.286 -4.736 7.665 1.00 80.94 326 GLY A C 1
ATOM 2529 O O . GLY A 1 326 ? -23.373 -4.750 8.896 1.00 80.94 326 GLY A O 1
ATOM 2530 N N . ARG A 1 327 ? -23.458 -3.630 6.924 1.00 85.44 327 ARG A N 1
ATOM 2531 C CA . ARG A 1 327 ? -23.848 -2.311 7.440 1.00 85.44 327 ARG A CA 1
ATOM 2532 C C . ARG A 1 327 ? -25.192 -1.905 6.853 1.00 85.44 327 ARG A C 1
ATOM 2534 O O . ARG A 1 327 ? -25.396 -2.036 5.646 1.00 85.44 327 ARG A O 1
ATOM 2541 N N . GLU A 1 328 ? -26.075 -1.399 7.702 1.00 88.88 328 GLU A N 1
ATOM 2542 C CA . GLU A 1 328 ? -27.295 -0.703 7.300 1.00 88.88 328 GLU A CA 1
ATOM 2543 C C . GLU A 1 328 ? -27.032 0.804 7.341 1.00 88.88 328 GLU A C 1
ATOM 2545 O O . GLU A 1 328 ? -26.400 1.303 8.273 1.00 88.88 328 GLU A O 1
ATOM 2550 N N . GLU A 1 329 ? -27.473 1.518 6.308 1.00 92.31 329 GLU A N 1
ATOM 2551 C CA . GLU A 1 329 ? -27.287 2.965 6.205 1.00 92.31 329 GLU A CA 1
ATOM 2552 C C . GLU A 1 329 ? -28.546 3.693 6.684 1.00 92.31 329 GLU A C 1
ATOM 2554 O O . GLU A 1 329 ? -29.656 3.428 6.216 1.00 92.31 329 GLU A O 1
ATOM 2559 N N . GLU A 1 330 ? -28.365 4.636 7.604 1.00 92.44 330 GLU A N 1
ATOM 2560 C CA . GLU A 1 330 ? -29.399 5.549 8.083 1.00 92.44 330 GLU A CA 1
ATOM 2561 C C . GLU A 1 330 ? -29.051 6.977 7.645 1.00 92.44 330 GLU A C 1
ATOM 2563 O O . GLU A 1 330 ? -28.035 7.532 8.062 1.00 92.44 330 GLU A O 1
ATOM 2568 N N . GLU A 1 331 ? -29.898 7.595 6.821 1.00 94.81 331 GLU A N 1
ATOM 2569 C CA . GLU A 1 331 ? -29.796 9.027 6.522 1.00 94.81 331 GLU A CA 1
ATOM 2570 C C . GLU A 1 331 ? -30.229 9.849 7.745 1.00 94.81 331 GLU A C 1
ATOM 2572 O O . GLU A 1 331 ? -31.331 9.672 8.271 1.00 94.81 331 GLU A O 1
ATOM 2577 N N . VAL A 1 332 ? -29.376 10.778 8.177 1.00 93.81 332 VAL A N 1
ATOM 2578 C CA . VAL A 1 332 ? -29.604 11.632 9.349 1.00 93.81 332 VAL A CA 1
ATOM 2579 C C . VAL A 1 332 ? -29.474 13.092 8.929 1.00 93.81 332 VAL A C 1
ATOM 2581 O O . VAL A 1 332 ? -28.393 13.540 8.540 1.00 93.81 332 VAL A O 1
ATOM 2584 N N . ASN A 1 333 ? -30.574 13.847 9.010 1.00 95.94 333 ASN A N 1
ATOM 2585 C CA . ASN A 1 333 ? -30.556 15.271 8.670 1.00 95.94 333 ASN A CA 1
ATOM 2586 C C . ASN A 1 333 ? -29.782 16.083 9.715 1.00 95.94 333 ASN A C 1
ATOM 2588 O O . ASN A 1 333 ? -29.734 15.742 10.900 1.00 95.94 333 ASN A O 1
ATOM 2592 N N . ALA A 1 334 ? -29.264 17.230 9.292 1.00 95.00 334 ALA A N 1
ATOM 2593 C CA . ALA A 1 334 ? -28.614 18.201 10.153 1.00 95.00 334 ALA A CA 1
ATOM 2594 C C . ALA A 1 334 ? -29.482 18.582 11.369 1.00 95.00 334 ALA A C 1
ATOM 2596 O O . ALA A 1 334 ? -30.551 19.183 11.249 1.00 95.00 334 ALA A O 1
ATOM 2597 N N . GLY A 1 335 ? -28.968 18.303 12.565 1.00 92.44 335 GLY A N 1
ATOM 2598 C CA . GLY A 1 335 ? -29.600 18.609 13.847 1.00 92.44 335 GLY A CA 1
ATOM 2599 C C . GLY A 1 335 ? -30.567 17.540 14.358 1.00 92.44 335 GLY A C 1
ATOM 2600 O O . GLY A 1 335 ? -30.975 17.637 15.519 1.00 92.44 335 GLY A O 1
ATOM 2601 N N . ASP A 1 336 ? -30.899 16.532 13.548 1.00 92.88 336 ASP A N 1
ATOM 2602 C CA . ASP A 1 336 ? -31.685 15.382 13.989 1.00 92.88 336 ASP A CA 1
ATOM 2603 C C . ASP A 1 336 ? -30.793 14.386 14.757 1.00 92.88 336 ASP A C 1
ATOM 2605 O O . ASP A 1 336 ? -29.595 14.252 14.476 1.00 92.88 336 ASP A O 1
ATOM 2609 N N . PRO A 1 337 ? -31.341 13.689 15.767 1.00 89.69 337 PRO A N 1
ATOM 2610 C CA . PRO A 1 337 ? -30.610 12.638 16.447 1.00 89.69 337 PRO A CA 1
ATOM 2611 C C . PRO A 1 337 ? -30.547 11.359 15.609 1.00 89.69 337 PRO A C 1
ATOM 2613 O O . PRO A 1 337 ? -31.488 11.003 14.906 1.00 89.69 337 PRO A O 1
ATOM 2616 N N . THR A 1 338 ? -29.454 10.626 15.774 1.00 87.50 338 THR A N 1
ATOM 2617 C CA . THR A 1 338 ? -29.280 9.263 15.255 1.00 87.50 338 THR A CA 1
ATOM 2618 C C . THR A 1 338 ? -30.170 8.262 16.001 1.00 87.50 338 THR A C 1
ATOM 2620 O O . THR A 1 338 ? -30.507 8.466 17.175 1.00 87.50 338 THR A O 1
ATOM 2623 N N . SER A 1 339 ? -30.481 7.123 15.377 1.00 82.12 339 SER A N 1
ATOM 2624 C CA . SER A 1 339 ? -31.198 6.020 16.035 1.00 82.12 339 SER A CA 1
ATOM 2625 C C . SER A 1 339 ? -30.514 5.516 17.320 1.00 82.12 339 SER A C 1
ATOM 2627 O O . SER A 1 339 ? -31.196 5.148 18.289 1.00 82.12 339 SER A O 1
A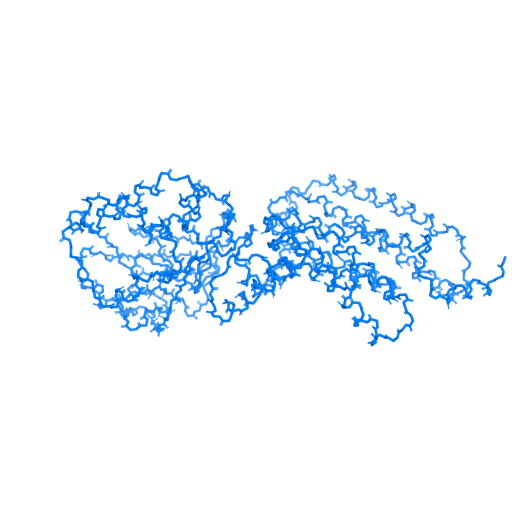TOM 2629 N N . ALA A 1 340 ? -29.182 5.603 17.393 1.00 74.94 340 ALA A N 1
ATOM 2630 C CA . ALA A 1 340 ? -28.410 5.248 18.580 1.00 74.94 340 ALA A CA 1
ATOM 2631 C C . ALA A 1 340 ? -28.703 6.144 19.794 1.00 74.94 340 ALA A C 1
ATOM 2633 O O . ALA A 1 340 ? -28.516 5.698 20.928 1.00 74.94 340 ALA A O 1
ATOM 2634 N N . GLU A 1 341 ? -29.219 7.367 19.616 1.00 74.50 341 GLU A N 1
ATOM 2635 C CA . GLU A 1 341 ? -29.561 8.257 20.736 1.00 74.50 341 GLU A CA 1
ATOM 2636 C C . GLU A 1 341 ? -30.609 7.638 21.667 1.00 74.50 341 GLU A C 1
ATOM 2638 O O . GLU A 1 341 ? -30.526 7.761 22.896 1.00 74.50 341 GLU A O 1
ATOM 2643 N N . ILE A 1 342 ? -31.567 6.907 21.092 1.00 65.50 342 ILE A N 1
ATOM 2644 C CA . ILE A 1 342 ? -32.630 6.227 21.838 1.00 65.50 342 ILE A CA 1
ATOM 2645 C C . ILE A 1 342 ? -32.025 5.199 22.804 1.00 65.50 342 ILE A C 1
ATOM 2647 O O . ILE A 1 342 ? -32.468 5.092 23.950 1.00 65.50 342 ILE A O 1
ATOM 2651 N N . GLN A 1 343 ? -30.988 4.482 22.367 1.00 67.94 343 GLN A N 1
ATOM 2652 C CA . GLN A 1 343 ? -30.312 3.458 23.166 1.00 67.94 343 GLN A CA 1
ATOM 2653 C C . GLN A 1 343 ? -29.232 4.036 24.080 1.00 67.94 343 GLN A C 1
ATOM 2655 O O . GLN A 1 343 ? -29.063 3.566 25.204 1.00 67.94 343 GLN A O 1
ATOM 2660 N N . ALA A 1 344 ? -28.559 5.109 23.666 1.00 63.59 344 ALA A N 1
ATOM 2661 C CA . ALA A 1 344 ? -27.534 5.770 24.461 1.00 63.59 344 ALA A CA 1
ATOM 2662 C C . ALA A 1 344 ? -28.067 6.276 25.810 1.00 63.59 344 ALA A C 1
ATOM 2664 O O . ALA A 1 344 ? -27.345 6.254 26.806 1.00 63.59 344 ALA A O 1
ATOM 2665 N N . ARG A 1 345 ? -29.352 6.655 25.874 1.00 64.75 345 ARG A N 1
ATOM 2666 C CA . ARG A 1 345 ? -30.043 7.022 27.125 1.00 64.75 345 ARG A CA 1
ATOM 2667 C C . ARG A 1 345 ? -30.215 5.855 28.103 1.00 64.75 345 ARG A C 1
ATOM 2669 O O . ARG A 1 345 ? -30.444 6.096 29.286 1.00 64.75 345 ARG A O 1
ATOM 2676 N N . ALA A 1 346 ? -30.143 4.611 27.630 1.00 68.81 346 ALA A N 1
ATOM 2677 C CA . ALA A 1 346 ? -30.217 3.416 28.467 1.00 68.81 346 ALA A CA 1
ATOM 2678 C C . ALA A 1 346 ? -28.850 3.013 29.049 1.00 68.81 346 ALA A C 1
ATOM 2680 O O . ALA A 1 346 ? -28.803 2.284 30.044 1.00 68.81 346 ALA A O 1
ATOM 2681 N N . TYR A 1 347 ? -27.742 3.492 28.473 1.00 76.06 347 TYR A N 1
ATOM 2682 C CA . TYR A 1 347 ? -26.409 3.219 28.998 1.00 76.06 347 TYR A CA 1
ATOM 2683 C C . TYR A 1 347 ? -26.154 4.009 30.285 1.00 76.06 347 TYR A C 1
ATOM 2685 O O . TYR A 1 347 ? -26.322 5.227 30.355 1.00 76.06 347 TYR A O 1
ATOM 2693 N N . ARG A 1 348 ? -25.739 3.289 31.331 1.00 80.69 348 ARG A N 1
ATOM 2694 C CA . ARG A 1 348 ? -25.353 3.876 32.619 1.00 80.69 348 ARG A CA 1
ATOM 2695 C C . ARG A 1 348 ? -23.992 4.557 32.492 1.00 80.69 348 ARG A C 1
ATOM 2697 O O . A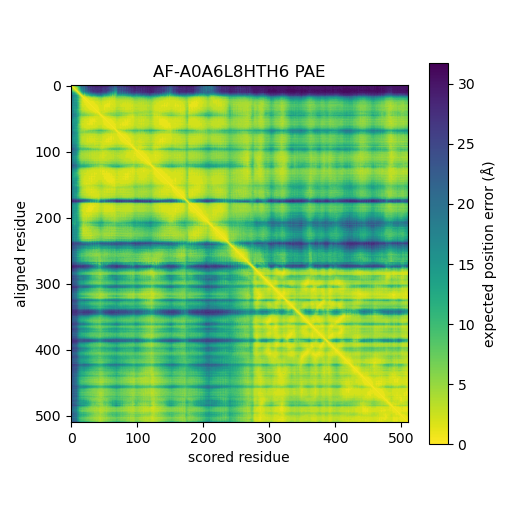RG A 1 348 ? -23.176 4.154 31.670 1.00 80.69 348 ARG A O 1
ATOM 2704 N N . GLU A 1 349 ? -23.740 5.540 33.354 1.00 88.81 349 GLU A N 1
ATOM 2705 C CA . GLU A 1 349 ? -22.416 6.160 33.508 1.00 88.81 349 GLU A CA 1
ATOM 2706 C C . GLU A 1 349 ? -21.838 6.726 32.197 1.00 88.81 349 GLU A C 1
ATOM 2708 O O . GLU A 1 349 ? -20.657 6.555 31.895 1.00 88.81 349 GLU A O 1
ATOM 2713 N N . ARG A 1 350 ? -22.670 7.414 31.405 1.00 87.81 350 ARG A N 1
ATOM 2714 C CA . ARG A 1 350 ? -22.240 8.165 30.218 1.00 87.81 350 ARG A CA 1
ATOM 2715 C C . ARG A 1 350 ? -22.637 9.633 30.314 1.00 87.81 350 ARG A C 1
ATOM 2717 O O . ARG A 1 350 ? -23.713 9.961 30.808 1.00 87.81 350 ARG A O 1
ATOM 2724 N N . ILE A 1 351 ? -21.775 10.507 29.802 1.00 89.62 351 ILE A N 1
ATOM 2725 C CA . ILE A 1 351 ? -22.061 11.935 29.621 1.00 89.62 351 ILE A CA 1
ATOM 2726 C C . ILE A 1 351 ? -22.082 12.280 28.137 1.00 89.62 351 ILE A C 1
ATOM 2728 O O . ILE A 1 351 ? -21.356 11.681 27.344 1.00 89.62 351 ILE A O 1
ATOM 2732 N N . ILE A 1 352 ? -22.911 13.253 27.770 1.00 90.56 352 ILE A N 1
ATOM 2733 C CA . ILE A 1 352 ? -22.932 13.807 26.417 1.00 90.56 352 ILE A CA 1
ATOM 2734 C C . ILE A 1 352 ? -21.879 14.906 26.349 1.00 90.56 352 ILE A C 1
ATOM 2736 O O . ILE A 1 352 ? -21.851 15.790 27.203 1.00 90.56 352 ILE A O 1
ATOM 2740 N N . THR A 1 353 ? -21.030 14.854 25.332 1.00 92.06 353 THR A N 1
ATOM 2741 C CA . THR A 1 353 ? -20.062 15.912 25.033 1.00 92.06 353 THR A CA 1
ATOM 2742 C C . THR A 1 353 ? -20.098 16.222 23.544 1.00 92.06 353 THR A C 1
ATOM 2744 O O . THR A 1 353 ? -20.561 15.423 22.731 1.00 92.06 353 THR A O 1
ATOM 2747 N N . THR A 1 354 ? -19.692 17.435 23.201 1.00 94.44 354 THR A N 1
ATOM 2748 C CA . THR A 1 354 ? -19.774 17.977 21.848 1.00 94.44 354 THR A CA 1
ATOM 2749 C C . THR A 1 354 ? -18.379 18.348 21.375 1.00 94.44 354 THR A C 1
ATOM 2751 O O . THR A 1 354 ? -17.622 18.966 22.128 1.00 94.44 354 THR A O 1
ATOM 2754 N N . LEU A 1 355 ? -18.057 17.979 20.138 1.00 96.19 355 LEU A N 1
ATOM 2755 C CA . LEU A 1 355 ? -16.832 18.393 19.462 1.00 96.19 355 LEU A CA 1
ATOM 2756 C C . LEU A 1 355 ? -17.186 19.362 18.330 1.00 96.19 355 LEU A C 1
ATOM 2758 O O . LEU A 1 355 ? -18.110 19.098 17.562 1.00 96.19 355 LEU A O 1
ATOM 2762 N N . ASP A 1 356 ? -16.450 20.465 18.235 1.00 97.12 356 ASP A N 1
ATOM 2763 C CA . ASP A 1 356 ? -16.391 21.335 17.062 1.00 97.12 356 ASP A CA 1
ATOM 2764 C C . ASP A 1 356 ? -15.117 20.971 16.277 1.00 97.12 356 ASP A C 1
ATOM 2766 O O . ASP A 1 356 ? -14.010 21.031 16.824 1.00 97.12 356 ASP A O 1
ATOM 2770 N N . ILE A 1 357 ? -15.271 20.574 15.013 1.00 96.06 357 ILE A N 1
ATOM 2771 C CA . ILE A 1 357 ? -14.194 20.041 14.171 1.00 96.06 357 ILE A CA 1
ATOM 2772 C C . ILE A 1 357 ? -14.028 20.917 12.933 1.00 96.06 357 ILE A C 1
ATOM 2774 O O . ILE A 1 357 ? -15.008 21.276 12.285 1.00 96.06 357 ILE A O 1
ATOM 2778 N N . GLU A 1 358 ? -12.782 21.269 12.631 1.00 96.44 358 GLU A N 1
ATOM 2779 C CA . GLU A 1 358 ? -12.366 21.998 11.432 1.00 96.44 358 GLU A CA 1
ATOM 2780 C C . GLU A 1 358 ? -11.486 21.093 10.568 1.00 96.44 358 GLU A C 1
ATOM 2782 O O . GLU A 1 358 ? -10.552 20.474 11.082 1.00 96.44 358 GLU A O 1
ATOM 2787 N N . VAL A 1 359 ? -11.821 20.994 9.284 1.00 93.62 359 VAL A N 1
ATOM 2788 C CA . VAL A 1 359 ? -11.214 20.069 8.320 1.00 93.62 359 VAL A CA 1
ATOM 2789 C C . VAL A 1 359 ? -10.061 20.749 7.583 1.00 93.62 359 VAL A C 1
ATOM 2791 O O . VAL A 1 359 ? -10.197 21.877 7.113 1.00 93.62 359 VAL A O 1
ATOM 2794 N N . PHE A 1 360 ? -8.922 20.063 7.488 1.00 88.56 360 PHE A N 1
ATOM 2795 C CA . PHE A 1 360 ? -7.717 20.504 6.768 1.00 88.56 360 PHE A CA 1
ATOM 2796 C C . PHE A 1 360 ? -7.285 19.524 5.666 1.00 88.56 360 PHE A C 1
ATOM 2798 O O . PHE A 1 360 ? -6.307 19.780 4.964 1.00 88.56 360 PHE A O 1
ATOM 2805 N N . ASP A 1 361 ? -7.989 18.401 5.525 1.00 82.75 361 ASP A N 1
ATOM 2806 C CA . ASP A 1 361 ? -7.776 17.421 4.468 1.00 82.75 361 ASP A CA 1
ATOM 2807 C C . ASP A 1 361 ? -9.101 16.775 4.066 1.00 82.75 361 ASP A C 1
ATOM 2809 O O . ASP A 1 361 ? -9.946 16.548 4.933 1.00 82.75 361 ASP A O 1
ATOM 2813 N N . ASP A 1 362 ? -9.257 16.472 2.779 1.00 79.00 362 ASP A N 1
ATOM 2814 C CA . ASP A 1 362 ? -10.501 15.934 2.232 1.00 79.00 362 ASP A CA 1
ATOM 2815 C C . ASP A 1 362 ? -10.854 14.597 2.909 1.00 79.00 362 ASP A C 1
ATOM 2817 O O . ASP A 1 362 ? -10.060 13.650 2.920 1.00 79.00 362 ASP A O 1
ATOM 2821 N N . GLU A 1 363 ? -12.052 14.519 3.491 1.00 83.06 363 GLU A N 1
ATOM 2822 C CA . GLU A 1 363 ? -12.533 13.352 4.233 1.00 83.06 363 GLU A CA 1
ATOM 2823 C C . GLU A 1 363 ? -14.067 13.309 4.226 1.00 83.06 363 GLU A C 1
ATOM 2825 O O . GLU A 1 363 ? -14.742 14.330 4.322 1.00 83.06 363 GLU A O 1
ATOM 2830 N N . GLU A 1 364 ? -14.638 12.110 4.150 1.00 88.44 364 GLU A N 1
ATOM 2831 C CA . GLU A 1 364 ? -16.092 11.920 4.244 1.00 88.44 364 GLU A CA 1
ATOM 2832 C C . GLU A 1 364 ? -16.508 11.512 5.664 1.00 88.44 364 GLU A C 1
ATOM 2834 O O . GLU A 1 364 ? -17.638 11.749 6.088 1.00 88.44 364 GLU A O 1
ATOM 2839 N N . THR A 1 365 ? -15.606 10.881 6.417 1.00 92.31 365 THR A N 1
ATOM 2840 C CA . THR A 1 365 ? -15.858 10.364 7.764 1.00 92.31 365 THR A CA 1
ATOM 2841 C C . THR A 1 365 ? -15.962 11.490 8.790 1.00 92.31 365 THR A C 1
ATOM 2843 O O . THR A 1 365 ? -15.035 12.276 8.981 1.00 92.31 365 THR A O 1
ATOM 2846 N N . LEU A 1 366 ? -17.076 11.525 9.522 1.00 94.38 366 LEU A N 1
ATOM 2847 C CA . LEU A 1 366 ? -17.244 12.421 10.660 1.00 94.38 366 LEU A CA 1
ATOM 2848 C C . LEU A 1 366 ? -16.675 11.767 11.915 1.00 94.38 366 LEU A C 1
ATOM 2850 O O . LEU A 1 366 ? -16.964 10.615 12.240 1.00 94.38 366 LEU A O 1
ATOM 2854 N N . PHE A 1 367 ? -15.879 12.527 12.653 1.00 93.50 367 PHE A N 1
ATOM 2855 C CA . PHE A 1 367 ? -15.280 12.067 13.890 1.00 93.50 367 PHE A CA 1
ATOM 2856 C C . PHE A 1 367 ? -16.172 12.398 15.073 1.00 93.50 367 PHE A C 1
ATOM 2858 O O . PHE A 1 367 ? -16.772 13.466 15.137 1.00 93.50 367 PHE A O 1
ATOM 2865 N N . SER A 1 368 ? -16.223 11.498 16.046 1.00 92.88 368 SER A N 1
ATOM 2866 C CA . SER A 1 368 ? -17.021 11.660 17.255 1.00 92.88 368 SER A CA 1
ATOM 2867 C C . SER A 1 368 ? -16.282 11.138 18.476 1.00 92.88 368 SER A C 1
ATOM 2869 O O . SER A 1 368 ? -15.337 10.364 18.389 1.00 92.88 368 SER A O 1
ATOM 2871 N N . VAL A 1 369 ? -16.739 11.538 19.650 1.00 91.00 369 VAL A N 1
ATOM 2872 C CA . VAL A 1 369 ? -16.363 10.914 20.916 1.00 91.00 369 VAL A CA 1
ATOM 2873 C C . VAL A 1 369 ? -17.352 9.794 21.248 1.00 91.00 369 VAL A C 1
ATOM 2875 O O . VAL A 1 369 ? -18.554 10.019 21.403 1.00 91.00 369 VAL A O 1
ATOM 2878 N N . GLY A 1 370 ? -16.838 8.569 21.360 1.00 88.31 370 GLY A N 1
ATOM 2879 C CA . GLY A 1 370 ? -17.656 7.378 21.605 1.00 88.31 370 GLY A CA 1
ATOM 2880 C C . GLY A 1 370 ? -18.779 7.213 20.576 1.00 88.31 370 GLY A C 1
ATOM 2881 O O . GLY A 1 370 ? -18.528 7.295 19.377 1.00 88.31 370 GLY A O 1
ATOM 2882 N N . THR A 1 371 ? -20.007 6.951 21.034 1.00 88.50 371 THR A N 1
ATOM 2883 C CA . THR A 1 371 ? -21.163 6.773 20.135 1.00 88.50 371 THR A CA 1
ATOM 2884 C C . THR A 1 371 ? -21.704 8.145 19.711 1.00 88.50 371 THR A C 1
ATOM 2886 O O . THR A 1 371 ? -22.120 8.893 20.607 1.00 88.50 371 THR A O 1
ATOM 2889 N N . PRO A 1 372 ? -21.706 8.497 18.407 1.00 91.25 372 PRO A N 1
ATOM 2890 C CA . PRO A 1 372 ? -22.318 9.732 17.925 1.00 91.25 372 PRO A CA 1
ATOM 2891 C C . PRO A 1 372 ? -23.825 9.722 18.190 1.00 91.25 372 PRO A C 1
ATOM 2893 O O . PRO A 1 372 ? -24.483 8.696 18.101 1.00 91.25 372 PRO A O 1
ATOM 2896 N N . LEU A 1 373 ? -24.356 10.878 18.561 1.00 90.75 373 LEU A N 1
ATOM 2897 C CA . LEU A 1 373 ? -25.768 11.098 18.844 1.00 90.75 373 LEU A CA 1
ATOM 2898 C C . LEU A 1 373 ? -26.445 11.930 17.760 1.00 90.75 373 LEU A C 1
ATOM 2900 O O . LEU A 1 373 ? -27.650 11.803 17.593 1.00 90.75 373 LEU A O 1
ATOM 2904 N N . GLY A 1 374 ? -25.688 12.758 17.041 1.00 92.19 374 GLY A N 1
ATOM 2905 C CA . GLY A 1 374 ? -26.176 13.612 15.961 1.00 92.19 374 GLY A CA 1
ATOM 2906 C C . GLY A 1 374 ? -25.126 14.636 15.534 1.00 92.19 374 GLY A C 1
ATOM 2907 O O . GLY A 1 374 ? -24.151 14.889 16.254 1.00 92.19 374 GLY A O 1
ATOM 2908 N N . THR A 1 375 ? -25.337 15.229 14.365 1.00 95.62 375 THR A N 1
ATOM 2909 C CA . THR A 1 375 ? -24.434 16.190 13.713 1.00 95.62 375 THR A CA 1
ATOM 2910 C C . THR A 1 375 ? -25.202 17.438 13.296 1.00 95.62 375 THR A C 1
ATOM 2912 O O . THR A 1 375 ? -26.425 17.427 13.207 1.00 95.62 375 THR A O 1
ATOM 2915 N N . ASN A 1 376 ? -24.510 18.548 13.042 1.00 96.81 376 ASN A N 1
ATOM 2916 C CA . ASN A 1 376 ? -25.131 19.777 12.521 1.00 96.81 376 ASN A CA 1
ATOM 2917 C C . ASN A 1 376 ? -25.125 19.876 10.983 1.00 96.81 376 ASN A C 1
ATOM 2919 O O . ASN A 1 376 ? -25.397 20.953 10.455 1.00 96.81 376 ASN A O 1
ATOM 2923 N N . ILE A 1 377 ? -24.771 18.792 10.300 1.00 96.75 377 ILE A N 1
ATOM 2924 C CA . ILE A 1 377 ? -24.731 18.653 8.843 1.00 96.75 377 ILE A CA 1
ATOM 2925 C C . ILE A 1 377 ? -25.427 17.351 8.457 1.00 96.75 377 ILE A C 1
ATOM 2927 O O . ILE A 1 377 ? -25.488 16.429 9.279 1.00 96.75 377 ILE A O 1
ATOM 2931 N N . ASP A 1 378 ? -25.938 17.293 7.230 1.00 97.19 378 ASP A N 1
ATOM 2932 C CA . ASP A 1 378 ? -26.584 16.098 6.695 1.00 97.19 378 ASP A CA 1
ATOM 2933 C C . ASP A 1 378 ? -25.561 14.963 6.587 1.00 97.19 378 ASP A C 1
ATOM 2935 O O . ASP A 1 378 ? -24.438 15.141 6.105 1.00 97.19 378 ASP A O 1
ATOM 2939 N N . SER A 1 379 ? -25.935 13.794 7.097 1.00 96.62 379 SER A N 1
ATOM 2940 C CA . SER A 1 379 ? -25.015 12.679 7.289 1.00 96.62 379 SER A CA 1
ATOM 2941 C C . SER A 1 379 ? -25.668 11.331 6.997 1.00 96.62 379 SER A C 1
ATOM 2943 O O . SER A 1 379 ? -26.884 11.227 6.819 1.00 96.62 379 SER A O 1
ATOM 2945 N N . VAL A 1 380 ? -24.831 10.301 6.914 1.00 95.44 380 VAL A N 1
ATOM 2946 C CA . VAL A 1 380 ? -25.218 8.895 6.808 1.00 95.44 380 VAL A CA 1
ATOM 2947 C C . VAL A 1 380 ? -24.529 8.134 7.933 1.00 95.44 380 VAL A C 1
ATOM 2949 O O . VAL A 1 380 ? -23.297 8.136 8.025 1.00 95.44 380 VAL A O 1
ATOM 2952 N N . ALA A 1 381 ? -25.308 7.504 8.806 1.00 93.50 381 ALA A N 1
ATOM 2953 C CA . ALA A 1 381 ? -24.806 6.629 9.854 1.00 93.50 381 ALA A CA 1
ATOM 2954 C C . ALA A 1 381 ? -24.775 5.177 9.358 1.00 93.50 381 ALA A C 1
ATOM 2956 O O . ALA A 1 381 ? -25.775 4.658 8.872 1.00 93.50 381 ALA A O 1
ATOM 2957 N N . ASP A 1 382 ? -23.623 4.527 9.511 1.00 92.00 382 ASP A N 1
ATOM 2958 C CA . ASP A 1 382 ? -23.451 3.093 9.296 1.00 92.00 382 ASP A CA 1
ATOM 2959 C C . ASP A 1 382 ? -23.710 2.351 10.606 1.00 92.00 382 ASP A C 1
ATOM 2961 O O . ASP A 1 382 ? -22.981 2.526 11.593 1.00 92.00 382 ASP A O 1
ATOM 2965 N N . LEU A 1 383 ? -24.717 1.489 10.593 1.00 89.56 383 LEU A N 1
ATOM 2966 C CA . LEU A 1 383 ? -25.159 0.696 11.733 1.00 89.56 383 LEU A CA 1
ATOM 2967 C C . LEU A 1 383 ? -24.854 -0.790 11.494 1.00 89.56 383 LEU A C 1
ATOM 2969 O O . LEU A 1 383 ? -24.915 -1.239 10.346 1.00 89.56 383 LEU A O 1
ATOM 2973 N N . PRO A 1 384 ? -24.596 -1.587 12.545 1.00 85.94 384 PRO A N 1
ATOM 2974 C CA . PRO A 1 384 ? -24.614 -3.041 12.445 1.00 85.94 384 PRO A CA 1
ATOM 2975 C C . PRO A 1 384 ? -25.942 -3.558 11.887 1.00 85.94 384 PRO A C 1
ATOM 2977 O O . PRO A 1 384 ? -27.017 -3.181 12.367 1.00 85.94 384 PRO A O 1
ATOM 2980 N N . GLU A 1 385 ? -25.878 -4.480 10.925 1.00 76.75 385 GLU A N 1
ATOM 2981 C CA . GLU A 1 385 ? -27.069 -5.161 10.415 1.00 76.75 385 GLU A CA 1
ATOM 2982 C C . GLU A 1 385 ? -27.806 -5.839 11.588 1.00 76.75 385 GLU A C 1
ATOM 2984 O O . GLU A 1 385 ? -27.243 -6.676 12.293 1.00 76.75 385 GLU A O 1
ATOM 2989 N N . SER A 1 386 ? -29.076 -5.481 11.808 1.00 72.00 386 SER A N 1
ATOM 2990 C CA . SER A 1 386 ? -29.948 -5.958 12.906 1.00 72.00 386 SER A CA 1
ATOM 2991 C C . SER A 1 386 ? -29.868 -5.224 14.255 1.00 72.00 386 SER A C 1
ATOM 2993 O O . SER A 1 386 ? -30.654 -5.565 15.148 1.00 72.00 386 SER A O 1
ATOM 2995 N N . PHE A 1 387 ? -29.009 -4.211 14.440 1.00 75.88 387 PHE A N 1
ATOM 2996 C CA . PHE A 1 387 ? -28.995 -3.431 15.687 1.00 75.88 387 PHE A CA 1
ATOM 2997 C C . PHE A 1 387 ? -28.698 -1.929 15.492 1.00 75.88 387 PHE A C 1
ATOM 2999 O O . PHE A 1 387 ? -27.539 -1.538 15.401 1.00 75.88 387 PHE A O 1
ATOM 3006 N N . PRO A 1 388 ? -29.716 -1.048 15.581 1.00 69.56 388 PRO A N 1
ATOM 3007 C CA . PRO A 1 388 ? -29.538 0.398 15.403 1.00 69.56 388 PRO A CA 1
ATOM 3008 C C . PRO A 1 388 ? -28.967 1.117 16.644 1.00 69.56 388 PRO A C 1
ATOM 3010 O O . PRO A 1 388 ? -28.936 2.339 16.713 1.00 69.56 388 PRO A O 1
ATOM 3013 N N . GLY A 1 389 ? -28.598 0.383 17.700 1.00 73.75 389 GLY A N 1
ATOM 3014 C CA . GLY A 1 389 ? -28.115 0.978 18.953 1.00 73.75 389 GLY A CA 1
ATOM 3015 C C . GLY A 1 389 ? -26.604 1.202 19.020 1.00 73.75 389 GLY A C 1
ATOM 3016 O O . GLY A 1 389 ? -26.129 1.699 20.044 1.00 73.75 389 GLY A O 1
ATOM 3017 N N . ASP A 1 390 ? -25.863 0.819 17.980 1.00 82.56 390 ASP A N 1
ATOM 3018 C CA . ASP A 1 390 ? -24.448 1.145 17.811 1.00 82.56 390 ASP A CA 1
ATOM 3019 C C . ASP A 1 390 ? -24.225 1.776 16.434 1.00 82.56 390 ASP A C 1
ATOM 3021 O O . ASP A 1 390 ? -24.917 1.440 15.478 1.00 82.56 390 ASP A O 1
ATOM 3025 N N . ILE A 1 391 ? -23.271 2.703 16.352 1.00 88.94 391 ILE A N 1
ATOM 3026 C CA . ILE A 1 391 ? -22.891 3.373 15.105 1.00 88.94 391 ILE A CA 1
ATOM 3027 C C . ILE A 1 391 ? -21.428 3.067 14.858 1.00 88.94 391 ILE A C 1
ATOM 3029 O O . ILE A 1 391 ? -20.544 3.518 15.595 1.00 88.94 391 ILE A O 1
ATOM 3033 N N . GLU A 1 392 ? -21.163 2.311 13.801 1.00 89.81 392 GLU A N 1
ATOM 3034 C CA . GLU A 1 392 ? -19.804 1.932 13.443 1.00 89.81 392 GLU A CA 1
ATOM 3035 C C . GLU A 1 392 ? -19.052 3.118 12.864 1.00 89.81 392 GLU A C 1
ATOM 3037 O O . GLU A 1 392 ? -17.926 3.381 13.279 1.00 89.81 392 GLU A O 1
ATOM 3042 N N . ARG A 1 393 ? -19.699 3.864 11.966 1.00 92.75 393 ARG A N 1
ATOM 3043 C CA . ARG A 1 393 ? -19.146 5.025 11.267 1.00 92.75 393 ARG A CA 1
ATOM 3044 C C . ARG A 1 393 ? -20.260 6.024 10.977 1.00 92.75 393 ARG A C 1
ATOM 3046 O O . ARG A 1 393 ? -21.401 5.634 10.775 1.00 92.75 393 ARG A O 1
ATOM 3053 N N . ILE A 1 394 ? -19.933 7.306 10.909 1.00 93.69 394 ILE A N 1
ATOM 3054 C CA . ILE A 1 394 ? -20.835 8.339 10.392 1.00 93.69 394 ILE A CA 1
ATOM 3055 C C . ILE A 1 394 ? -20.100 9.113 9.295 1.00 93.69 394 ILE A C 1
ATOM 3057 O O . ILE A 1 394 ? -18.903 9.369 9.420 1.00 93.69 394 ILE A O 1
ATOM 3061 N N . ARG A 1 395 ? -20.780 9.422 8.191 1.00 94.75 395 ARG A N 1
ATOM 3062 C CA . ARG A 1 395 ? -20.210 10.136 7.040 1.00 94.75 395 ARG A CA 1
ATOM 3063 C C . ARG A 1 395 ? -21.027 11.368 6.696 1.00 94.75 395 ARG A C 1
ATOM 3065 O O . ARG A 1 395 ? -22.236 11.368 6.900 1.00 94.75 395 ARG A O 1
ATOM 3072 N N . SER A 1 396 ? -20.379 12.393 6.162 1.00 95.25 396 SER A N 1
ATOM 3073 C CA . SER A 1 396 ? -21.058 13.512 5.511 1.00 95.25 396 SER A CA 1
ATOM 3074 C C . SER A 1 396 ? -21.741 13.038 4.223 1.00 95.25 396 SER A C 1
ATOM 3076 O O . SER A 1 396 ? -21.241 12.130 3.560 1.00 95.25 396 SER A O 1
ATOM 3078 N N . GLN A 1 397 ? -22.880 13.635 3.863 1.00 94.06 397 GLN A N 1
ATOM 3079 C CA . GLN A 1 397 ? -23.506 13.395 2.552 1.00 94.06 397 GLN A CA 1
ATOM 3080 C C . GLN A 1 397 ? -22.787 14.122 1.405 1.00 94.06 397 GLN A C 1
ATOM 3082 O O . GLN A 1 397 ? -22.876 13.695 0.255 1.00 94.06 397 GLN A O 1
ATOM 3087 N N . GLU A 1 398 ? -22.085 15.211 1.718 1.00 91.31 398 GLU A N 1
ATOM 3088 C CA . GLU A 1 398 ? -21.244 15.967 0.786 1.00 91.31 398 GLU A CA 1
ATOM 3089 C C . GLU A 1 398 ? -19.781 15.900 1.247 1.00 91.31 398 GLU A C 1
ATOM 3091 O O . GLU A 1 398 ? -19.518 15.993 2.448 1.00 91.31 398 GLU A O 1
ATOM 3096 N N . ASP A 1 399 ? -18.837 15.748 0.315 1.00 86.00 399 ASP A N 1
ATOM 3097 C CA . ASP A 1 399 ? -17.401 15.689 0.623 1.00 86.00 399 ASP A CA 1
ATOM 3098 C C . ASP A 1 399 ? -16.963 16.928 1.418 1.00 86.00 399 ASP A C 1
ATOM 3100 O O . ASP A 1 399 ? -17.207 18.059 0.985 1.00 86.00 399 ASP A O 1
ATOM 3104 N N . LEU A 1 400 ? -16.301 16.725 2.564 1.00 89.75 400 LEU A N 1
ATOM 3105 C CA . LEU A 1 400 ? -15.763 17.834 3.350 1.00 89.75 400 LEU A CA 1
ATOM 3106 C C . LEU A 1 400 ? -14.444 18.302 2.747 1.00 89.75 400 LEU A C 1
ATOM 3108 O O . LEU A 1 400 ? -13.548 17.494 2.505 1.00 89.75 400 LEU A O 1
ATOM 3112 N N . GLN A 1 401 ? -14.321 19.611 2.563 1.00 89.69 401 GLN A N 1
ATOM 3113 C CA . GLN A 1 401 ? -13.144 20.266 2.003 1.00 89.69 401 GLN A CA 1
ATOM 3114 C C . GLN A 1 401 ? -12.364 21.030 3.077 1.00 89.69 401 GLN A C 1
ATOM 3116 O O . GLN A 1 401 ? -12.856 21.314 4.174 1.00 89.69 401 GLN A O 1
ATOM 3121 N N . GLU A 1 402 ? -11.130 21.417 2.746 1.00 89.44 402 GLU A N 1
ATOM 3122 C CA . GLU A 1 402 ? -10.324 22.293 3.598 1.00 89.44 402 GLU A CA 1
ATOM 3123 C C . GLU A 1 402 ? -11.094 23.574 3.983 1.00 89.44 402 GLU A C 1
ATOM 3125 O O . GLU A 1 402 ? -11.553 24.346 3.137 1.00 89.44 402 GLU A O 1
ATOM 3130 N N . GLY A 1 403 ? -11.191 23.825 5.290 1.00 92.31 403 GLY A N 1
ATOM 3131 C CA . GLY A 1 403 ? -11.892 24.967 5.874 1.00 92.31 403 GLY A CA 1
ATOM 3132 C C . GLY A 1 403 ? -13.331 24.679 6.307 1.00 92.31 403 GLY A C 1
ATOM 3133 O O . GLY A 1 403 ? -13.910 25.510 7.020 1.00 92.31 403 GLY A O 1
ATOM 3134 N N . ASP A 1 404 ? -13.892 23.521 5.950 1.00 95.88 404 ASP A N 1
ATOM 3135 C CA . ASP A 1 404 ? -15.212 23.111 6.418 1.00 95.88 404 ASP A CA 1
ATOM 3136 C C . ASP A 1 404 ? -15.223 22.844 7.922 1.00 95.88 404 ASP A C 1
ATOM 3138 O O . ASP A 1 404 ? -14.217 22.499 8.554 1.00 95.88 404 ASP A O 1
ATOM 3142 N N . ARG A 1 405 ? -16.396 23.054 8.525 1.00 96.62 405 ARG A N 1
ATOM 3143 C CA . ARG A 1 405 ? -16.593 22.923 9.967 1.00 96.62 405 ARG A CA 1
ATOM 3144 C C . ARG A 1 405 ? -17.897 22.225 10.279 1.00 96.62 405 ARG A C 1
ATOM 3146 O O . ARG A 1 405 ? -18.953 22.625 9.790 1.00 96.62 405 ARG A O 1
ATOM 3153 N N . TYR A 1 406 ? -17.834 21.273 11.196 1.00 96.69 406 TYR A N 1
ATOM 3154 C CA . TYR A 1 406 ? -19.015 20.605 11.719 1.00 96.69 406 TYR A CA 1
ATOM 3155 C C . TYR A 1 406 ? -18.931 20.429 13.230 1.00 96.69 406 TYR A C 1
ATOM 3157 O O . TYR A 1 406 ? -17.891 20.595 13.870 1.00 96.69 406 TYR A O 1
ATOM 3165 N N . ARG A 1 407 ? -20.084 20.122 13.806 1.00 97.06 407 ARG A N 1
ATOM 3166 C CA . ARG A 1 407 ? -20.286 19.829 15.209 1.00 97.06 407 ARG A CA 1
ATOM 3167 C C . ARG A 1 407 ? -20.968 18.485 15.330 1.00 97.06 407 ARG A C 1
ATOM 3169 O O . ARG A 1 407 ? -21.968 18.226 14.663 1.00 97.06 407 ARG A O 1
ATOM 3176 N N . VAL A 1 408 ? -20.462 17.683 16.249 1.00 95.50 408 VAL A N 1
ATOM 3177 C CA . VAL A 1 408 ? -20.970 16.346 16.543 1.00 95.50 408 VAL A CA 1
ATOM 3178 C C . VAL A 1 408 ? -21.172 16.194 18.044 1.00 95.50 408 VAL A C 1
ATOM 3180 O O . VAL A 1 408 ? -20.298 16.526 18.850 1.00 95.50 408 VAL A O 1
ATOM 3183 N N . ALA A 1 409 ? -22.354 15.725 18.428 1.00 93.25 409 ALA A N 1
ATOM 3184 C CA . ALA A 1 409 ? -22.626 15.300 19.792 1.00 93.25 409 ALA A CA 1
ATOM 3185 C C . ALA A 1 409 ? -22.316 13.808 19.901 1.00 93.25 409 ALA A C 1
ATOM 3187 O O . ALA A 1 409 ? -22.734 13.030 19.048 1.00 93.25 409 ALA A O 1
ATOM 3188 N N . GLY A 1 410 ? -21.613 13.399 20.951 1.00 92.06 410 GLY A N 1
ATOM 3189 C CA . GLY A 1 410 ? -21.306 11.999 21.222 1.00 92.06 410 GLY A CA 1
ATOM 3190 C C . GLY A 1 410 ? -21.383 11.677 22.707 1.00 92.06 410 GLY A C 1
ATOM 3191 O O . GLY A 1 410 ? -21.746 12.525 23.529 1.00 92.06 410 GLY A O 1
ATOM 3192 N N . THR A 1 411 ? -21.047 10.440 23.067 1.00 89.94 411 THR A N 1
ATOM 3193 C CA . THR A 1 411 ? -21.117 9.966 24.455 1.00 89.94 411 THR A CA 1
ATOM 3194 C C . THR A 1 411 ? -19.776 9.474 24.970 1.00 89.94 411 THR A C 1
ATOM 3196 O O . THR A 1 411 ? -19.111 8.656 24.342 1.00 89.94 411 THR A O 1
ATOM 3199 N N . LEU A 1 412 ? -19.404 9.928 26.166 1.00 89.38 412 LEU A N 1
ATOM 3200 C CA . LEU A 1 412 ? -18.188 9.519 26.859 1.00 89.38 412 LEU A CA 1
ATOM 3201 C C . LEU A 1 412 ? -18.544 8.678 28.088 1.00 89.38 412 LEU A C 1
ATOM 3203 O O . LEU A 1 412 ? -19.391 9.075 28.889 1.00 89.38 412 LEU A O 1
ATOM 3207 N N . SER A 1 413 ? -17.887 7.527 28.244 1.00 89.62 413 SER A N 1
ATOM 3208 C CA . SER A 1 413 ? -18.012 6.707 29.452 1.00 89.62 413 SER A CA 1
ATOM 3209 C C . SER A 1 413 ? -17.303 7.372 30.631 1.00 89.62 413 SER A C 1
ATOM 3211 O O . SER A 1 413 ? -16.139 7.753 30.523 1.00 89.62 413 SER A O 1
ATOM 3213 N N . ILE A 1 414 ? -18.002 7.476 31.759 1.00 91.19 414 ILE A N 1
ATOM 3214 C CA . ILE A 1 414 ? -17.474 7.919 33.058 1.00 91.19 414 ILE A CA 1
ATOM 3215 C C . ILE A 1 414 ? -17.500 6.787 34.096 1.00 91.19 414 ILE A C 1
ATOM 3217 O O . ILE A 1 414 ? -17.345 7.035 35.292 1.00 91.19 414 ILE A O 1
ATOM 3221 N N . ALA A 1 415 ? -17.698 5.543 33.646 1.00 93.25 415 ALA A N 1
ATOM 3222 C CA . ALA A 1 415 ? -17.733 4.373 34.510 1.00 93.25 415 ALA A CA 1
ATOM 3223 C C . ALA A 1 415 ? -16.405 4.192 35.263 1.00 93.25 415 ALA A C 1
ATOM 3225 O O . ALA A 1 415 ? -15.316 4.236 34.688 1.00 93.25 415 ALA A O 1
ATOM 3226 N N . THR A 1 416 ? -16.502 3.955 36.568 1.00 95.25 416 THR A N 1
ATOM 3227 C CA . THR A 1 416 ? -15.345 3.671 37.422 1.00 95.25 416 THR A CA 1
ATOM 3228 C C . THR A 1 416 ? -1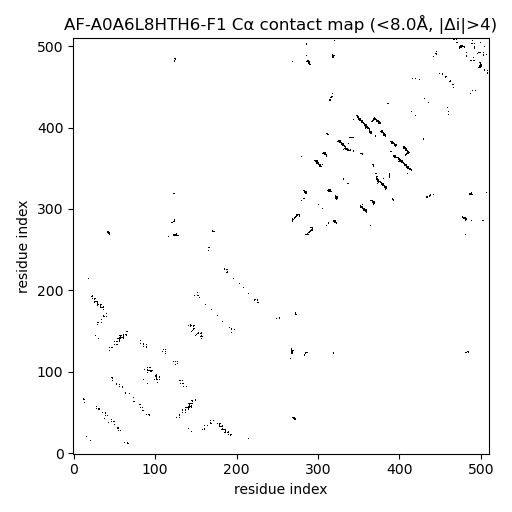4.913 2.206 37.303 1.00 95.25 416 THR A C 1
ATOM 3230 O O . THR A 1 416 ? -15.751 1.339 37.041 1.00 95.25 416 THR A O 1
ATOM 3233 N N . PRO A 1 417 ? -13.634 1.880 37.574 1.00 95.81 417 PRO A N 1
ATOM 3234 C CA . PRO A 1 417 ? -13.165 0.494 37.606 1.00 95.81 417 PRO A CA 1
ATOM 3235 C C . PRO A 1 417 ? -14.020 -0.428 38.487 1.00 95.81 417 PRO A C 1
ATOM 3237 O O . PRO A 1 417 ? -14.320 -1.548 38.092 1.00 95.81 417 PRO A O 1
ATOM 3240 N N . ASP A 1 418 ? -14.471 0.043 39.653 1.00 95.62 418 ASP A N 1
ATOM 3241 C CA . ASP A 1 418 ? -15.289 -0.768 40.565 1.00 95.62 418 ASP A CA 1
ATOM 3242 C C . ASP A 1 418 ? -16.694 -1.043 40.012 1.00 95.62 418 ASP A C 1
ATOM 3244 O O . ASP A 1 418 ? -17.224 -2.135 40.210 1.00 95.62 418 ASP A O 1
ATOM 3248 N N . GLN A 1 419 ? -17.283 -0.094 39.275 1.00 94.81 419 GLN A N 1
ATOM 3249 C CA . GLN A 1 419 ? -18.543 -0.325 38.561 1.00 94.81 419 GLN A CA 1
ATOM 3250 C C . GLN A 1 419 ? -18.367 -1.355 37.440 1.00 94.81 419 GLN A C 1
ATOM 3252 O O . GLN A 1 419 ? -19.221 -2.223 37.292 1.00 94.81 419 GLN A O 1
ATOM 3257 N N . LEU A 1 420 ? -17.258 -1.294 36.695 1.00 94.19 420 LEU A N 1
ATOM 3258 C CA . LEU A 1 420 ? -16.964 -2.237 35.609 1.00 94.19 420 LEU A CA 1
ATOM 3259 C C . LEU A 1 420 ? -16.676 -3.654 36.131 1.00 94.19 420 LEU A C 1
ATOM 3261 O O . LEU A 1 420 ? -17.140 -4.626 35.544 1.00 94.19 420 LEU A O 1
ATOM 3265 N N . ARG A 1 421 ? -15.986 -3.790 37.272 1.00 95.31 421 ARG A N 1
ATOM 3266 C CA . ARG A 1 421 ? -15.787 -5.089 37.948 1.00 95.31 421 ARG A CA 1
ATOM 3267 C C . ARG A 1 421 ? -17.084 -5.712 38.454 1.00 95.31 421 ARG A C 1
ATOM 3269 O O . ARG A 1 421 ? -17.171 -6.932 38.564 1.00 95.31 421 ARG A O 1
ATOM 3276 N N . ALA A 1 422 ? -18.057 -4.880 38.821 1.00 93.38 422 ALA A N 1
ATOM 3277 C CA . ALA A 1 422 ? -19.349 -5.317 39.335 1.00 93.38 422 ALA A CA 1
ATOM 3278 C C . ALA A 1 422 ? -20.375 -5.627 38.230 1.00 93.38 422 ALA A C 1
ATOM 3280 O O . ALA A 1 422 ? -21.492 -6.040 38.556 1.00 93.38 422 ALA A O 1
ATOM 3281 N N . ASP A 1 423 ? -20.038 -5.403 36.955 1.00 90.62 423 ASP A N 1
ATOM 3282 C CA . ASP A 1 423 ? -20.970 -5.608 35.850 1.00 90.62 423 ASP A CA 1
ATOM 3283 C C . ASP A 1 423 ? -21.096 -7.086 35.444 1.00 90.62 423 ASP A C 1
ATOM 3285 O O . ASP A 1 423 ? -20.267 -7.935 35.778 1.00 90.62 423 ASP A O 1
ATOM 3289 N N . GLY A 1 424 ? -22.192 -7.411 34.759 1.00 88.25 424 GLY A N 1
ATOM 3290 C CA . GLY A 1 424 ? -22.498 -8.779 34.341 1.00 88.25 424 GLY A CA 1
ATOM 3291 C C . GLY A 1 424 ? -21.819 -9.200 33.033 1.00 88.25 424 GLY A C 1
ATOM 3292 O O . GLY A 1 424 ? -21.366 -8.377 32.249 1.00 88.25 424 GLY A O 1
ATOM 3293 N N . VAL A 1 425 ? -21.842 -10.508 32.763 1.00 89.69 425 VAL A N 1
ATOM 3294 C CA . VAL A 1 425 ? -21.361 -11.126 31.505 1.00 89.69 425 VAL A CA 1
ATOM 3295 C C . VAL A 1 425 ? -22.503 -11.598 30.591 1.00 89.69 425 VAL A C 1
ATOM 3297 O O . VAL A 1 425 ? -22.295 -12.330 29.628 1.00 89.69 425 VAL A O 1
ATOM 3300 N N . ASN A 1 426 ? -23.742 -11.212 30.908 1.00 89.94 426 ASN A N 1
ATOM 3301 C CA . ASN A 1 426 ? -24.926 -11.579 30.130 1.00 89.94 426 ASN A CA 1
ATOM 3302 C C . ASN A 1 426 ? -25.102 -10.606 28.960 1.00 89.94 426 ASN A C 1
ATOM 3304 O O . ASN A 1 426 ? -25.927 -9.693 29.023 1.00 89.94 426 ASN A O 1
ATOM 3308 N N . TYR A 1 427 ? -24.301 -10.794 27.913 1.00 87.81 427 TYR A N 1
ATOM 3309 C CA . TYR A 1 427 ? -24.349 -9.958 26.718 1.00 87.81 427 TYR A CA 1
ATOM 3310 C C . TYR A 1 427 ? -25.533 -10.331 25.806 1.00 87.81 427 TYR A C 1
ATOM 3312 O O . TYR A 1 427 ? -25.793 -11.526 25.607 1.00 87.81 427 TYR A O 1
ATOM 3320 N N . PRO A 1 428 ? -26.245 -9.339 25.234 1.00 87.06 428 PRO A N 1
ATOM 3321 C CA . PRO A 1 428 ? -27.273 -9.577 24.224 1.00 87.06 428 PRO A CA 1
ATOM 3322 C C . PRO A 1 428 ? -26.746 -10.348 23.008 1.00 87.06 428 PRO A C 1
ATOM 3324 O O . PRO A 1 428 ? -25.560 -10.279 22.689 1.00 87.06 428 PRO A O 1
ATOM 3327 N N . ASP A 1 429 ? -27.644 -11.030 22.298 1.00 87.38 429 ASP A N 1
ATOM 3328 C CA . ASP A 1 429 ? -27.296 -11.883 21.151 1.00 87.38 429 ASP A CA 1
ATOM 3329 C C . ASP A 1 429 ? -26.562 -11.102 20.054 1.00 87.38 429 ASP A C 1
ATOM 3331 O O . ASP A 1 429 ? -25.507 -11.542 19.613 1.00 87.38 429 ASP A O 1
ATOM 3335 N N . TRP A 1 430 ? -27.022 -9.887 19.732 1.00 83.56 430 TRP A N 1
ATOM 3336 C CA . TRP A 1 430 ? -26.381 -9.020 18.733 1.00 83.56 430 TRP A CA 1
ATOM 3337 C C . TRP A 1 430 ? -24.917 -8.683 19.063 1.00 83.56 430 TRP A C 1
ATOM 3339 O O . TRP A 1 430 ? -24.115 -8.505 18.154 1.00 83.56 430 TRP A O 1
ATOM 3349 N N . VAL A 1 431 ? -24.548 -8.629 20.352 1.00 87.00 431 VAL A N 1
ATOM 3350 C CA . VAL A 1 431 ? -23.150 -8.422 20.761 1.00 87.00 431 VAL A CA 1
ATOM 3351 C C . VAL A 1 431 ? -22.350 -9.701 20.546 1.00 87.00 431 VAL A C 1
ATOM 3353 O O . VAL A 1 431 ? -21.249 -9.660 20.009 1.00 87.00 431 VAL A O 1
ATOM 3356 N N . ARG A 1 432 ? -22.900 -10.842 20.980 1.00 88.88 432 ARG A N 1
ATOM 3357 C CA . ARG A 1 432 ? -22.204 -12.136 20.954 1.00 88.88 432 ARG A CA 1
ATOM 3358 C C . ARG A 1 432 ? -21.998 -12.661 19.540 1.00 88.88 432 ARG A C 1
ATOM 3360 O O . ARG A 1 432 ? -20.962 -13.246 19.267 1.00 88.88 432 ARG A O 1
ATOM 3367 N N . GLU A 1 433 ? -22.980 -12.474 18.668 1.00 86.69 433 GLU A N 1
ATOM 3368 C CA . GLU A 1 433 ? -22.932 -12.956 17.287 1.00 86.69 433 GLU A CA 1
ATOM 3369 C C . GLU A 1 433 ? -22.013 -12.103 16.406 1.00 86.69 433 GLU A C 1
ATOM 3371 O O . GLU A 1 433 ? -21.428 -12.637 15.470 1.00 86.69 433 GLU A O 1
ATOM 3376 N N . ARG A 1 434 ? -21.851 -10.809 16.723 1.00 87.19 434 ARG A N 1
ATOM 3377 C CA . ARG A 1 434 ? -21.026 -9.873 15.944 1.00 87.19 434 ARG A CA 1
ATOM 3378 C C . ARG A 1 434 ? -19.597 -9.730 16.473 1.00 87.19 434 ARG A C 1
ATOM 3380 O O . ARG A 1 434 ? -18.659 -9.907 15.716 1.00 87.19 434 ARG A O 1
ATOM 3387 N N . TYR A 1 435 ? -19.420 -9.438 17.765 1.00 91.00 435 TYR A N 1
ATOM 3388 C CA . TYR A 1 435 ? -18.120 -9.017 18.322 1.00 91.00 435 TYR A CA 1
ATOM 3389 C C . TYR A 1 435 ? -17.326 -10.124 19.027 1.00 91.00 435 TYR A C 1
ATOM 3391 O O . TYR A 1 435 ? -16.270 -9.842 19.582 1.00 91.00 435 TYR A O 1
ATOM 3399 N N . LEU A 1 436 ? -17.824 -11.366 19.065 1.00 92.69 436 LEU A N 1
ATOM 3400 C CA . LEU A 1 436 ? -17.058 -12.520 19.570 1.00 92.69 436 LEU A CA 1
ATOM 3401 C C . LEU A 1 436 ? -16.569 -13.438 18.440 1.00 92.69 436 LEU A C 1
ATOM 3403 O O . LEU A 1 436 ? -16.176 -14.576 18.700 1.00 92.69 436 LEU A O 1
ATOM 3407 N N . GLN A 1 437 ? -16.644 -12.975 17.190 1.00 93.75 437 GLN A N 1
ATOM 3408 C CA . GLN A 1 437 ? -16.144 -13.718 16.042 1.00 93.75 437 GLN A CA 1
ATOM 3409 C C . GLN A 1 437 ? -14.614 -13.809 16.102 1.00 93.75 437 GLN A C 1
ATOM 3411 O O . GLN A 1 437 ? -13.928 -12.831 16.377 1.00 93.75 437 GLN A O 1
ATOM 3416 N N . LEU A 1 438 ? -14.098 -15.004 15.821 1.00 94.69 438 LEU A N 1
ATOM 3417 C CA . LEU A 1 438 ? -12.688 -15.271 15.556 1.00 94.69 438 LEU A CA 1
ATOM 3418 C C . LEU A 1 438 ? -12.599 -16.195 14.335 1.00 94.69 438 LEU A C 1
ATOM 3420 O O . LEU A 1 438 ? -13.528 -16.980 14.109 1.00 94.69 438 LEU A O 1
ATOM 3424 N N . PRO A 1 439 ? -11.531 -16.104 13.528 1.00 92.94 439 PRO A N 1
ATOM 3425 C CA . PRO A 1 439 ? -11.381 -16.946 12.351 1.00 92.94 439 PRO A CA 1
ATOM 3426 C C . PRO A 1 439 ? -11.109 -18.405 12.750 1.00 92.94 439 PRO A C 1
ATOM 3428 O O . PRO A 1 439 ? -10.448 -18.681 13.753 1.00 92.94 439 PRO A O 1
ATOM 3431 N N . ASP A 1 440 ? -11.614 -19.349 11.950 1.00 91.94 440 ASP A N 1
ATOM 3432 C CA . ASP A 1 440 ? -11.512 -20.793 12.225 1.00 91.94 440 ASP A CA 1
ATOM 3433 C C . ASP A 1 440 ? -10.059 -21.308 12.242 1.00 91.94 440 ASP A C 1
ATOM 3435 O O . ASP A 1 440 ? -9.774 -22.366 12.807 1.00 91.94 440 ASP A O 1
ATOM 3439 N N . ASP A 1 441 ? -9.139 -20.586 11.602 1.00 91.19 441 ASP A N 1
ATOM 3440 C CA . ASP A 1 441 ? -7.719 -20.910 11.482 1.00 91.19 441 ASP A CA 1
ATOM 3441 C C . ASP A 1 441 ? -6.816 -20.120 12.447 1.00 91.19 441 ASP A C 1
ATOM 3443 O O . ASP A 1 441 ? -5.588 -20.201 12.329 1.00 91.19 441 ASP A O 1
ATOM 3447 N N . LEU A 1 442 ? -7.394 -19.419 13.436 1.00 95.25 442 LEU A N 1
ATOM 3448 C CA . LEU A 1 442 ? -6.627 -18.751 14.489 1.00 95.25 442 LEU A CA 1
ATOM 3449 C C . LEU A 1 442 ? -5.685 -19.756 15.188 1.00 95.25 442 LEU A C 1
ATOM 3451 O O . LEU A 1 442 ? -6.147 -20.784 15.699 1.00 95.25 442 LEU A O 1
ATOM 3455 N N . PRO A 1 443 ? -4.366 -19.488 15.265 1.00 96.88 443 PRO A N 1
ATOM 3456 C CA . PRO A 1 443 ? -3.431 -20.416 15.888 1.00 96.88 443 PRO A CA 1
ATOM 3457 C C . PRO A 1 443 ? -3.730 -20.669 17.372 1.00 96.88 443 PRO A C 1
ATOM 3459 O O . PRO A 1 443 ? -3.825 -19.737 18.168 1.00 96.88 443 PRO A O 1
ATOM 3462 N N . GLU A 1 444 ? -3.769 -21.946 17.769 1.00 96.81 444 GLU A N 1
ATOM 3463 C CA . GLU A 1 444 ? -4.106 -22.388 19.138 1.00 96.81 444 GLU A CA 1
ATOM 3464 C C . GLU A 1 444 ? -3.257 -21.694 20.218 1.00 96.81 444 GLU A C 1
ATOM 3466 O O . GLU A 1 444 ? -3.767 -21.306 21.269 1.00 96.81 444 GLU A O 1
ATOM 3471 N N . ARG A 1 445 ? -1.977 -21.428 19.918 1.00 97.44 445 ARG A N 1
ATOM 3472 C CA . ARG A 1 445 ? -1.058 -20.765 20.853 1.00 97.44 445 ARG A CA 1
ATOM 3473 C C . ARG A 1 445 ? -1.474 -19.340 21.236 1.00 97.44 445 ARG A C 1
ATOM 3475 O O . ARG A 1 445 ? -1.081 -18.890 22.306 1.00 97.44 445 ARG A O 1
ATOM 3482 N N . VAL A 1 446 ? -2.263 -18.641 20.412 1.00 97.44 446 VAL A N 1
ATOM 3483 C CA . VAL A 1 446 ? -2.825 -17.323 20.767 1.00 97.44 446 VAL A CA 1
ATOM 3484 C C . VAL A 1 446 ? -3.835 -17.481 21.907 1.00 97.44 446 VAL A C 1
ATOM 3486 O O . VAL A 1 446 ? -3.750 -16.776 22.912 1.00 97.44 446 VAL A O 1
ATOM 3489 N N . GLY A 1 447 ? -4.739 -18.460 21.799 1.00 96.00 447 GLY A N 1
ATOM 3490 C CA . GLY A 1 447 ? -5.720 -18.772 22.841 1.00 96.00 447 GLY A CA 1
ATOM 3491 C C . GLY A 1 447 ? -5.077 -19.288 24.131 1.00 96.00 447 GLY A C 1
ATOM 3492 O O . GLY A 1 447 ? -5.460 -18.865 25.224 1.00 96.00 447 GLY A O 1
ATOM 3493 N N . ASP A 1 448 ? -4.057 -20.142 24.013 1.00 98.00 448 ASP A N 1
ATOM 3494 C CA . ASP A 1 448 ? -3.284 -20.629 25.163 1.00 98.00 448 ASP A CA 1
ATOM 3495 C C . ASP A 1 448 ? -2.589 -19.483 25.909 1.00 98.00 448 ASP A C 1
ATOM 3497 O O . ASP A 1 448 ? -2.588 -19.441 27.143 1.00 98.00 448 ASP A O 1
ATOM 3501 N N . GLU A 1 449 ? -2.015 -18.531 25.171 1.00 97.94 449 GLU A N 1
ATOM 3502 C CA . GLU A 1 449 ? -1.342 -17.376 25.756 1.00 97.94 449 GLU A CA 1
ATOM 3503 C C . GLU A 1 449 ? -2.336 -16.430 26.435 1.00 97.94 449 GLU A C 1
ATOM 3505 O O . GLU A 1 449 ? -2.088 -15.992 27.561 1.00 97.94 449 GLU A O 1
ATOM 3510 N N . ALA A 1 450 ? -3.500 -16.189 25.824 1.00 97.00 450 ALA A N 1
ATOM 3511 C CA . ALA A 1 450 ? -4.578 -15.428 26.448 1.00 97.00 450 ALA A CA 1
ATOM 3512 C C . ALA A 1 450 ? -5.033 -16.078 27.767 1.00 97.00 450 ALA A C 1
ATOM 3514 O O . ALA A 1 450 ? -5.151 -15.395 28.789 1.00 97.00 450 ALA A O 1
ATOM 3515 N N . ALA A 1 451 ? -5.210 -17.404 27.792 1.00 97.56 451 ALA A N 1
ATOM 3516 C CA . ALA A 1 451 ? -5.563 -18.147 29.002 1.00 97.56 451 ALA A CA 1
ATOM 3517 C C . ALA A 1 451 ? -4.462 -18.080 30.078 1.00 97.56 451 ALA A C 1
ATOM 3519 O O . ALA A 1 451 ? -4.764 -17.944 31.265 1.00 97.56 451 ALA A O 1
ATOM 3520 N N . ARG A 1 452 ? -3.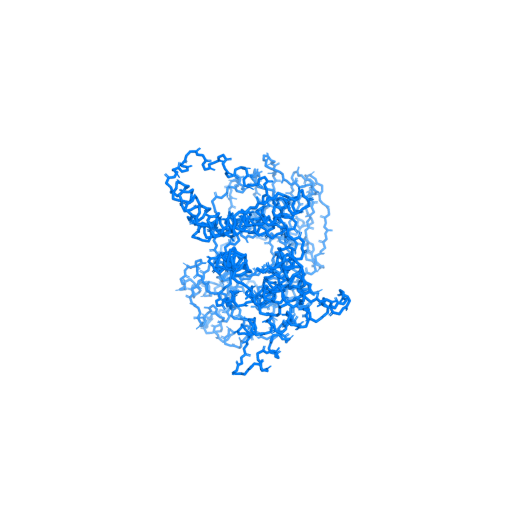185 -18.131 29.676 1.00 97.88 452 ARG A N 1
ATOM 3521 C CA . ARG A 1 452 ? -2.036 -18.005 30.584 1.00 97.88 452 ARG A CA 1
ATOM 3522 C C . ARG A 1 452 ? -1.952 -16.615 31.214 1.00 97.88 452 ARG A C 1
ATOM 3524 O O . ARG A 1 452 ? -1.712 -16.498 32.412 1.00 97.88 452 ARG A O 1
ATOM 3531 N N . VAL A 1 453 ? -2.118 -15.561 30.417 1.00 97.69 453 VAL A N 1
ATOM 3532 C CA . VAL A 1 453 ? -2.034 -14.160 30.870 1.00 97.69 453 VAL A CA 1
ATOM 3533 C C . VAL A 1 453 ? -3.195 -13.798 31.797 1.00 97.69 453 VAL A C 1
ATOM 3535 O O . VAL A 1 453 ? -3.034 -12.991 32.711 1.00 97.69 453 VAL A O 1
ATOM 3538 N N . THR A 1 454 ? -4.353 -14.424 31.599 1.00 97.50 454 THR A N 1
ATOM 3539 C CA . THR A 1 454 ? -5.574 -14.149 32.366 1.00 97.50 454 THR A CA 1
ATOM 3540 C C . THR A 1 454 ? -5.822 -15.120 33.525 1.00 97.50 454 THR A C 1
ATOM 3542 O O . THR A 1 454 ? -6.886 -15.091 34.152 1.00 97.50 454 THR A O 1
ATOM 3545 N N . GLU A 1 455 ? -4.846 -15.969 33.860 1.00 97.44 455 GLU A N 1
ATOM 3546 C CA . GLU A 1 455 ? -4.994 -16.993 34.893 1.00 97.44 455 GLU A CA 1
ATOM 3547 C C . GLU A 1 455 ? -5.424 -16.393 36.248 1.00 97.44 455 GLU A C 1
ATOM 3549 O O . GLU A 1 455 ? -4.817 -15.467 36.787 1.00 97.44 455 GLU A O 1
ATOM 3554 N N . GLY A 1 456 ? -6.497 -16.943 36.825 1.00 95.12 456 GLY A N 1
ATOM 3555 C CA . GLY A 1 456 ? -7.026 -16.523 38.127 1.00 95.12 456 GLY A CA 1
ATOM 3556 C C . GLY A 1 456 ? -7.891 -15.256 38.108 1.00 95.12 456 GLY A C 1
ATOM 3557 O O . GLY A 1 456 ? -8.444 -14.891 39.149 1.00 95.12 456 GLY A O 1
ATOM 3558 N N . VAL A 1 457 ? -8.065 -14.611 36.952 1.00 95.94 457 VAL A N 1
ATOM 3559 C CA . VAL A 1 457 ? -8.948 -13.452 36.777 1.00 95.94 457 VAL A CA 1
ATOM 3560 C C . VAL A 1 457 ? -10.350 -13.911 36.361 1.00 95.94 457 VAL A C 1
ATOM 3562 O O . VAL A 1 457 ? -10.510 -14.869 35.613 1.00 95.94 457 VAL A O 1
ATOM 3565 N N . THR A 1 458 ? -11.394 -13.260 36.886 1.00 92.44 458 THR A N 1
ATOM 3566 C CA . THR A 1 458 ? -12.786 -13.753 36.766 1.00 92.44 458 THR A CA 1
ATOM 3567 C C . THR A 1 458 ? -13.798 -12.733 36.252 1.00 92.44 458 THR A C 1
ATOM 3569 O O . THR A 1 458 ? -14.942 -13.107 36.001 1.00 92.44 458 THR A O 1
ATOM 3572 N N . ASN A 1 459 ? -13.415 -11.463 36.091 1.00 94.75 459 ASN A N 1
ATOM 3573 C CA . ASN A 1 459 ? -14.302 -10.415 35.583 1.00 94.75 459 ASN A CA 1
ATOM 3574 C C . ASN A 1 459 ? -13.721 -9.766 34.312 1.00 94.75 459 ASN A C 1
ATOM 3576 O O . ASN A 1 459 ? -12.501 -9.609 34.238 1.00 94.75 459 ASN A O 1
ATOM 3580 N N . PRO A 1 460 ? -14.562 -9.354 33.341 1.00 95.12 460 PRO A N 1
ATOM 3581 C CA . PRO A 1 460 ? -14.103 -8.812 32.057 1.00 95.12 460 PRO A CA 1
ATOM 3582 C C . PRO A 1 460 ? -13.165 -7.610 32.166 1.00 95.12 460 PRO A C 1
ATOM 3584 O O . PRO A 1 460 ? -12.223 -7.494 31.389 1.00 95.12 460 PRO A O 1
ATOM 3587 N N . TYR A 1 461 ? -13.394 -6.726 33.142 1.00 96.31 461 TYR A N 1
ATOM 3588 C CA . TYR A 1 461 ? -12.555 -5.546 33.325 1.00 96.31 461 TYR A CA 1
ATOM 3589 C C . TYR A 1 461 ? -11.119 -5.926 33.694 1.00 96.31 461 TYR A C 1
ATOM 3591 O O . TYR A 1 461 ? -10.173 -5.482 33.047 1.00 96.31 461 TYR A O 1
ATOM 3599 N N . ASP A 1 462 ? -10.945 -6.771 34.711 1.00 97.12 462 ASP A N 1
ATOM 3600 C CA . ASP A 1 462 ? -9.612 -7.202 35.119 1.00 97.12 462 ASP A CA 1
ATOM 3601 C C . ASP A 1 462 ? -8.978 -8.140 34.068 1.00 97.12 462 ASP A C 1
ATOM 3603 O O . ASP A 1 462 ? -7.755 -8.137 33.942 1.00 97.12 462 ASP A O 1
ATOM 3607 N N . LEU A 1 463 ? -9.773 -8.891 33.278 1.00 96.44 463 LEU A N 1
ATOM 3608 C CA . LEU A 1 463 ? -9.266 -9.668 32.131 1.00 96.44 463 LEU A CA 1
ATOM 3609 C C . LEU A 1 463 ? -8.620 -8.733 31.103 1.00 96.44 463 LEU A C 1
ATOM 3611 O O . LEU A 1 463 ? -7.461 -8.923 30.739 1.00 96.44 463 LEU A O 1
ATOM 3615 N N . ALA A 1 464 ? -9.332 -7.674 30.709 1.00 96.94 464 ALA A N 1
ATOM 3616 C CA . ALA A 1 464 ? -8.811 -6.673 29.788 1.00 96.94 464 ALA A CA 1
ATOM 3617 C C . ALA A 1 464 ? -7.560 -5.974 30.351 1.00 96.94 464 ALA A C 1
ATOM 3619 O O . ALA A 1 464 ? -6.574 -5.796 29.643 1.00 96.94 464 ALA A O 1
ATOM 3620 N N . LYS A 1 465 ? -7.544 -5.627 31.645 1.00 97.81 465 LYS A N 1
ATOM 3621 C CA . LYS A 1 465 ? -6.359 -5.026 32.285 1.00 97.81 465 LYS A CA 1
ATOM 3622 C C . LYS A 1 465 ? -5.151 -5.967 32.324 1.00 97.81 465 LYS A C 1
ATOM 3624 O O . LYS A 1 465 ? -4.026 -5.480 32.249 1.00 97.81 465 LYS A O 1
ATOM 3629 N N . ALA A 1 466 ? -5.359 -7.278 32.461 1.00 98.25 466 ALA A N 1
ATOM 3630 C CA . ALA A 1 466 ? -4.277 -8.260 32.428 1.00 98.25 466 ALA A CA 1
ATOM 3631 C C . ALA A 1 466 ? -3.667 -8.379 31.022 1.00 98.25 466 ALA A C 1
ATOM 3633 O O . ALA A 1 466 ? -2.444 -8.337 30.886 1.00 98.25 466 ALA A O 1
ATOM 3634 N N . ILE A 1 467 ? -4.511 -8.451 29.988 1.00 97.94 467 ILE A N 1
ATOM 3635 C CA . ILE A 1 467 ? -4.070 -8.488 28.585 1.00 97.94 467 ILE A CA 1
ATOM 3636 C C . ILE A 1 467 ? -3.360 -7.180 28.211 1.00 97.94 467 ILE A C 1
ATOM 3638 O O . ILE A 1 467 ? -2.260 -7.220 27.667 1.00 97.94 467 ILE A O 1
ATOM 3642 N N . GLU A 1 468 ? -3.921 -6.023 28.575 1.00 97.69 468 GLU A N 1
ATOM 3643 C CA . GLU A 1 468 ? -3.294 -4.716 28.343 1.00 97.69 468 GLU A CA 1
ATOM 3644 C C . GLU A 1 468 ? -1.905 -4.645 28.993 1.00 97.69 468 GLU A C 1
ATOM 3646 O O . GLU A 1 468 ? -0.941 -4.244 28.345 1.00 97.69 468 GLU A O 1
ATOM 3651 N N . ALA A 1 469 ? -1.778 -5.065 30.257 1.00 97.94 469 ALA A N 1
ATOM 3652 C CA . ALA A 1 469 ? -0.495 -5.060 30.954 1.00 97.94 469 ALA A CA 1
ATOM 3653 C C . ALA A 1 469 ? 0.550 -5.946 30.259 1.00 97.94 469 ALA A C 1
ATOM 3655 O O . ALA A 1 469 ? 1.706 -5.544 30.177 1.00 97.94 469 ALA A O 1
ATOM 3656 N N . TYR A 1 470 ? 0.140 -7.110 29.747 1.00 97.62 470 TYR A N 1
ATOM 3657 C CA . TYR A 1 470 ? 1.003 -8.022 28.997 1.00 97.62 470 TYR A CA 1
ATOM 3658 C C . TYR A 1 470 ? 1.434 -7.439 27.646 1.00 97.62 470 TYR A C 1
ATOM 3660 O O . TYR A 1 470 ? 2.619 -7.428 27.329 1.00 97.62 470 TYR A O 1
ATOM 3668 N N . ILE A 1 471 ? 0.497 -6.902 26.860 1.00 96.50 471 ILE A N 1
ATOM 3669 C CA . ILE A 1 471 ? 0.804 -6.369 25.525 1.00 96.50 471 ILE A CA 1
ATOM 3670 C C . ILE A 1 471 ? 1.683 -5.112 25.615 1.00 96.50 471 ILE A C 1
ATOM 3672 O O . ILE A 1 471 ? 2.536 -4.885 24.759 1.00 96.50 471 ILE A O 1
ATOM 3676 N N . LEU A 1 472 ? 1.547 -4.311 26.675 1.00 96.06 472 LEU A N 1
ATOM 3677 C CA . LEU A 1 472 ? 2.412 -3.150 26.915 1.00 96.06 472 LEU A CA 1
ATOM 3678 C C . LEU A 1 472 ? 3.873 -3.509 27.250 1.00 96.06 472 LEU A C 1
ATOM 3680 O O . LEU A 1 472 ? 4.702 -2.602 27.340 1.00 96.06 472 LEU A O 1
ATOM 3684 N N . GLU A 1 473 ? 4.216 -4.792 27.422 1.00 96.75 473 GLU A N 1
ATOM 3685 C CA . GLU A 1 473 ? 5.612 -5.237 27.544 1.00 96.75 473 GLU A CA 1
ATOM 3686 C C . GLU A 1 473 ? 6.357 -5.233 26.194 1.00 96.75 473 GLU A C 1
ATOM 3688 O O . GLU A 1 473 ? 7.591 -5.194 26.179 1.00 96.75 473 GLU A O 1
ATOM 3693 N N . PHE A 1 474 ? 5.636 -5.243 25.065 1.00 97.38 474 PHE A N 1
ATOM 3694 C CA . PHE A 1 474 ? 6.218 -5.198 23.721 1.00 97.38 474 PHE A CA 1
ATOM 3695 C C . PHE A 1 474 ? 6.667 -3.780 23.325 1.00 97.38 474 PHE A C 1
ATOM 3697 O O . PHE A 1 474 ? 6.135 -2.771 23.791 1.00 97.38 474 PHE A O 1
ATOM 3704 N N . GLU A 1 475 ? 7.658 -3.681 22.434 1.00 96.56 475 GLU A N 1
ATOM 3705 C CA . GLU A 1 475 ? 8.217 -2.390 22.005 1.00 96.56 475 GLU A CA 1
ATOM 3706 C C . GLU A 1 475 ? 7.332 -1.693 20.955 1.00 96.56 475 GLU A C 1
ATOM 3708 O O . GLU A 1 475 ? 6.886 -2.315 19.988 1.00 96.56 475 GLU A O 1
ATOM 3713 N N . LEU A 1 476 ? 7.124 -0.378 21.109 1.00 95.25 476 LEU A N 1
ATOM 3714 C CA . LEU A 1 476 ? 6.491 0.449 20.081 1.00 95.25 476 LEU A CA 1
ATOM 3715 C C . LEU A 1 476 ? 7.503 0.767 18.962 1.00 95.25 476 LEU A C 1
ATOM 3717 O O . LEU A 1 476 ? 8.403 1.582 19.157 1.00 95.25 476 LEU A O 1
ATOM 3721 N N . ASP A 1 477 ? 7.329 0.161 17.789 1.00 92.94 477 ASP A N 1
ATOM 3722 C CA . ASP A 1 477 ? 8.181 0.321 16.606 1.00 92.94 477 ASP A CA 1
ATOM 3723 C C . ASP A 1 477 ? 7.310 0.450 15.343 1.00 92.94 477 ASP A C 1
ATOM 3725 O O . ASP A 1 477 ? 6.510 -0.430 15.027 1.00 92.94 477 ASP A O 1
ATOM 3729 N N . MET A 1 478 ? 7.464 1.557 14.610 1.00 88.12 478 MET A N 1
ATOM 3730 C CA . MET A 1 478 ? 6.769 1.794 13.334 1.00 88.12 478 MET A CA 1
ATOM 3731 C C . MET A 1 478 ? 7.447 1.056 12.169 1.00 88.12 478 MET A C 1
ATOM 3733 O O . MET A 1 478 ? 6.850 0.900 11.106 1.00 88.12 478 MET A O 1
ATOM 3737 N N . SER A 1 479 ? 8.688 0.588 12.358 1.00 86.81 479 SER A N 1
ATOM 3738 C CA . SER A 1 479 ? 9.489 -0.058 11.320 1.00 86.81 479 SER A CA 1
ATOM 3739 C C . SER A 1 479 ? 9.589 -1.567 11.510 1.00 86.81 479 SER A C 1
ATOM 3741 O O . SER A 1 479 ? 10.656 -2.172 11.686 1.00 86.81 479 SER A O 1
ATOM 3743 N N . VAL A 1 480 ? 8.434 -2.219 11.438 1.00 87.62 480 VAL A N 1
ATOM 3744 C CA . VAL A 1 480 ? 8.327 -3.671 11.568 1.00 87.62 480 VAL A CA 1
ATOM 3745 C C . VAL A 1 480 ? 8.196 -4.367 10.224 1.00 87.62 480 VAL A C 1
ATOM 3747 O O . VAL A 1 480 ? 7.947 -3.749 9.195 1.00 87.62 480 VAL A O 1
ATOM 3750 N N . ARG A 1 481 ? 8.468 -5.675 10.193 1.00 84.12 481 ARG A N 1
ATOM 3751 C CA . ARG A 1 481 ? 8.174 -6.465 8.987 1.00 84.12 481 ARG A CA 1
ATOM 3752 C C . ARG A 1 481 ? 6.718 -6.877 9.050 1.00 84.12 481 ARG A C 1
ATOM 3754 O O . ARG A 1 481 ? 6.256 -7.218 10.132 1.00 84.12 481 ARG A O 1
ATOM 3761 N N . SER A 1 482 ? 6.064 -6.903 7.899 1.00 83.25 482 SER A N 1
ATOM 3762 C CA . SER A 1 482 ? 4.742 -7.496 7.757 1.00 83.25 482 SER A CA 1
ATOM 3763 C C . SER A 1 482 ? 4.778 -8.973 8.136 1.00 83.25 482 SER A C 1
ATOM 3765 O O . SER A 1 482 ? 5.813 -9.642 7.979 1.00 83.25 482 SER A O 1
ATOM 3767 N N . ALA A 1 483 ? 3.642 -9.484 8.604 1.00 86.81 483 ALA A N 1
ATOM 3768 C CA . ALA A 1 483 ? 3.458 -10.917 8.759 1.00 86.81 483 ALA A CA 1
ATOM 3769 C C . ALA A 1 483 ? 3.675 -11.617 7.400 1.00 86.81 483 ALA A C 1
ATOM 3771 O O . ALA A 1 483 ? 3.245 -11.098 6.366 1.00 86.81 483 ALA A O 1
ATOM 3772 N N . PRO A 1 484 ? 4.361 -12.775 7.361 1.00 84.69 484 PRO A N 1
ATOM 3773 C CA . PRO A 1 484 ? 4.449 -13.576 6.146 1.00 84.69 484 PRO A CA 1
ATOM 3774 C C . PRO A 1 484 ? 3.061 -13.899 5.576 1.00 84.69 484 PRO A C 1
ATOM 3776 O O . PRO A 1 484 ? 2.085 -13.996 6.316 1.00 84.69 484 PRO A O 1
ATOM 3779 N N . SER A 1 485 ? 2.969 -14.130 4.264 1.00 79.94 485 SER A N 1
ATOM 3780 C CA . SER A 1 485 ? 1.710 -14.564 3.642 1.00 79.94 485 SER A CA 1
ATOM 3781 C C . SER A 1 485 ? 1.156 -15.810 4.341 1.00 79.94 485 SER A C 1
ATOM 3783 O O . SER A 1 485 ? 1.928 -16.733 4.614 1.00 79.94 485 SER A O 1
ATOM 3785 N N . ARG A 1 486 ? -0.165 -15.858 4.573 1.00 83.00 486 ARG A N 1
ATOM 3786 C CA . ARG A 1 486 ? -0.858 -16.959 5.277 1.00 83.00 486 ARG A CA 1
ATOM 3787 C C . ARG A 1 486 ? -0.405 -17.158 6.734 1.00 83.00 486 ARG A C 1
ATOM 3789 O O . ARG A 1 486 ? -0.568 -18.242 7.291 1.00 83.00 486 ARG A O 1
ATOM 3796 N N . ARG A 1 487 ? 0.189 -16.133 7.352 1.00 89.75 487 ARG A N 1
ATOM 3797 C CA . ARG A 1 487 ? 0.487 -16.098 8.785 1.00 89.75 487 ARG A CA 1
ATOM 3798 C C . ARG A 1 487 ? -0.447 -15.108 9.467 1.00 89.75 487 ARG A C 1
ATOM 3800 O O . ARG A 1 487 ? -0.528 -13.962 9.036 1.00 89.75 487 ARG A O 1
ATOM 3807 N N . ASP A 1 488 ? -1.086 -15.551 10.543 1.00 94.81 488 ASP A N 1
ATOM 3808 C CA . ASP A 1 488 ? -1.876 -14.681 11.407 1.00 94.81 488 ASP A CA 1
ATOM 3809 C C . ASP A 1 488 ? -0.999 -13.567 12.013 1.00 94.81 488 ASP A C 1
ATOM 3811 O O . ASP A 1 488 ? 0.142 -13.789 12.436 1.00 94.81 488 ASP A O 1
ATOM 3815 N N . VAL A 1 489 ? -1.519 -12.345 11.990 1.00 95.00 489 VAL A N 1
ATOM 3816 C CA . VAL A 1 489 ? -0.810 -11.131 12.394 1.00 95.00 489 VAL A CA 1
ATOM 3817 C C . VAL A 1 489 ? -0.616 -11.069 13.908 1.00 95.00 489 VAL A C 1
ATOM 3819 O O . VAL A 1 489 ? 0.458 -10.656 14.349 1.00 95.00 489 VAL A O 1
ATOM 3822 N N . VAL A 1 490 ? -1.609 -11.481 14.703 1.00 96.88 490 VAL A N 1
ATOM 3823 C CA . VAL A 1 490 ? -1.518 -11.493 16.174 1.00 96.88 490 VAL A CA 1
ATOM 3824 C C . VAL A 1 490 ? -0.513 -12.545 16.612 1.00 96.88 490 VAL A C 1
ATOM 3826 O O . VAL A 1 490 ? 0.387 -12.271 17.403 1.00 96.88 490 VAL A O 1
ATOM 3829 N N . ASP A 1 491 ? -0.598 -13.727 16.020 1.00 97.38 491 ASP A N 1
ATOM 3830 C CA . ASP A 1 491 ? 0.355 -14.808 16.191 1.00 97.38 491 ASP A CA 1
ATOM 3831 C C . ASP A 1 491 ? 1.795 -14.370 15.877 1.00 97.38 491 ASP A C 1
ATOM 3833 O O . ASP A 1 491 ? 2.725 -14.601 16.657 1.00 97.38 491 ASP A O 1
ATOM 3837 N N . PHE A 1 492 ? 1.995 -13.709 14.738 1.00 96.19 492 PHE A N 1
ATOM 3838 C CA . PHE A 1 492 ? 3.304 -13.196 14.358 1.00 96.19 492 PHE A CA 1
ATOM 3839 C C . PHE A 1 492 ? 3.793 -12.115 15.332 1.00 96.19 492 PHE A C 1
ATOM 3841 O O . PHE A 1 492 ? 4.961 -12.115 15.726 1.00 96.19 492 PHE A O 1
ATOM 3848 N N . PHE A 1 493 ? 2.909 -11.217 15.766 1.00 97.38 493 PHE A N 1
ATOM 3849 C CA . PHE A 1 493 ? 3.234 -10.161 16.718 1.00 97.38 493 PHE A CA 1
ATOM 3850 C C . PHE A 1 493 ? 3.675 -10.705 18.079 1.00 97.38 493 PHE A C 1
ATOM 3852 O O . PHE A 1 493 ? 4.763 -10.358 18.539 1.00 97.38 493 PHE A O 1
ATOM 3859 N N . LEU A 1 494 ? 2.882 -11.587 18.689 1.00 97.50 494 LEU A N 1
ATOM 3860 C CA . LEU A 1 494 ? 3.104 -12.061 20.058 1.00 97.50 494 LEU A CA 1
ATOM 3861 C C . LEU A 1 494 ? 4.357 -12.938 20.198 1.00 97.50 494 LEU A C 1
ATOM 3863 O O . LEU A 1 494 ? 5.051 -12.879 21.217 1.00 97.50 494 LEU A O 1
ATOM 3867 N N . PHE A 1 495 ? 4.666 -13.748 19.183 1.00 97.31 495 PHE A N 1
ATOM 3868 C CA . PHE A 1 495 ? 5.658 -14.820 19.324 1.00 97.31 495 PHE A CA 1
ATOM 3869 C C . PHE A 1 495 ? 6.906 -14.665 18.453 1.00 97.31 495 PHE A C 1
ATOM 3871 O O . PHE A 1 495 ? 7.943 -15.239 18.786 1.00 97.31 495 PHE A O 1
ATOM 3878 N N . ASP A 1 496 ? 6.821 -13.934 17.340 1.00 95.81 496 ASP A N 1
ATOM 3879 C CA . ASP A 1 496 ? 7.913 -13.825 16.369 1.00 95.81 496 ASP A CA 1
ATOM 3880 C C . ASP A 1 496 ? 8.490 -12.398 16.313 1.00 95.81 496 ASP A C 1
ATOM 3882 O O . ASP A 1 496 ? 9.711 -12.219 16.261 1.00 95.81 496 ASP A O 1
ATOM 3886 N N . LEU A 1 497 ? 7.631 -11.375 16.319 1.00 95.06 497 LEU A N 1
ATOM 3887 C CA . LEU A 1 497 ? 8.022 -9.980 16.129 1.00 95.06 497 LEU A CA 1
ATOM 3888 C C . LEU A 1 497 ? 8.291 -9.250 17.454 1.00 95.06 497 LEU A C 1
ATOM 3890 O O . LEU A 1 497 ? 9.326 -8.595 17.565 1.00 95.06 497 LEU A O 1
ATOM 3894 N N . GLN A 1 498 ? 7.384 -9.368 18.432 1.00 95.88 498 GLN A N 1
ATOM 3895 C CA . GLN A 1 498 ? 7.454 -8.796 19.790 1.00 95.88 498 GLN A CA 1
ATOM 3896 C C . GLN A 1 498 ? 7.671 -7.272 19.856 1.00 95.88 498 GLN A C 1
ATOM 3898 O O . GLN A 1 498 ? 8.170 -6.727 20.843 1.00 95.88 498 GLN A O 1
ATOM 3903 N N . ARG A 1 499 ? 7.299 -6.579 18.781 1.00 95.94 499 ARG A N 1
ATOM 3904 C CA . ARG A 1 499 ? 7.317 -5.123 18.631 1.00 95.94 499 ARG A CA 1
ATOM 3905 C C . ARG A 1 499 ? 6.366 -4.725 17.510 1.00 95.94 499 ARG A C 1
ATOM 3907 O O . ARG A 1 499 ? 6.116 -5.528 16.617 1.00 95.94 499 ARG A O 1
ATOM 3914 N N . GLY A 1 500 ? 5.834 -3.516 17.528 1.00 94.69 500 GLY A N 1
ATOM 3915 C CA . GLY A 1 500 ? 4.854 -3.079 16.533 1.00 94.69 500 GLY A CA 1
ATOM 3916 C C . GLY A 1 500 ? 4.339 -1.684 16.815 1.00 94.69 500 GLY A C 1
ATOM 3917 O O . GLY A 1 500 ? 4.783 -1.028 17.749 1.00 94.69 500 GLY A O 1
ATOM 3918 N N . TYR A 1 501 ? 3.387 -1.223 16.024 1.00 92.62 501 TYR A N 1
ATOM 3919 C CA . TYR A 1 501 ? 2.707 0.046 16.260 1.00 92.62 501 TYR A CA 1
ATOM 3920 C C . TYR A 1 501 ? 1.270 -0.189 16.720 1.00 92.62 501 TYR A C 1
ATOM 3922 O O . TYR A 1 501 ? 0.831 -1.325 16.882 1.00 92.62 501 TYR A O 1
ATOM 3930 N N . PHE A 1 502 ? 0.542 0.898 16.956 1.00 92.12 502 PHE A N 1
ATOM 3931 C CA . PHE A 1 502 ? -0.766 0.903 17.608 1.00 92.12 502 PHE A CA 1
ATOM 3932 C C . PHE A 1 502 ? -1.783 -0.101 17.034 1.00 92.12 502 PHE A C 1
ATOM 3934 O O . PHE A 1 502 ? -2.546 -0.645 17.824 1.00 92.12 502 PHE A O 1
ATOM 3941 N N . ASP A 1 503 ? -1.754 -0.424 15.736 1.00 93.94 503 ASP A N 1
ATOM 3942 C CA . ASP A 1 503 ? -2.659 -1.421 15.143 1.00 93.94 503 ASP A CA 1
ATOM 3943 C C . ASP A 1 503 ? -2.362 -2.855 15.582 1.00 93.94 503 ASP A C 1
ATOM 3945 O O . ASP A 1 503 ? -3.284 -3.632 15.812 1.00 93.94 503 ASP A O 1
ATOM 3949 N N . TYR A 1 504 ? -1.087 -3.219 15.735 1.00 96.12 504 TYR A N 1
ATOM 3950 C CA . TYR A 1 504 ? -0.717 -4.531 16.271 1.00 96.12 504 TYR A CA 1
ATOM 3951 C C . TYR A 1 504 ? -1.162 -4.664 17.726 1.00 96.12 504 TYR A C 1
ATOM 3953 O O . TYR A 1 504 ? -1.707 -5.691 18.119 1.00 96.12 504 TYR A O 1
ATOM 3961 N N . PHE A 1 505 ? -0.963 -3.604 18.512 1.00 97.00 505 PHE A N 1
ATOM 3962 C CA . PHE A 1 505 ? -1.330 -3.579 19.925 1.00 97.00 505 PHE A CA 1
ATOM 3963 C C . PHE A 1 505 ? -2.850 -3.640 20.105 1.00 97.00 505 PHE A C 1
ATOM 3965 O O . PHE A 1 505 ? -3.327 -4.422 20.922 1.00 97.00 505 PHE A O 1
ATOM 3972 N N . SER A 1 506 ? -3.616 -2.850 19.344 1.00 95.69 506 SER A N 1
ATOM 3973 C CA . SER A 1 506 ? -5.082 -2.866 19.408 1.00 95.69 506 SER A CA 1
ATOM 3974 C C . SER A 1 506 ? -5.658 -4.188 18.904 1.00 95.69 506 SER A C 1
ATOM 3976 O O . SER A 1 506 ? -6.569 -4.720 19.531 1.00 95.69 506 SER A O 1
ATOM 3978 N N . THR A 1 507 ? -5.092 -4.752 17.835 1.00 96.44 507 THR A N 1
ATOM 3979 C CA . THR A 1 507 ? -5.541 -6.028 17.261 1.00 96.44 507 THR A CA 1
ATOM 3980 C C . THR A 1 507 ? -5.242 -7.209 18.172 1.00 96.44 507 THR A C 1
ATOM 3982 O O . THR A 1 507 ? -6.091 -8.069 18.304 1.00 96.44 507 THR A O 1
ATOM 3985 N N . ALA A 1 508 ? -4.077 -7.262 18.822 1.00 96.94 508 ALA A N 1
ATOM 3986 C CA . ALA A 1 508 ? -3.760 -8.348 19.755 1.00 96.94 508 ALA A CA 1
ATOM 3987 C C . ALA A 1 508 ? -4.523 -8.247 21.087 1.00 96.94 508 ALA A C 1
ATOM 3989 O O . ALA A 1 508 ? -4.675 -9.242 21.790 1.00 96.94 508 ALA A O 1
ATOM 3990 N N . MET A 1 509 ? -4.939 -7.034 21.462 1.00 96.50 509 MET A N 1
ATOM 3991 C CA . MET A 1 509 ? -5.729 -6.768 22.667 1.00 96.50 509 MET A CA 1
ATOM 3992 C C . MET A 1 509 ? -7.204 -7.149 22.496 1.00 96.50 509 MET A C 1
ATOM 3994 O O . MET A 1 509 ? -7.855 -7.490 23.486 1.00 96.50 509 MET A O 1
ATOM 3998 N N . THR A 1 510 ? -7.720 -7.003 21.275 1.00 93.38 510 THR A N 1
ATOM 3999 C CA . THR A 1 510 ? -9.112 -7.297 20.909 1.00 93.38 510 THR A CA 1
ATOM 4000 C C . THR A 1 510 ? -9.257 -8.785 20.645 1.00 93.38 510 THR A C 1
ATOM 4002 O O . THR A 1 510 ? -10.234 -9.362 21.172 1.00 93.38 510 THR A O 1
#

Foldseek 3Di:
DDPVVVVVVVPDLDPDDDPLNVLQLVLLLLQLVLLQVLVVVLPQDPPQFRLSQLLVQLLSLLLSLLSDPDDPVPSVVVSVVSSVVSLLVGLLVVADDDDSVNSVVRLVVVVVVLVVCVVVVHDFQDCSVVSSVSSSCSSNLSSVLSNCCRNVLDLCSNQVVSVLSSLLSVLLGDDDDDVSVLSNQLSSQSNVQSSVVVVVVVVCVVVVNDDDPCVSVVSSVVSNVVSVVVSVVVVPDDCVPVVVVVSVVSCVSCVVVCVVCVVVVVSNLATARRPDDQDAQDFWDFDYAFYDDDPQDFKDKDWPDCADWDQFDFFADDLRGTGHDDWDKDKAAAPGWFPLLVVVVVDPQKDKIKMKMAGADKHFWDIDAAAWTHKRATKIFIDPDPDRNGTGTITGPDIDDHGDIMMIIDMDGRDDLVNQQPDDPPDDPSCCVTRVDDDPPPDPVLVVVLCVQCPPPDGPSVSLVSLLVVLVVAAEDSRGHRDPGPHRLLVCCPPPTSYYHPRNSVVSSD